Protein AF-0000000067099180 (afdb_homodimer)

pLDDT: mean 71.37, std 32.91, range [12.81, 98.81]

Organism: Sus scrofa (NCBI:txid9823)

Structure (mmCIF, N/CA/C/O backbone):
data_AF-0000000067099180-model_v1
#
loop_
_entity.id
_entity.type
_entity.pdbx_description
1 polymer 'Crystallin lambda 1'
#
loop_
_atom_site.group_PDB
_atom_site.id
_atom_site.type_symbol
_atom_site.label_atom_id
_atom_site.label_alt_id
_atom_site.label_comp_id
_atom_site.label_asym_id
_atom_site.label_entity_id
_atom_site.label_seq_id
_atom_site.pdbx_PDB_ins_code
_atom_site.Cartn_x
_atom_site.Cartn_y
_atom_site.Cartn_z
_atom_site.occupancy
_atom_site.B_iso_or_equiv
_atom_site.auth_seq_id
_atom_site.auth_comp_id
_atom_site.auth_asym_id
_atom_site.auth_atom_id
_atom_site.pdbx_PDB_model_num
ATOM 1 N N . MET A 1 1 ? -13.562 19.969 4.988 1 95.75 1 MET A N 1
ATOM 2 C CA . MET A 1 1 ? -14.586 18.953 5.18 1 95.75 1 MET A CA 1
ATOM 3 C C . MET A 1 1 ? -14.281 18.094 6.398 1 95.75 1 MET A C 1
ATOM 5 O O . MET A 1 1 ? -15.164 17.797 7.207 1 95.75 1 MET A O 1
ATOM 9 N N . LEU A 1 2 ? -13.031 17.719 6.637 1 96.56 2 LEU A N 1
ATOM 10 C CA . LEU A 1 2 ? -12.625 16.875 7.758 1 96.56 2 LEU A CA 1
ATOM 11 C C . LEU A 1 2 ? -12.883 17.578 9.086 1 96.56 2 LEU A C 1
ATOM 13 O O . LEU A 1 2 ? -13.438 16.969 10.016 1 96.56 2 LEU A O 1
ATOM 17 N N . PHE A 1 3 ? -12.523 18.844 9.219 1 97.25 3 PHE A N 1
ATOM 18 C CA . PHE A 1 3 ? -12.742 19.594 10.453 1 97.25 3 PHE A CA 1
ATOM 19 C C . PHE A 1 3 ? -14.234 19.734 10.75 1 97.25 3 PHE A C 1
ATOM 21 O O . PHE A 1 3 ? -14.656 19.562 11.891 1 97.25 3 PHE A O 1
ATOM 28 N N . ALA A 1 4 ? -14.984 19.984 9.711 1 97.06 4 ALA A N 1
ATOM 29 C CA . ALA A 1 4 ? -16.438 20.078 9.891 1 97.06 4 ALA A CA 1
ATOM 30 C C . ALA A 1 4 ? -17.016 18.734 10.328 1 97.06 4 ALA A C 1
ATOM 32 O O . ALA A 1 4 ? -17.953 18.703 11.133 1 97.06 4 ALA A O 1
ATOM 33 N N . SER A 1 5 ? -16.5 17.719 9.766 1 96.25 5 SER A N 1
ATOM 34 C CA . SER A 1 5 ? -16.969 16.391 10.125 1 96.25 5 SER A CA 1
ATOM 35 C C . SER A 1 5 ? -16.734 16.094 11.602 1 96.25 5 SER A C 1
ATOM 37 O O . SER A 1 5 ? -17.453 15.297 12.211 1 96.25 5 SER A O 1
ATOM 39 N N . GLY A 1 6 ? -15.75 16.703 12.172 1 95.75 6 GLY A N 1
ATOM 40 C CA . GLY A 1 6 ? -15.461 16.562 13.586 1 95.75 6 GLY A CA 1
ATOM 41 C C . GLY A 1 6 ? -16.281 17.516 14.453 1 95.75 6 GLY A C 1
ATOM 42 O O . GLY A 1 6 ? -16.125 17.531 15.672 1 95.75 6 GLY A O 1
ATOM 43 N N . GLY A 1 7 ? -17.047 18.375 13.812 1 96.19 7 GLY A N 1
ATOM 44 C CA . GLY A 1 7 ? -17.922 19.281 14.547 1 96.19 7 GLY A CA 1
ATOM 45 C C . GLY A 1 7 ? -17.312 20.641 14.766 1 96.19 7 GLY A C 1
ATOM 46 O O . GLY A 1 7 ? -17.828 21.453 15.531 1 96.19 7 GLY A O 1
ATOM 47 N N . PHE A 1 8 ? -16.297 20.938 14.164 1 96.75 8 PHE A N 1
ATOM 48 C CA . PHE A 1 8 ? -15.625 22.219 14.344 1 96.75 8 PHE A CA 1
ATOM 49 C C . PHE A 1 8 ? -16.172 23.266 13.367 1 96.75 8 PHE A C 1
ATOM 51 O O . PHE A 1 8 ? -16.484 22.938 12.219 1 96.75 8 PHE A O 1
ATOM 58 N N . ARG A 1 9 ? -16.25 24.484 13.805 1 97.06 9 ARG A N 1
ATOM 59 C CA . ARG A 1 9 ? -16.531 25.578 12.883 1 97.06 9 ARG A CA 1
ATOM 60 C C . ARG A 1 9 ? -15.312 25.922 12.039 1 97.06 9 ARG A C 1
ATOM 62 O O . ARG A 1 9 ? -14.188 25.984 12.555 1 97.06 9 ARG A O 1
ATOM 69 N N . VAL A 1 10 ? -15.578 26.047 10.75 1 97.62 10 VAL A N 1
ATOM 70 C CA . VAL A 1 10 ? -14.477 26.25 9.812 1 97.62 10 VAL A CA 1
ATOM 71 C C . VAL A 1 10 ? -14.672 27.562 9.062 1 97.62 10 VAL A C 1
ATOM 73 O O . VAL A 1 10 ? -15.758 27.828 8.531 1 97.62 10 VAL A O 1
ATOM 76 N N . LYS A 1 11 ? -13.664 28.438 9.062 1 96.69 11 LYS A N 1
ATOM 77 C CA . LYS A 1 11 ? -13.641 29.641 8.242 1 96.69 11 LYS A CA 1
ATOM 78 C C . LYS A 1 11 ? -12.641 29.516 7.094 1 96.69 11 LYS A C 1
ATOM 80 O O . LYS A 1 11 ? -11.461 29.25 7.324 1 96.69 11 LYS A O 1
ATOM 85 N N . LEU A 1 12 ? -13.148 29.688 5.895 1 96.5 12 LEU A N 1
ATOM 86 C CA . LEU A 1 12 ? -12.312 29.625 4.699 1 96.5 12 LEU A CA 1
ATOM 87 C C . LEU A 1 12 ? -11.898 31.016 4.254 1 96.5 12 LEU A C 1
ATOM 89 O O . LEU A 1 12 ? -12.734 31.922 4.137 1 96.5 12 LEU A O 1
ATOM 93 N N . TYR A 1 13 ? -10.57 31.172 4.059 1 95.62 13 TYR A N 1
ATOM 94 C CA . TYR A 1 13 ? -10.047 32.438 3.586 1 95.62 13 TYR A CA 1
ATOM 95 C C . TYR A 1 13 ? -9.18 32.25 2.352 1 95.62 13 TYR A C 1
ATOM 97 O O . TYR A 1 13 ? -8.398 31.312 2.273 1 95.62 13 TYR A O 1
ATOM 105 N N . ASP A 1 14 ? -9.414 33.156 1.368 1 93.25 14 ASP A N 1
ATOM 106 C CA . ASP A 1 14 ? -8.578 33.344 0.187 1 93.25 14 ASP A CA 1
ATOM 107 C C . ASP A 1 14 ? -8.516 34.812 -0.213 1 93.25 14 ASP A C 1
ATOM 109 O O . ASP A 1 14 ? -9.469 35.562 -0.003 1 93.25 14 ASP A O 1
ATOM 113 N N . ILE A 1 15 ? -7.383 35.188 -0.766 1 89.56 15 ILE A N 1
ATOM 114 C CA . ILE A 1 15 ? -7.23 36.562 -1.184 1 89.56 15 ILE A CA 1
ATOM 115 C C . ILE A 1 15 ? -8.242 36.875 -2.283 1 89.56 15 ILE A C 1
ATOM 117 O O . ILE A 1 15 ? -8.719 38.031 -2.381 1 89.56 15 ILE A O 1
ATOM 121 N N . GLU A 1 16 ? -8.562 35.875 -3.062 1 90.25 16 GLU A N 1
ATOM 122 C CA . GLU A 1 16 ? -9.562 36 -4.113 1 90.25 16 GLU A CA 1
ATOM 123 C C . GLU A 1 16 ? -10.914 35.469 -3.666 1 90.25 16 GLU A C 1
ATOM 125 O O . GLU A 1 16 ? -11.078 34.25 -3.504 1 90.25 16 GLU A O 1
ATOM 130 N N . GLN A 1 17 ? -11.914 36.312 -3.637 1 91.06 17 GLN A N 1
ATOM 131 C CA . GLN A 1 17 ? -13.242 35.969 -3.143 1 91.06 17 GLN A CA 1
ATOM 132 C C . GLN A 1 17 ? -13.859 34.844 -3.994 1 91.06 17 GLN A C 1
ATOM 134 O O . GLN A 1 17 ? -14.586 34 -3.48 1 91.06 17 GLN A O 1
ATOM 139 N N . GLN A 1 18 ? -13.594 34.844 -5.234 1 92.5 18 GLN A N 1
ATOM 140 C CA . GLN A 1 18 ? -14.148 33.844 -6.145 1 92.5 18 GLN A CA 1
ATOM 141 C C . GLN A 1 18 ? -13.68 32.438 -5.773 1 92.5 18 GLN A C 1
ATOM 143 O O . GLN A 1 18 ? -14.406 31.484 -5.965 1 92.5 18 GLN A O 1
ATOM 148 N N . GLN A 1 19 ? -12.422 32.375 -5.301 1 91.75 19 GLN A N 1
ATOM 149 C CA . GLN A 1 19 ? -11.906 31.078 -4.867 1 91.75 19 GLN A CA 1
ATOM 150 C C . GLN A 1 19 ? -12.695 30.531 -3.678 1 91.75 19 GLN A C 1
ATOM 152 O O . GLN A 1 19 ? -12.945 29.328 -3.584 1 91.75 19 GLN A O 1
ATOM 157 N N . VAL A 1 20 ? -13.117 31.406 -2.779 1 93.38 20 VAL A N 1
ATOM 158 C CA . VAL A 1 20 ? -13.875 31 -1.597 1 93.38 20 VAL A CA 1
ATOM 159 C C . VAL A 1 20 ? -15.266 30.531 -2.01 1 93.38 20 VAL A C 1
ATOM 161 O O . VAL A 1 20 ? -15.719 29.469 -1.574 1 93.38 20 VAL A O 1
ATOM 164 N N . THR A 1 21 ? -15.883 31.281 -2.848 1 94.38 21 THR A N 1
ATOM 165 C CA . THR A 1 21 ? -17.219 30.922 -3.312 1 94.38 21 THR A CA 1
ATOM 166 C C . THR A 1 21 ? -17.203 29.594 -4.059 1 94.38 21 THR A C 1
ATOM 168 O O . THR A 1 21 ? -18.062 28.75 -3.85 1 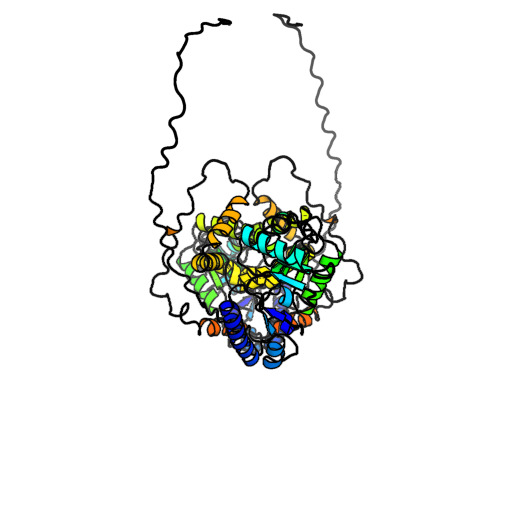94.38 21 THR A O 1
ATOM 171 N N . GLY A 1 22 ? -16.219 29.516 -4.934 1 94.06 22 GLY A N 1
ATOM 172 C CA . GLY A 1 22 ? -16.078 28.266 -5.664 1 94.06 22 GLY A CA 1
ATOM 173 C C . GLY A 1 22 ? -15.82 27.078 -4.762 1 94.06 22 GLY A C 1
ATOM 174 O O . GLY A 1 22 ? -16.359 26 -4.98 1 94.06 22 GLY A O 1
ATOM 175 N N . ALA A 1 23 ? -14.969 27.266 -3.787 1 93.81 23 ALA A N 1
ATOM 176 C CA . ALA A 1 23 ? -14.656 26.203 -2.84 1 93.81 23 ALA A CA 1
ATOM 177 C C . ALA A 1 23 ? -15.906 25.781 -2.07 1 93.81 23 ALA A C 1
ATOM 179 O O . ALA A 1 23 ? -16.141 24.578 -1.875 1 93.81 23 ALA A O 1
ATOM 180 N N . LEU A 1 24 ? -16.688 26.766 -1.609 1 95.12 24 LEU A N 1
ATOM 181 C CA . LEU A 1 24 ? -17.906 26.469 -0.861 1 95.12 24 LEU A CA 1
ATOM 182 C C . LEU A 1 24 ? -18.891 25.672 -1.717 1 95.12 24 LEU A C 1
ATOM 184 O O . LEU A 1 24 ? -19.547 24.75 -1.227 1 95.12 24 LEU A O 1
ATOM 188 N N . ASP A 1 25 ? -18.953 26 -2.959 1 96 25 ASP A N 1
ATOM 189 C CA . ASP A 1 25 ? -19.844 25.281 -3.875 1 96 25 ASP A CA 1
ATOM 190 C C . ASP A 1 25 ? -19.359 23.844 -4.078 1 96 25 ASP A C 1
ATOM 192 O O . ASP A 1 25 ? -20.156 22.906 -4.066 1 96 25 ASP A O 1
ATOM 196 N N . THR A 1 26 ? -18.094 23.719 -4.297 1 94.94 26 THR A N 1
ATOM 197 C CA . THR A 1 26 ? -17.516 22.391 -4.48 1 94.94 26 THR A CA 1
ATOM 198 C C . THR A 1 26 ? -17.703 21.531 -3.24 1 94.94 26 THR A C 1
ATOM 200 O O . THR A 1 26 ? -18.031 20.344 -3.346 1 94.94 26 THR A O 1
ATOM 203 N N . ILE A 1 27 ? -17.531 22.094 -2.088 1 95.88 27 ILE A N 1
ATOM 204 C CA . ILE A 1 27 ? -17.688 21.391 -0.822 1 95.88 27 ILE A CA 1
ATOM 205 C C . ILE A 1 27 ? -19.141 20.922 -0.675 1 95.88 27 ILE A C 1
ATOM 207 O O . ILE A 1 27 ? -19.391 19.797 -0.269 1 95.88 27 ILE A O 1
ATOM 211 N N . ARG A 1 28 ? -20.031 21.797 -1.001 1 96.75 28 ARG A N 1
ATOM 212 C CA . ARG A 1 28 ? -21.453 21.484 -0.91 1 96.75 28 ARG A CA 1
ATOM 213 C C . ARG A 1 28 ? -21.781 20.266 -1.774 1 96.75 28 ARG A C 1
ATOM 215 O O . ARG A 1 28 ? -22.422 19.328 -1.307 1 96.75 28 ARG A O 1
ATOM 222 N N . LYS A 1 29 ? -21.344 20.312 -2.951 1 95.38 29 LYS A N 1
ATOM 223 C CA . LYS A 1 29 ? -21.609 19.219 -3.881 1 95.38 29 LYS A CA 1
ATOM 224 C C . LYS A 1 29 ? -20.984 17.906 -3.393 1 95.38 29 LYS A C 1
ATOM 226 O O . LYS A 1 29 ? -21.641 16.859 -3.41 1 95.38 29 LYS A O 1
ATOM 231 N N . GLU A 1 30 ? -19.766 18.016 -2.953 1 94.44 30 GLU A N 1
ATOM 232 C CA . GLU A 1 30 ? -19.047 16.828 -2.494 1 94.44 30 GLU A CA 1
ATOM 233 C C . GLU A 1 30 ? -19.703 16.234 -1.252 1 94.44 30 GLU A C 1
ATOM 235 O O . GLU A 1 30 ? -19.844 15.016 -1.147 1 94.44 30 GLU A O 1
ATOM 240 N N . MET A 1 31 ? -20.109 17.031 -0.337 1 95.81 31 MET A N 1
ATOM 241 C CA . MET A 1 31 ? -20.703 16.562 0.912 1 95.81 31 MET A CA 1
ATOM 242 C C . MET A 1 31 ? -22.047 15.883 0.66 1 95.81 31 MET A C 1
ATOM 244 O O . MET A 1 31 ? -22.375 14.883 1.3 1 95.81 31 MET A O 1
ATOM 248 N N . LYS A 1 32 ? -22.75 16.422 -0.209 1 95.81 32 LYS A N 1
ATOM 249 C CA . LYS A 1 32 ? -24.031 15.828 -0.553 1 95.81 32 LYS A CA 1
ATOM 250 C C . LYS A 1 32 ? -23.828 14.453 -1.195 1 95.81 32 LYS A C 1
ATOM 252 O O . LYS A 1 32 ? -24.562 13.508 -0.878 1 95.81 32 LYS A O 1
ATOM 257 N N . LEU A 1 33 ? -22.922 14.438 -2.055 1 93.75 33 LEU A N 1
ATOM 258 C CA . LEU A 1 33 ? -22.609 13.164 -2.703 1 93.75 33 LEU A CA 1
ATOM 259 C C . LEU A 1 33 ? -22.156 12.133 -1.681 1 93.75 33 LEU A C 1
ATOM 261 O O . LEU A 1 33 ? -22.562 10.969 -1.749 1 93.75 33 LEU A O 1
ATOM 265 N N . LEU A 1 34 ? -21.312 12.508 -0.785 1 92.44 34 LEU A N 1
ATOM 266 C CA . LEU A 1 34 ? -20.812 11.625 0.265 1 92.44 34 LEU A CA 1
ATOM 267 C C . LEU A 1 34 ? -21.953 11.141 1.154 1 92.44 34 LEU A C 1
ATOM 269 O O . LEU A 1 34 ? -21.984 9.977 1.563 1 92.44 34 LEU A O 1
ATOM 273 N N . GLU A 1 35 ? -22.828 12.039 1.466 1 95.31 35 GLU A N 1
ATOM 274 C CA . GLU A 1 35 ? -23.984 11.656 2.281 1 95.31 35 GLU A CA 1
ATOM 275 C C . GLU A 1 35 ? -24.859 10.633 1.561 1 95.31 35 GLU A C 1
ATOM 277 O O . GLU A 1 35 ? -25.281 9.641 2.158 1 95.31 35 GLU A O 1
ATOM 282 N N . GLN A 1 36 ? -25.094 10.867 0.302 1 93.56 36 GLN A N 1
ATOM 283 C CA . GLN A 1 36 ? -25.922 9.977 -0.506 1 93.56 36 GLN A CA 1
ATOM 284 C C . GLN A 1 36 ? -25.297 8.586 -0.604 1 93.56 36 GLN A C 1
ATOM 286 O O . GLN A 1 36 ? -26 7.586 -0.655 1 93.56 36 GLN A O 1
ATOM 291 N N . SER A 1 37 ? -24.047 8.578 -0.615 1 90.12 37 SER A N 1
ATOM 292 C CA . SER A 1 37 ? -23.344 7.309 -0.763 1 90.12 37 SER A CA 1
ATOM 293 C C . SER A 1 37 ? -23.094 6.656 0.591 1 90.12 37 SER A C 1
ATOM 295 O O . SER A 1 37 ? -22.5 5.582 0.667 1 90.12 37 SER A O 1
ATOM 297 N N . GLY A 1 38 ? -23.422 7.371 1.654 1 90.5 38 GLY A N 1
ATOM 298 C CA . GLY A 1 38 ? -23.203 6.84 2.99 1 90.5 38 GLY A CA 1
ATOM 299 C C . GLY A 1 38 ? -21.75 6.914 3.441 1 90.5 38 GLY A C 1
ATOM 300 O O . GLY A 1 38 ? -21.344 6.188 4.348 1 90.5 38 GLY A O 1
ATOM 301 N N . ALA A 1 39 ? -20.984 7.781 2.834 1 90.25 39 ALA A N 1
ATOM 302 C CA . ALA A 1 39 ? -19.547 7.859 3.105 1 90.25 39 ALA A CA 1
ATOM 303 C C . ALA A 1 39 ? -19.203 9.156 3.832 1 90.25 39 ALA A C 1
ATOM 305 O O . ALA A 1 39 ? -18.016 9.461 4.035 1 90.25 39 ALA A O 1
ATOM 306 N N . LEU A 1 40 ? -20.25 9.883 4.188 1 94.5 40 LEU A N 1
ATOM 307 C CA . LEU A 1 40 ? -20.016 11.133 4.902 1 94.5 40 LEU A CA 1
ATOM 308 C C . LEU A 1 40 ? -19.438 10.867 6.289 1 94.5 40 LEU A C 1
ATOM 310 O O . LEU A 1 40 ? -20 10.086 7.059 1 94.5 40 LEU A O 1
ATOM 314 N N . LYS A 1 41 ? -18.375 11.453 6.559 1 94.31 41 LYS A N 1
ATOM 315 C CA . LYS A 1 41 ? -17.734 11.258 7.852 1 94.31 41 LYS A CA 1
ATOM 316 C C . LYS A 1 41 ? -18.375 12.125 8.93 1 94.31 41 LYS A C 1
ATOM 318 O O . LYS A 1 41 ? -18.953 13.172 8.625 1 94.31 41 LYS A O 1
ATOM 323 N N . GLY A 1 42 ? -18.234 11.609 10.188 1 93.12 42 GLY A N 1
ATOM 324 C CA . GLY A 1 42 ? -18.75 12.352 11.32 1 93.12 42 GLY A CA 1
ATOM 325 C C . GLY A 1 42 ? -20.156 11.953 11.703 1 93.12 42 GLY A C 1
ATOM 326 O O . GLY A 1 42 ? -20.766 11.094 11.062 1 93.12 42 GLY A O 1
ATOM 327 N N . SER A 1 43 ? -20.641 12.617 12.711 1 94.69 43 SER A N 1
ATOM 328 C CA . SER A 1 43 ? -21.953 12.281 13.242 1 94.69 43 SER A CA 1
ATOM 329 C C . SER A 1 43 ? -23.031 13.203 12.672 1 94.69 43 SER A C 1
ATOM 331 O O . SER A 1 43 ? -24.219 12.883 12.719 1 94.69 43 SER A O 1
ATOM 333 N N . LEU A 1 44 ? -22.625 14.344 12.094 1 95.75 44 LEU A N 1
ATOM 334 C CA . LEU A 1 44 ? -23.562 15.328 11.555 1 95.75 44 LEU A CA 1
ATOM 335 C C . LEU A 1 44 ? -23.875 15.047 10.086 1 95.75 44 LEU A C 1
ATOM 337 O O . LEU A 1 44 ? -23.031 14.5 9.367 1 95.75 44 LEU A O 1
ATOM 341 N N . GLY A 1 45 ? -25.016 15.398 9.664 1 96.31 45 GLY A N 1
ATOM 342 C CA . GLY A 1 45 ? -25.359 15.305 8.258 1 96.31 45 GLY A CA 1
ATOM 343 C C . GLY A 1 45 ? -24.672 16.359 7.402 1 96.31 45 GLY A C 1
ATOM 344 O O . GLY A 1 45 ? -24.016 17.25 7.926 1 96.31 45 GLY A O 1
ATOM 345 N N . ALA A 1 46 ? -24.922 16.219 6.133 1 97.31 46 ALA A N 1
ATOM 346 C CA . ALA A 1 46 ? -24.25 17.109 5.184 1 97.31 46 ALA A CA 1
ATOM 347 C C . ALA A 1 46 ? -24.641 18.562 5.414 1 97.31 46 ALA A C 1
ATOM 349 O O . ALA A 1 46 ? -23.797 19.453 5.449 1 97.31 46 ALA A O 1
ATOM 350 N N . GLU A 1 47 ? -25.906 18.812 5.621 1 97.31 47 GLU A N 1
ATOM 351 C CA . GLU A 1 47 ? -26.391 20.172 5.801 1 97.31 47 GLU A CA 1
ATOM 352 C C . GLU A 1 47 ? -25.859 20.781 7.098 1 97.31 47 GLU A C 1
ATOM 354 O O . GLU A 1 47 ? -25.484 21.953 7.133 1 97.31 47 GLU A O 1
ATOM 359 N N . GLU A 1 48 ? -25.859 19.969 8.102 1 97.94 48 GLU A N 1
ATOM 360 C CA . GLU A 1 48 ? -25.344 20.438 9.391 1 97.94 48 GLU A CA 1
ATOM 361 C C . GLU A 1 48 ? -23.844 20.734 9.305 1 97.94 48 GLU A C 1
ATOM 363 O O . GLU A 1 48 ? -23.375 21.719 9.883 1 97.94 48 GLU A O 1
ATOM 368 N N . GLN A 1 49 ? -23.125 19.859 8.633 1 97.81 49 GLN A N 1
ATOM 369 C CA . GLN A 1 49 ? -21.688 20.078 8.469 1 97.81 49 GLN A CA 1
ATOM 370 C C . GLN A 1 49 ? -21.422 21.312 7.609 1 97.81 49 GLN A C 1
ATOM 372 O O . GLN A 1 49 ? -20.516 22.094 7.902 1 97.81 49 GLN A O 1
ATOM 377 N N . LEU A 1 50 ? -22.25 21.5 6.574 1 97.62 50 LEU A N 1
ATOM 378 C CA . LEU A 1 50 ? -22.094 22.656 5.695 1 97.62 50 LEU A CA 1
ATOM 379 C C . LEU A 1 50 ? -22.328 23.953 6.461 1 97.62 50 LEU A C 1
ATOM 381 O O . LEU A 1 50 ? -21.672 24.969 6.188 1 97.62 50 LEU A O 1
ATOM 385 N N . ALA A 1 51 ? -23.203 23.906 7.426 1 97.81 51 ALA A N 1
ATOM 386 C CA . ALA A 1 51 ? -23.516 25.078 8.227 1 97.81 51 ALA A CA 1
ATOM 387 C C . ALA A 1 51 ? -22.344 25.484 9.102 1 97.81 51 ALA A C 1
ATOM 389 O O . ALA A 1 51 ? -22.266 26.625 9.57 1 97.81 51 ALA A O 1
ATOM 390 N N . LEU A 1 52 ? -21.453 24.578 9.305 1 97.56 52 LEU A N 1
ATOM 391 C CA . LEU A 1 52 ? -20.281 24.844 10.141 1 97.56 52 LEU A CA 1
ATOM 392 C C . LEU A 1 52 ? -19.188 25.531 9.328 1 97.56 52 LEU A C 1
ATOM 394 O O . LEU A 1 52 ? -18.203 26.031 9.891 1 97.56 52 LEU A O 1
ATOM 398 N N . ILE A 1 53 ? -19.328 25.578 7.996 1 97.19 53 ILE A N 1
ATOM 399 C CA . ILE A 1 53 ? -18.281 26.109 7.121 1 97.19 53 ILE A CA 1
ATOM 400 C C . ILE A 1 53 ? -18.703 27.469 6.566 1 97.19 53 ILE A C 1
ATOM 402 O O . ILE A 1 53 ? -19.797 27.594 6.008 1 97.19 53 ILE A O 1
ATOM 406 N N . SER A 1 54 ? -17.875 28.438 6.73 1 95.75 54 SER A N 1
ATOM 407 C CA . SER A 1 54 ? -18.156 29.766 6.211 1 95.75 54 SER A CA 1
ATOM 408 C C . SER A 1 54 ? -16.938 30.375 5.52 1 95.75 54 SER A C 1
ATOM 410 O O . SER A 1 54 ? -15.812 29.922 5.742 1 95.75 54 SER A O 1
ATOM 412 N N . GLY A 1 55 ? -17.25 31.312 4.645 1 94.38 55 GLY A N 1
ATOM 413 C CA . GLY A 1 55 ? -16.188 32.062 3.977 1 94.38 55 GLY A CA 1
ATOM 414 C C . GLY A 1 55 ? -15.906 33.406 4.602 1 94.38 55 GLY A C 1
ATOM 415 O O . GLY A 1 55 ? -16.812 34.031 5.184 1 94.38 55 GLY A O 1
ATOM 416 N N . CYS A 1 56 ? -14.633 33.781 4.523 1 91.25 56 CYS A N 1
ATOM 417 C CA . CYS A 1 56 ? -14.227 35.094 5.008 1 91.25 56 CYS A CA 1
ATOM 418 C C . CYS A 1 56 ? -13.328 35.812 4 1 91.25 56 CYS A C 1
ATOM 420 O O . CYS A 1 56 ? -12.5 35.156 3.346 1 91.25 56 CYS A O 1
ATOM 422 N N . SER A 1 57 ? -13.453 37.094 3.846 1 88.94 57 SER A N 1
ATOM 423 C CA . SER A 1 57 ? -12.648 37.844 2.887 1 88.94 57 SER A CA 1
ATOM 424 C C . SER A 1 57 ? -11.57 38.656 3.586 1 88.94 57 SER A C 1
ATOM 426 O O . SER A 1 57 ? -10.703 39.25 2.932 1 88.94 57 SER A O 1
ATOM 428 N N . ASP A 1 58 ? -11.617 38.688 4.871 1 92.25 58 ASP A N 1
ATOM 429 C CA . ASP A 1 58 ? -10.633 39.406 5.676 1 92.25 58 ASP A CA 1
ATOM 430 C C . ASP A 1 58 ? -9.836 38.469 6.555 1 92.25 58 ASP A C 1
ATOM 432 O O . ASP A 1 58 ? -10.414 37.656 7.289 1 92.25 58 ASP A O 1
ATOM 436 N N . LEU A 1 59 ? -8.555 38.594 6.465 1 93.19 59 LEU A N 1
ATOM 437 C CA . LEU A 1 59 ? -7.672 37.656 7.164 1 93.19 59 LEU A CA 1
ATOM 438 C C . LEU A 1 59 ? -7.824 37.812 8.672 1 93.19 59 LEU A C 1
ATOM 440 O O . LEU A 1 59 ? -7.844 36.812 9.391 1 93.19 59 LEU A O 1
ATOM 444 N N . ARG A 1 60 ? -7.938 39 9.211 1 92.88 60 ARG A N 1
ATOM 445 C CA . ARG A 1 60 ? -8.086 39.25 10.641 1 92.88 60 ARG A CA 1
ATOM 446 C C . ARG A 1 60 ? -9.375 38.625 11.172 1 92.88 60 ARG A C 1
ATOM 448 O O . ARG A 1 60 ? -9.398 38.031 12.25 1 92.88 60 ARG A O 1
ATOM 455 N N . GLU A 1 61 ? -10.359 38.812 10.391 1 91.44 61 GLU A N 1
ATOM 456 C CA . GLU A 1 61 ? -11.641 38.219 10.766 1 91.44 61 GLU A CA 1
ATOM 457 C C . GLU A 1 61 ? -11.57 36.688 10.742 1 91.44 61 GLU A C 1
ATOM 459 O O . GLU A 1 61 ? -12.172 36.031 11.586 1 91.44 61 GLU A O 1
ATOM 464 N N . ALA A 1 62 ? -10.875 36.219 9.797 1 92.12 62 ALA A N 1
ATOM 465 C CA . ALA A 1 62 ? -10.75 34.781 9.641 1 92.12 62 ALA A CA 1
ATOM 466 C C . ALA A 1 62 ? -10.039 34.156 10.844 1 92.12 62 ALA A C 1
ATOM 468 O O . ALA A 1 62 ? -10.32 33 11.211 1 92.12 62 ALA A O 1
ATOM 469 N N . VAL A 1 63 ? -9.164 34.875 11.508 1 93.69 63 VAL A N 1
ATOM 470 C CA . VAL A 1 63 ? -8.32 34.312 12.562 1 93.69 63 VAL A CA 1
ATOM 471 C C . VAL A 1 63 ? -8.977 34.531 13.922 1 93.69 63 VAL A C 1
ATOM 473 O O . VAL A 1 63 ? -8.586 33.938 14.914 1 93.69 63 VAL A O 1
ATOM 476 N N . GLU A 1 64 ? -9.992 35.375 13.938 1 90.5 64 GLU A N 1
ATOM 477 C CA . GLU A 1 64 ? -10.648 35.688 15.203 1 90.5 64 GLU A CA 1
ATOM 478 C C . GLU A 1 64 ? -11.305 34.438 15.812 1 90.5 64 GLU A C 1
ATOM 480 O O . GLU A 1 64 ? -12.109 33.781 15.156 1 90.5 64 GLU A O 1
ATOM 485 N N . GLY A 1 65 ? -10.875 34.094 17.031 1 90.44 65 GLY A N 1
ATOM 486 C CA . GLY A 1 65 ? -11.484 32.969 17.734 1 90.44 65 GLY A CA 1
ATOM 487 C C . GLY A 1 65 ? -10.984 31.625 17.266 1 90.44 65 GLY A C 1
ATOM 488 O O . GLY A 1 65 ? -11.531 30.594 17.656 1 90.44 65 GLY A O 1
ATOM 489 N N . THR A 1 66 ? -10.016 31.625 16.453 1 94.38 66 THR A N 1
ATOM 490 C CA . THR A 1 66 ? -9.508 30.391 15.883 1 94.38 66 THR A CA 1
ATOM 491 C C . THR A 1 66 ? -8.5 29.734 16.828 1 94.38 66 THR A C 1
ATOM 493 O O . THR A 1 66 ? -7.75 30.422 17.516 1 94.38 66 THR A O 1
ATOM 496 N N . VAL A 1 67 ? -8.531 28.406 16.844 1 95.25 67 VAL A N 1
ATOM 497 C CA . VAL A 1 67 ? -7.598 27.672 17.688 1 95.25 67 VAL A CA 1
ATOM 498 C C . VAL A 1 67 ? -6.562 26.969 16.828 1 95.25 67 VAL A C 1
ATOM 500 O O . VAL A 1 67 ? -5.508 26.547 17.312 1 95.25 67 VAL A O 1
ATOM 503 N N . HIS A 1 68 ? -6.871 26.797 15.594 1 97.75 68 HIS A N 1
ATOM 504 C CA . HIS A 1 68 ? -6.004 26.078 14.664 1 97.75 68 HIS A CA 1
ATOM 505 C C . HIS A 1 68 ? -6.113 26.641 13.25 1 97.75 68 HIS A C 1
ATOM 507 O O . HIS A 1 68 ? -7.219 26.812 12.734 1 97.75 68 HIS A O 1
ATOM 513 N N . ILE A 1 69 ? -5.008 26.984 12.719 1 97.88 69 ILE A N 1
ATOM 514 C CA . ILE A 1 69 ? -4.957 27.453 11.336 1 97.88 69 ILE A CA 1
ATOM 515 C C . ILE A 1 69 ? -4.242 26.422 10.469 1 97.88 69 ILE A C 1
ATOM 517 O O . ILE A 1 69 ? -3.148 25.969 10.805 1 97.88 69 ILE A O 1
ATOM 521 N N . GLN A 1 70 ? -4.848 26 9.422 1 97.69 70 GLN A N 1
ATOM 522 C CA . GLN A 1 70 ? -4.27 25.094 8.43 1 97.69 70 GLN A CA 1
ATOM 523 C C . GLN A 1 70 ? -4.062 25.797 7.094 1 97.69 70 GLN A C 1
ATOM 525 O O . GLN A 1 70 ? -5.023 26.062 6.367 1 97.69 70 GLN A O 1
ATOM 530 N N . GLU A 1 71 ? -2.848 26.094 6.789 1 97.38 71 GLU A N 1
ATOM 531 C CA . GLU A 1 71 ? -2.525 26.75 5.531 1 97.38 71 GLU A CA 1
ATOM 532 C C . GLU A 1 71 ? -2.508 25.766 4.367 1 97.38 71 GLU A C 1
ATOM 534 O O . GLU A 1 71 ? -1.921 24.688 4.473 1 97.38 71 GLU A O 1
ATOM 539 N N . CYS A 1 72 ? -3.164 26.109 3.254 1 94.5 72 CYS A N 1
ATOM 540 C CA . CYS A 1 72 ? -3.266 25.234 2.094 1 94.5 72 CYS A CA 1
ATOM 541 C C . CYS A 1 72 ? -2.977 25.984 0.807 1 94.5 72 CYS A C 1
ATOM 543 O O . CYS A 1 72 ? -3.457 25.609 -0.264 1 94.5 72 CYS A O 1
ATOM 545 N N . VAL A 1 73 ? -2.268 27.094 0.912 1 91.69 73 VAL A N 1
ATOM 546 C CA . VAL A 1 73 ? -1.936 27.859 -0.286 1 91.69 73 VAL A CA 1
ATOM 547 C C . VAL A 1 73 ? -0.925 27.078 -1.13 1 91.69 73 VAL A C 1
ATOM 549 O O . VAL A 1 73 ? -0.357 26.094 -0.672 1 91.69 73 VAL A O 1
ATOM 552 N N . PRO A 1 74 ? -0.672 27.469 -2.357 1 89.06 74 PRO A N 1
ATOM 553 C CA . PRO A 1 74 ? 0.244 26.719 -3.229 1 89.06 74 PRO A CA 1
ATOM 554 C C . PRO A 1 74 ? 1.621 26.516 -2.602 1 89.06 74 PRO A C 1
ATOM 556 O O . PRO A 1 74 ? 2.041 27.312 -1.755 1 89.06 74 PRO A O 1
ATOM 559 N N . GLU A 1 75 ? 2.281 25.547 -3.104 1 90.25 75 GLU A N 1
ATOM 560 C CA . GLU A 1 75 ? 3.574 25.141 -2.564 1 90.25 75 GLU A CA 1
ATOM 561 C C . GLU A 1 75 ? 4.688 26.062 -3.031 1 90.25 75 GLU A C 1
ATOM 563 O O . GLU A 1 75 ? 5.551 25.672 -3.812 1 90.25 75 GLU A O 1
ATOM 568 N N . ASN A 1 76 ? 4.637 27.203 -2.547 1 92.12 76 ASN A N 1
ATOM 569 C CA . ASN A 1 76 ? 5.613 28.266 -2.803 1 92.12 76 ASN A CA 1
ATOM 570 C C . ASN A 1 76 ? 6.148 28.859 -1.503 1 92.12 76 ASN A C 1
ATOM 572 O O . ASN A 1 76 ? 5.391 29.422 -0.716 1 92.12 76 ASN A O 1
ATOM 576 N N . LEU A 1 77 ? 7.441 28.688 -1.324 1 95.56 77 LEU A N 1
ATOM 577 C CA . LEU A 1 77 ? 8.055 29.062 -0.053 1 95.56 77 LEU A CA 1
ATOM 578 C C . LEU A 1 77 ? 7.809 30.531 0.254 1 95.56 77 LEU A C 1
ATOM 580 O O . LEU A 1 77 ? 7.391 30.891 1.359 1 95.56 77 LEU A O 1
ATOM 584 N N . GLU A 1 78 ? 8.055 31.375 -0.771 1 96.5 78 GLU A N 1
ATOM 585 C CA . GLU A 1 78 ? 7.91 32.812 -0.569 1 96.5 78 GLU A CA 1
ATOM 586 C C . GLU A 1 78 ? 6.473 33.188 -0.21 1 96.5 78 GLU A C 1
ATOM 588 O O . GLU A 1 78 ? 6.234 33.969 0.697 1 96.5 78 GLU A O 1
ATOM 593 N N . LEU A 1 79 ? 5.574 32.625 -0.911 1 95.44 79 LEU A N 1
ATOM 594 C CA . LEU A 1 79 ? 4.16 32.875 -0.666 1 95.44 79 LEU A CA 1
ATOM 595 C C . LEU A 1 79 ? 3.766 32.438 0.741 1 95.44 79 LEU A C 1
ATOM 597 O O . LEU A 1 79 ? 3.084 33.156 1.457 1 95.44 79 LEU A O 1
ATOM 601 N N . LYS A 1 80 ? 4.199 31.328 1.157 1 96.31 80 LYS A N 1
ATOM 602 C CA . LYS A 1 80 ? 3.869 30.797 2.477 1 96.31 80 LYS A CA 1
ATOM 603 C C . LYS A 1 80 ? 4.535 31.609 3.58 1 96.31 80 LYS A C 1
ATOM 605 O O . LYS A 1 80 ? 3.914 31.906 4.602 1 96.31 80 LYS A O 1
ATOM 610 N N . GLN A 1 81 ? 5.766 32 3.332 1 97.75 81 GLN A N 1
ATOM 611 C CA . GLN A 1 81 ? 6.465 32.844 4.309 1 97.75 81 GLN A CA 1
ATOM 612 C C . GLN A 1 81 ? 5.75 34.156 4.512 1 97.75 81 GLN A C 1
ATOM 614 O O . GLN A 1 81 ? 5.613 34.625 5.645 1 97.75 81 GLN A O 1
ATOM 619 N N . GLN A 1 82 ? 5.332 34.719 3.412 1 97.06 82 GLN A N 1
ATOM 620 C CA . GLN A 1 82 ? 4.609 35.969 3.492 1 97.06 82 GLN A CA 1
ATOM 621 C C . GLN A 1 82 ? 3.311 35.812 4.277 1 97.06 82 GLN A C 1
ATOM 623 O O . GLN A 1 82 ? 2.984 36.656 5.121 1 97.06 82 GLN A O 1
ATOM 628 N N . LEU A 1 83 ? 2.631 34.812 4.008 1 96.75 83 LEU A N 1
ATOM 629 C CA . LEU A 1 83 ? 1.37 34.562 4.695 1 96.75 83 LEU A CA 1
ATOM 630 C C . LEU A 1 83 ? 1.599 34.344 6.188 1 96.75 83 LEU A C 1
ATOM 632 O O . LEU A 1 83 ? 0.894 34.938 7.02 1 96.75 83 LEU A O 1
ATOM 636 N N . PHE A 1 84 ? 2.541 33.562 6.582 1 97.94 84 PHE A N 1
ATOM 637 C CA . PHE A 1 84 ? 2.797 33.281 7.988 1 97.94 84 PHE A CA 1
ATOM 638 C C . PHE A 1 84 ? 3.307 34.531 8.711 1 97.94 84 PHE A C 1
ATOM 640 O O . PHE A 1 84 ? 3.021 34.719 9.891 1 97.94 84 PHE A O 1
ATOM 647 N N . ALA A 1 85 ? 4.039 35.344 7.969 1 97.31 85 ALA A N 1
ATOM 648 C CA . ALA A 1 85 ? 4.461 36.625 8.555 1 97.31 85 ALA A CA 1
ATOM 649 C C . ALA A 1 85 ? 3.256 37.469 8.898 1 97.31 85 ALA A C 1
ATOM 651 O O . ALA A 1 85 ? 3.227 38.125 9.953 1 97.31 85 ALA A O 1
ATOM 652 N N . GLN A 1 86 ? 2.324 37.469 8.031 1 96.56 86 GLN A N 1
ATOM 653 C CA . GLN A 1 86 ? 1.097 38.219 8.281 1 96.56 86 GLN A CA 1
ATOM 654 C C . GLN A 1 86 ? 0.321 37.625 9.453 1 96.56 86 GLN A C 1
ATOM 656 O O . GLN A 1 86 ? -0.14 38.375 10.328 1 96.56 86 GLN A O 1
ATOM 661 N N . LEU A 1 87 ? 0.203 36.375 9.492 1 97.06 87 LEU A N 1
ATOM 662 C CA . LEU A 1 87 ? -0.511 35.688 10.57 1 97.06 87 LEU A CA 1
ATOM 663 C C . LEU A 1 87 ? 0.17 35.938 11.914 1 97.06 87 LEU A C 1
ATOM 665 O O . LEU A 1 87 ? -0.502 36.125 12.93 1 97.06 87 LEU A O 1
ATOM 669 N N . ASP A 1 88 ? 1.476 35.906 11.852 1 97 88 ASP A N 1
ATOM 670 C CA . ASP A 1 88 ? 2.291 36.094 13.055 1 97 88 ASP A CA 1
ATOM 671 C C . ASP A 1 88 ? 1.974 37.406 13.742 1 97 88 ASP A C 1
ATOM 673 O O . ASP A 1 88 ? 2.102 37.531 14.961 1 97 88 ASP A O 1
ATOM 677 N N . GLN A 1 89 ? 1.481 38.375 12.977 1 95.5 89 GLN A N 1
ATOM 678 C CA . GLN A 1 89 ? 1.198 39.719 13.5 1 95.5 89 GLN A CA 1
ATOM 679 C C . GLN A 1 89 ? -0.199 39.781 14.109 1 95.5 89 GLN A C 1
ATOM 681 O O . GLN A 1 89 ? -0.506 40.719 14.867 1 95.5 89 GLN A O 1
ATOM 686 N N . ILE A 1 90 ? -0.974 38.812 13.789 1 94.81 90 ILE A N 1
ATOM 687 C CA . ILE A 1 90 ? -2.373 39 14.156 1 94.81 90 ILE A CA 1
ATOM 688 C C . ILE A 1 90 ? -2.783 37.938 15.164 1 94.81 90 ILE A C 1
ATOM 690 O O . ILE A 1 90 ? -3.746 38.094 15.914 1 94.81 90 ILE A O 1
ATOM 694 N N . VAL A 1 91 ? -2.084 36.844 15.211 1 93.44 91 VAL A N 1
ATOM 695 C CA . VAL A 1 91 ? -2.498 35.719 16.062 1 93.44 91 VAL A CA 1
ATOM 696 C C . VAL A 1 91 ? -1.939 35.938 17.469 1 93.44 91 VAL A C 1
ATOM 698 O O . VAL A 1 91 ? -0.979 36.688 17.672 1 93.44 91 VAL A O 1
ATOM 701 N N . ASP A 1 92 ? -2.646 35.25 18.391 1 90.69 92 ASP A N 1
ATOM 702 C CA . ASP A 1 92 ? -2.121 35.219 19.766 1 90.69 92 ASP A CA 1
ATOM 703 C C . ASP A 1 92 ? -1.399 33.906 20.047 1 90.69 92 ASP A C 1
ATOM 705 O O . ASP A 1 92 ? -1.197 33.094 19.141 1 90.69 92 ASP A O 1
ATOM 709 N N . GLY A 1 93 ? -0.915 33.656 21.297 1 89.44 93 GLY A N 1
ATOM 710 C CA . GLY A 1 93 ? -0.079 32.531 21.656 1 89.44 93 GLY A CA 1
ATOM 711 C C . GLY A 1 93 ? -0.85 31.234 21.766 1 89.44 93 GLY A C 1
ATOM 71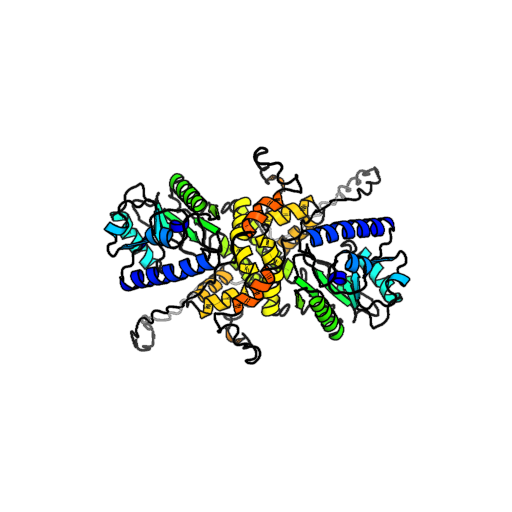2 O O . GLY A 1 93 ? -0.256 30.156 21.922 1 89.44 93 GLY A O 1
ATOM 713 N N . ASN A 1 94 ? -2.154 31.266 21.5 1 90.75 94 ASN A N 1
ATOM 714 C CA . ASN A 1 94 ? -2.967 30.078 21.719 1 90.75 94 ASN A CA 1
ATOM 715 C C . ASN A 1 94 ? -3.371 29.422 20.406 1 90.75 94 ASN A C 1
ATOM 717 O O . ASN A 1 94 ? -4.012 28.375 20.391 1 90.75 94 ASN A O 1
ATOM 721 N N . VAL A 1 95 ? -2.965 29.984 19.312 1 96.19 95 VAL A N 1
ATOM 722 C CA . VAL A 1 95 ? -3.381 29.484 18 1 96.19 95 VAL A CA 1
ATOM 723 C C . VAL A 1 95 ? -2.262 28.656 17.391 1 96.19 95 VAL A C 1
ATOM 725 O O . VAL A 1 95 ? -1.096 29.047 17.406 1 96.19 95 VAL A O 1
ATOM 728 N N . VAL A 1 96 ? -2.582 27.484 17 1 97.94 96 VAL A N 1
ATOM 729 C CA . VAL A 1 96 ? -1.622 26.656 16.266 1 97.94 96 VAL A CA 1
ATOM 730 C C . VAL A 1 96 ? -1.542 27.141 14.812 1 97.94 96 VAL A C 1
ATOM 732 O O . VAL A 1 96 ? -2.57 27.328 14.156 1 97.94 96 VAL A O 1
ATOM 735 N N . LEU A 1 97 ? -0.344 27.422 14.375 1 98.12 97 LEU A N 1
ATOM 736 C CA . LEU A 1 97 ? -0.068 27.781 12.984 1 98.12 97 LEU A CA 1
ATOM 737 C C . LEU A 1 97 ? 0.517 26.594 12.234 1 98.12 97 LEU A C 1
ATOM 739 O O . LEU A 1 97 ? 1.672 26.219 12.453 1 98.12 97 LEU A O 1
ATOM 743 N N . SER A 1 98 ? -0.291 26 11.305 1 98.44 98 SER A N 1
ATOM 744 C CA . SER A 1 98 ? 0.176 24.797 10.625 1 98.44 98 SER A CA 1
ATOM 745 C C . SER A 1 98 ? 0.142 24.969 9.117 1 98.44 98 SER A C 1
ATOM 747 O O . SER A 1 98 ? -0.649 25.75 8.594 1 98.44 98 SER A O 1
ATOM 749 N N . SER A 1 99 ? 1.076 24.297 8.492 1 98.38 99 SER A N 1
ATOM 750 C CA . SER A 1 99 ? 1.129 24.25 7.035 1 98.38 99 SER A CA 1
ATOM 751 C C . SER A 1 99 ? 0.835 22.844 6.527 1 98.38 99 SER A C 1
ATOM 753 O O . SER A 1 99 ? 1.218 21.844 7.156 1 98.38 99 SER A O 1
ATOM 755 N N . SER A 1 100 ? 0.198 22.766 5.336 1 96.62 100 SER A N 1
ATOM 756 C CA . SER A 1 100 ? -0.057 21.484 4.684 1 96.62 100 SER A CA 1
ATOM 757 C C . SER A 1 100 ? 1.077 21.109 3.738 1 96.62 100 SER A C 1
ATOM 759 O O . SER A 1 100 ? 0.935 20.203 2.918 1 96.62 100 SER A O 1
ATOM 761 N N . SER A 1 101 ? 2.15 21.812 3.826 1 94.88 101 SER A N 1
ATOM 762 C CA . SER A 1 101 ? 3.26 21.578 2.91 1 94.88 101 SER A CA 1
ATOM 763 C C . SER A 1 101 ? 3.629 20.094 2.855 1 94.88 101 SER A C 1
ATOM 765 O O . SER A 1 101 ? 3.619 19.406 3.881 1 94.88 101 SER A O 1
ATOM 767 N N . SER A 1 102 ? 4.055 19.688 1.622 1 90.44 102 SER A N 1
ATOM 768 C CA . SER A 1 102 ? 4.426 18.297 1.433 1 90.44 102 SER A CA 1
ATOM 769 C C . SER A 1 102 ? 5.938 18.125 1.391 1 90.44 102 SER A C 1
ATOM 771 O O . SER A 1 102 ? 6.445 17 1.456 1 90.44 102 SER A O 1
ATOM 773 N N . CYS A 1 103 ? 6.66 19.203 1.36 1 86.25 103 CYS A N 1
ATOM 774 C CA . CYS A 1 103 ? 8.094 18.984 1.182 1 86.25 103 CYS A CA 1
ATOM 775 C C . CYS A 1 103 ? 8.898 20.094 1.823 1 86.25 103 CYS A C 1
ATOM 777 O O . CYS A 1 103 ? 10.102 19.953 2.045 1 86.25 103 CYS A O 1
ATOM 779 N N . LEU A 1 104 ? 8.234 21.234 2.109 1 92.62 104 LEU A N 1
ATOM 780 C CA . LEU A 1 104 ? 8.992 22.359 2.656 1 92.62 104 LEU A CA 1
ATOM 781 C C . LEU A 1 104 ? 9.305 22.141 4.133 1 92.62 104 LEU A C 1
ATOM 783 O O . LEU A 1 104 ? 8.422 21.781 4.914 1 92.62 104 LEU A O 1
ATOM 787 N N . LEU A 1 105 ? 10.5 22.375 4.441 1 96.31 105 LEU A N 1
ATOM 788 C CA . LEU A 1 105 ? 10.938 22.188 5.824 1 96.31 105 LEU A CA 1
ATOM 789 C C . LEU A 1 105 ? 10.344 23.25 6.73 1 96.31 105 LEU A C 1
ATOM 791 O O . LEU A 1 105 ? 10.312 24.438 6.371 1 96.31 105 LEU A O 1
ATOM 795 N N . PRO A 1 106 ? 9.969 22.891 7.891 1 98.06 106 PRO A N 1
ATOM 796 C CA . PRO A 1 106 ? 9.43 23.875 8.836 1 98.06 106 PRO A CA 1
ATOM 797 C C . PRO A 1 106 ? 10.422 25 9.156 1 98.06 106 PRO A C 1
ATOM 799 O O . PRO A 1 106 ? 10.031 26.156 9.273 1 98.06 106 PRO A O 1
ATOM 802 N N . SER A 1 107 ? 11.711 24.672 9.258 1 97.75 107 SER A N 1
ATOM 803 C CA . SER A 1 107 ? 12.711 25.672 9.578 1 97.75 107 SER A CA 1
ATOM 804 C C . SER A 1 107 ? 12.766 26.766 8.508 1 97.75 107 SER A C 1
ATOM 806 O O . SER A 1 107 ? 13.094 27.906 8.805 1 97.75 107 SER A O 1
ATOM 808 N N . LYS A 1 108 ? 12.477 26.391 7.27 1 97.31 108 LYS A N 1
ATOM 809 C CA . LYS A 1 108 ? 12.43 27.359 6.18 1 97.31 108 LYS A CA 1
ATOM 810 C C . LYS A 1 108 ? 11.094 28.094 6.148 1 97.31 108 LYS A C 1
ATOM 812 O O . LYS A 1 108 ? 11.055 29.328 6 1 97.31 108 LYS A O 1
ATOM 817 N N . LEU A 1 109 ? 10.062 27.438 6.391 1 97.5 109 LEU A N 1
ATOM 818 C CA . LEU A 1 109 ? 8.703 27.953 6.297 1 97.5 109 LEU A CA 1
ATOM 819 C C . LEU A 1 109 ? 8.438 29 7.375 1 97.5 109 LEU A C 1
ATOM 821 O O . LEU A 1 109 ? 7.82 30.031 7.109 1 97.5 109 LEU A O 1
ATOM 825 N N . PHE A 1 110 ? 8.938 28.703 8.555 1 98.25 110 PHE A N 1
ATOM 826 C CA . PHE A 1 110 ? 8.562 29.516 9.711 1 98.25 110 PHE A CA 1
ATOM 827 C C . PHE A 1 110 ? 9.734 30.359 10.188 1 98.25 110 PHE A C 1
ATOM 829 O O . PHE A 1 110 ? 9.773 30.781 11.344 1 98.25 110 PHE A O 1
ATOM 836 N N . ALA A 1 111 ? 10.672 30.562 9.289 1 96.12 111 ALA A N 1
ATOM 837 C CA . ALA A 1 111 ? 11.875 31.312 9.633 1 96.12 111 ALA A CA 1
ATOM 838 C C . ALA A 1 111 ? 11.523 32.75 10.078 1 96.12 111 ALA A C 1
ATOM 840 O O . ALA A 1 111 ? 10.797 33.438 9.383 1 96.12 111 ALA A O 1
ATOM 841 N N . GLY A 1 112 ? 11.977 33.125 11.281 1 95.38 112 GLY A N 1
ATOM 842 C CA . GLY A 1 112 ? 11.898 34.531 11.703 1 95.38 112 GLY A CA 1
ATOM 843 C C . GLY A 1 112 ? 10.594 34.875 12.391 1 95.38 112 GLY A C 1
ATOM 844 O O . GLY A 1 112 ? 10.367 36.031 12.766 1 95.38 112 GLY A O 1
ATOM 845 N N . LEU A 1 113 ? 9.75 33.969 12.57 1 97.38 113 LEU A N 1
ATOM 846 C CA . LEU A 1 113 ? 8.453 34.25 13.188 1 97.38 113 LEU A CA 1
ATOM 847 C C . LEU A 1 113 ? 8.594 34.375 14.703 1 97.38 113 LEU A C 1
ATOM 849 O O . LEU A 1 113 ? 9.352 33.656 15.328 1 97.38 113 LEU A O 1
ATOM 853 N N . VAL A 1 114 ? 7.84 35.281 15.242 1 96.75 114 VAL A N 1
ATOM 854 C CA . VAL A 1 114 ? 7.797 35.5 16.688 1 96.75 114 VAL A CA 1
ATOM 855 C C . VAL A 1 114 ? 7.129 34.312 17.375 1 96.75 114 VAL A C 1
ATOM 857 O O . VAL A 1 114 ? 7.605 33.812 18.406 1 96.75 114 VAL A O 1
ATOM 860 N N . HIS A 1 115 ? 6.09 33.75 16.828 1 97.38 115 HIS A N 1
ATOM 861 C CA . HIS A 1 115 ? 5.32 32.656 17.406 1 97.38 115 HIS A CA 1
ATOM 862 C C . HIS A 1 115 ? 5.746 31.312 16.812 1 97.38 115 HIS A C 1
ATOM 864 O O . HIS A 1 115 ? 4.902 30.453 16.562 1 97.38 115 HIS A O 1
ATOM 870 N N . VAL A 1 116 ? 6.992 31.125 16.562 1 97.81 116 VAL A N 1
ATOM 871 C CA . VAL A 1 116 ? 7.523 29.938 15.906 1 97.81 116 VAL A CA 1
ATOM 872 C C . VAL A 1 116 ? 7.23 28.703 16.766 1 97.81 116 VAL A C 1
ATOM 874 O O . VAL A 1 116 ? 7.062 27.609 16.25 1 97.81 116 VAL A O 1
ATOM 877 N N . ARG A 1 117 ? 7.094 28.828 18.062 1 98 117 ARG A N 1
ATOM 878 C CA . ARG A 1 117 ? 6.84 27.719 18.984 1 98 117 ARG A CA 1
ATOM 879 C C . ARG A 1 117 ? 5.457 27.125 18.75 1 98 117 ARG A C 1
ATOM 881 O O . ARG A 1 117 ? 5.176 26 19.172 1 98 117 ARG A O 1
ATOM 888 N N . GLN A 1 118 ? 4.566 27.875 18.094 1 97.94 118 GLN A N 1
ATOM 889 C CA . GLN A 1 118 ? 3.207 27.438 17.797 1 97.94 118 GLN A CA 1
ATOM 890 C C . GLN A 1 118 ? 3.092 26.922 16.359 1 97.94 118 GLN A C 1
ATOM 892 O O . GLN A 1 118 ? 1.987 26.703 15.859 1 97.94 118 GLN A O 1
ATOM 897 N N . CYS A 1 119 ? 4.23 26.719 15.688 1 98.5 119 CYS A N 1
ATOM 898 C CA . CYS A 1 119 ? 4.223 26.406 14.266 1 98.5 119 CYS A CA 1
ATOM 899 C C . CYS A 1 119 ? 4.641 24.953 14.031 1 98.5 119 CYS A C 1
ATOM 901 O O . CYS A 1 119 ? 5.523 24.438 14.727 1 98.5 119 CYS A O 1
ATOM 903 N N . LEU A 1 120 ? 4.027 24.328 13.062 1 98.56 120 LEU A N 1
ATOM 904 C CA . LEU A 1 120 ? 4.445 23.016 12.578 1 98.56 120 LEU A CA 1
ATOM 905 C C . LEU A 1 120 ? 3.863 22.734 11.195 1 98.56 120 LEU A C 1
ATOM 907 O O . LEU A 1 120 ? 3.016 23.484 10.711 1 98.56 120 LEU A O 1
ATOM 911 N N . VAL A 1 121 ? 4.363 21.734 10.57 1 98.62 121 VAL A N 1
ATOM 912 C CA . VAL A 1 121 ? 3.74 21.203 9.359 1 98.62 121 VAL A CA 1
ATOM 913 C C . VAL A 1 121 ? 2.824 20.031 9.719 1 98.62 121 VAL A C 1
ATOM 915 O O . VAL A 1 121 ? 3.236 19.109 10.422 1 98.62 121 VAL A O 1
ATOM 918 N N . ALA A 1 122 ? 1.61 20.109 9.398 1 98.44 122 ALA A N 1
ATOM 919 C CA . ALA A 1 122 ? 0.655 19.016 9.43 1 98.44 122 ALA A CA 1
ATOM 920 C C . ALA A 1 122 ? 0.309 18.547 8.016 1 98.44 122 ALA A C 1
ATOM 922 O O . ALA A 1 122 ? -0.636 19.062 7.402 1 98.44 122 ALA A O 1
ATOM 923 N N . HIS A 1 123 ? 1.097 17.625 7.531 1 98 123 HIS A N 1
ATOM 924 C CA . HIS A 1 123 ? 1.07 17.203 6.137 1 98 123 HIS A CA 1
ATOM 925 C C . HIS A 1 123 ? 0.025 16.109 5.918 1 98 123 HIS A C 1
ATOM 927 O O . HIS A 1 123 ? 0.221 14.961 6.324 1 98 123 HIS A O 1
ATOM 933 N N . PRO A 1 124 ? -1.051 16.453 5.266 1 96.06 124 PRO A N 1
ATOM 934 C CA . PRO A 1 124 ? -2.014 15.414 4.898 1 96.06 124 PRO A CA 1
ATOM 935 C C . PRO A 1 124 ? -1.607 14.648 3.641 1 96.06 124 PRO A C 1
ATOM 937 O O . PRO A 1 124 ? -0.704 15.078 2.918 1 96.06 124 PRO A O 1
ATOM 940 N N . VAL A 1 125 ? -2.172 13.555 3.484 1 91 125 VAL A N 1
ATOM 941 C CA . VAL A 1 125 ? -1.921 12.766 2.287 1 91 125 VAL A CA 1
ATOM 942 C C . VAL A 1 125 ? -3.131 12.836 1.356 1 91 125 VAL A C 1
ATOM 944 O O . VAL A 1 125 ? -4.27 12.648 1.793 1 91 125 VAL A O 1
ATOM 947 N N . ASN A 1 126 ? -2.908 13.18 0.151 1 82.81 126 ASN A N 1
ATOM 948 C CA . ASN A 1 126 ? -3.982 13.281 -0.831 1 82.81 126 ASN A CA 1
ATOM 949 C C . ASN A 1 126 ? -4.438 11.906 -1.309 1 82.81 126 ASN A C 1
ATOM 951 O O . ASN A 1 126 ? -3.611 11.055 -1.649 1 82.81 126 ASN A O 1
ATOM 955 N N . PRO A 1 127 ? -5.738 11.766 -1.299 1 84 127 PRO A N 1
ATOM 956 C CA . PRO A 1 127 ? -6.84 12.625 -0.862 1 84 127 PRO A CA 1
ATOM 957 C C . PRO A 1 127 ? -7.094 12.539 0.641 1 84 127 PRO A C 1
ATOM 959 O O . PRO A 1 127 ? -7.395 11.461 1.16 1 84 127 PRO A O 1
ATOM 962 N N . PRO A 1 128 ? -7.141 13.656 1.274 1 89.94 128 PRO A N 1
ATOM 963 C CA . PRO A 1 128 ? -7.113 13.648 2.738 1 89.94 128 PRO A CA 1
ATOM 964 C C . PRO A 1 128 ? -8.391 13.07 3.348 1 89.94 128 PRO A C 1
ATOM 966 O O . PRO A 1 128 ? -8.352 12.516 4.453 1 89.94 128 PRO A O 1
ATOM 969 N N . TYR A 1 129 ? -9.531 13.211 2.648 1 90.75 129 TYR A N 1
ATOM 970 C CA . TYR A 1 129 ? -10.789 12.703 3.193 1 90.75 129 TYR A CA 1
ATOM 971 C C . TYR A 1 129 ? -10.789 11.18 3.242 1 90.75 129 TYR A C 1
ATOM 973 O O . TYR A 1 129 ? -11.469 10.578 4.074 1 90.75 129 TYR A O 1
ATOM 981 N N . HIS A 1 130 ? -9.883 10.5 2.441 1 87.38 130 HIS A N 1
ATOM 982 C CA . HIS A 1 130 ? -9.922 9.047 2.303 1 87.38 130 HIS A CA 1
ATOM 983 C C . HIS A 1 130 ? -8.648 8.406 2.84 1 87.38 130 HIS A C 1
ATOM 985 O O . HIS A 1 130 ? -8.641 7.23 3.203 1 87.38 130 HIS A O 1
ATOM 991 N N . VAL A 1 131 ? -7.605 9.117 2.828 1 90.94 131 VAL A N 1
ATOM 992 C CA . VAL A 1 131 ? -6.344 8.656 3.396 1 90.94 131 VAL A CA 1
ATOM 993 C C . VAL A 1 131 ? -6.07 9.391 4.707 1 90.94 131 VAL A C 1
ATOM 995 O O . VAL A 1 131 ? -5.688 10.562 4.699 1 90.94 131 VAL A O 1
ATOM 998 N N . PRO A 1 132 ? -6.172 8.789 5.773 1 96.19 132 PRO A N 1
ATOM 999 C CA . PRO A 1 132 ? -6.262 9.492 7.055 1 96.19 132 PRO A CA 1
ATOM 1000 C C . PRO A 1 132 ? -4.902 9.969 7.562 1 96.19 132 PRO A C 1
ATOM 1002 O O . PRO A 1 132 ? -4.836 10.789 8.484 1 96.19 132 PRO A O 1
ATOM 1005 N N . LEU A 1 133 ? -3.826 9.531 7.027 1 97.69 133 LEU A N 1
ATOM 1006 C CA . LEU A 1 133 ? -2.502 9.828 7.562 1 97.69 133 LEU A CA 1
ATOM 1007 C C . LEU A 1 133 ? -2.232 11.336 7.539 1 97.69 133 LEU A C 1
ATOM 1009 O O . LEU A 1 133 ? -2.541 12.008 6.555 1 97.69 133 LEU A O 1
ATOM 1013 N N . VAL A 1 134 ? -1.669 11.812 8.648 1 98.44 134 VAL A N 1
ATOM 1014 C CA . VAL A 1 134 ? -1.144 13.172 8.711 1 98.44 134 VAL A CA 1
ATOM 1015 C C . VAL A 1 134 ? 0.23 13.164 9.383 1 98.44 134 VAL A C 1
ATOM 1017 O O . VAL A 1 134 ? 0.377 12.695 10.508 1 98.44 134 VAL A O 1
ATOM 1020 N N . GLU A 1 135 ? 1.183 13.672 8.727 1 98.62 135 GLU A N 1
ATOM 1021 C CA . GLU A 1 135 ? 2.508 13.797 9.328 1 98.62 135 GLU A CA 1
ATOM 1022 C C . GLU A 1 135 ? 2.66 15.125 10.062 1 98.62 135 GLU A C 1
ATOM 1024 O O . GLU A 1 135 ? 2.49 16.188 9.469 1 98.62 135 GLU A O 1
ATOM 1029 N N . LEU A 1 136 ? 2.947 15.062 11.336 1 98.81 136 LEU A N 1
ATOM 1030 C CA . LEU A 1 136 ? 3.244 16.266 12.117 1 98.81 136 LEU A CA 1
ATOM 1031 C C . LEU A 1 136 ? 4.75 16.5 12.203 1 98.81 136 LEU A C 1
ATOM 1033 O O . LEU A 1 136 ? 5.465 15.727 12.852 1 98.81 136 LEU A O 1
ATOM 1037 N N . VAL A 1 137 ? 5.211 17.516 11.516 1 98.56 137 VAL A N 1
ATOM 1038 C CA . VAL A 1 137 ? 6.637 17.812 11.406 1 98.56 137 VAL A CA 1
ATOM 1039 C C . VAL A 1 137 ? 6.949 19.109 12.141 1 98.56 137 VAL A C 1
ATOM 1041 O O . VAL A 1 137 ? 6.543 20.188 11.711 1 98.56 137 VAL A O 1
ATOM 1044 N N . PRO A 1 138 ? 7.715 19.047 13.203 1 98.25 138 PRO A N 1
ATOM 1045 C CA . PRO A 1 138 ? 7.984 20.25 14.008 1 98.25 138 PRO A CA 1
ATOM 1046 C C . PRO A 1 138 ? 9.117 21.094 13.438 1 98.25 138 PRO A C 1
ATOM 1048 O O . PRO A 1 138 ? 10 20.578 12.75 1 98.25 138 PRO A O 1
ATOM 1051 N N . HIS A 1 139 ? 8.984 22.344 13.625 1 97.88 139 HIS A N 1
ATOM 1052 C CA . HIS A 1 139 ? 10.164 23.203 13.672 1 97.88 139 HIS A CA 1
ATOM 1053 C C . HIS A 1 139 ? 11.047 22.859 14.867 1 97.88 139 HIS A C 1
ATOM 1055 O O . HIS A 1 139 ? 10.555 22.359 15.883 1 97.88 139 HIS A O 1
ATOM 1061 N N . PRO A 1 140 ? 12.359 23.109 14.734 1 97.06 140 PRO A N 1
ATOM 1062 C CA . PRO A 1 140 ? 13.234 22.797 15.859 1 97.06 140 PRO A CA 1
ATOM 1063 C C . PRO A 1 140 ? 12.773 23.453 17.156 1 97.06 140 PRO A C 1
ATOM 1065 O O . PRO A 1 140 ? 13.055 22.938 18.25 1 97.06 140 PRO A O 1
ATOM 1068 N N . GLU A 1 141 ? 11.992 24.531 17.062 1 97.62 141 GLU A N 1
ATOM 1069 C CA . GLU A 1 141 ? 11.578 25.266 18.25 1 97.62 141 GLU A CA 1
ATOM 1070 C C . GLU A 1 141 ? 10.094 25.047 18.562 1 97.62 141 GLU A C 1
ATOM 1072 O O . GLU A 1 141 ? 9.555 25.641 19.484 1 97.62 141 GLU A O 1
ATOM 1077 N N . THR A 1 142 ? 9.445 24.219 17.812 1 98.19 142 THR A N 1
ATOM 1078 C CA . THR A 1 142 ? 8.039 23.938 18.078 1 98.19 142 THR A CA 1
ATOM 1079 C C . THR A 1 142 ? 7.848 23.422 19.5 1 98.19 142 THR A C 1
ATOM 1081 O O . THR A 1 142 ? 8.578 22.531 19.953 1 98.19 142 THR A O 1
ATOM 1084 N N . ALA A 1 143 ? 6.883 24 20.188 1 97.88 143 ALA A N 1
ATOM 1085 C CA . ALA A 1 143 ? 6.605 23.547 21.547 1 97.88 143 ALA A CA 1
ATOM 1086 C C . ALA A 1 143 ? 5.969 22.172 21.562 1 97.88 143 ALA A C 1
ATOM 1088 O O . ALA A 1 143 ? 5.125 21.859 20.719 1 97.88 143 ALA A O 1
ATOM 1089 N N . PRO A 1 144 ? 6.344 21.328 22.547 1 97.38 144 PRO A N 1
ATOM 1090 C CA . PRO A 1 144 ? 5.695 20.031 22.672 1 97.38 144 PRO A CA 1
ATOM 1091 C C . PRO A 1 144 ? 4.176 20.141 22.812 1 97.38 144 PRO A C 1
ATOM 1093 O O . PRO A 1 144 ? 3.447 19.297 22.281 1 97.38 144 PRO A O 1
ATOM 1096 N N . ALA A 1 145 ? 3.721 21.156 23.453 1 97.5 145 ALA A N 1
ATOM 1097 C CA . ALA A 1 145 ? 2.285 21.359 23.625 1 97.5 145 ALA A CA 1
ATOM 1098 C C . ALA A 1 145 ? 1.592 21.578 22.281 1 97.5 145 ALA A C 1
ATOM 1100 O O . ALA A 1 145 ? 0.45 21.141 22.094 1 97.5 145 ALA A O 1
ATOM 1101 N N . THR A 1 146 ? 2.277 22.266 21.406 1 98.19 146 THR A N 1
ATOM 1102 C CA . THR A 1 146 ? 1.741 22.484 20.078 1 98.19 146 THR A CA 1
ATOM 1103 C C . THR A 1 146 ? 1.584 21.172 19.328 1 98.19 146 THR A C 1
ATOM 1105 O O . THR A 1 146 ? 0.545 20.922 18.703 1 98.19 146 THR A O 1
ATOM 1108 N N . MET A 1 147 ? 2.561 20.344 19.469 1 98.06 147 MET A N 1
ATOM 1109 C CA . MET A 1 147 ? 2.516 19 18.875 1 98.06 147 MET A CA 1
ATOM 1110 C C . MET A 1 147 ? 1.369 18.188 19.453 1 98.06 147 MET A C 1
ATOM 1112 O O . MET A 1 147 ? 0.604 17.562 18.719 1 98.06 147 MET A O 1
ATOM 1116 N N . ASP A 1 148 ? 1.241 18.203 20.734 1 98.12 148 ASP A N 1
ATOM 1117 C CA . ASP A 1 148 ? 0.216 17.438 21.422 1 98.12 148 ASP A CA 1
ATOM 1118 C C . ASP A 1 148 ? -1.184 17.906 21.031 1 98.12 148 ASP A C 1
ATOM 1120 O O . ASP A 1 148 ? -2.068 17.078 20.781 1 98.12 148 ASP A O 1
ATOM 1124 N N . ARG A 1 149 ? -1.343 19.172 20.984 1 97.81 149 ARG A N 1
ATOM 1125 C CA . ARG A 1 149 ? -2.643 19.75 20.641 1 97.81 149 ARG A CA 1
ATOM 1126 C C . ARG A 1 149 ? -3.039 19.375 19.219 1 97.81 149 ARG A C 1
ATOM 1128 O O . ARG A 1 149 ? -4.191 19.031 18.953 1 97.81 149 ARG A O 1
ATOM 1135 N N . THR A 1 150 ? -2.078 19.5 18.359 1 98.56 150 THR A N 1
ATOM 1136 C CA . THR A 1 150 ? -2.354 19.156 16.969 1 98.56 150 THR A CA 1
ATOM 1137 C C . THR A 1 150 ? -2.654 17.672 16.812 1 98.56 150 THR A C 1
ATOM 1139 O O . THR A 1 150 ? -3.576 17.297 16.094 1 98.56 150 THR A O 1
ATOM 1142 N N . TYR A 1 151 ? -1.887 16.891 17.516 1 98.62 151 TYR A N 1
ATOM 1143 C CA . TYR A 1 151 ? -2.113 15.453 17.516 1 98.62 151 TYR A CA 1
ATOM 1144 C C . TYR A 1 151 ? -3.527 15.117 17.969 1 98.62 151 TYR A C 1
ATOM 1146 O O . TYR A 1 151 ? -4.238 14.352 17.312 1 98.62 151 TYR A O 1
ATOM 1154 N N . ALA A 1 152 ? -3.93 15.648 19.031 1 98 152 ALA A N 1
ATOM 1155 C CA . ALA A 1 152 ? -5.258 15.414 19.578 1 98 152 ALA A CA 1
ATOM 1156 C C . ALA A 1 152 ? -6.348 15.883 18.625 1 98 152 ALA A C 1
ATOM 1158 O O . ALA A 1 152 ? -7.359 15.195 18.438 1 98 152 ALA A O 1
ATOM 1159 N N . LEU A 1 153 ? -6.133 17.016 18.078 1 97.94 153 LEU A N 1
ATOM 1160 C CA . LEU A 1 153 ? -7.102 17.562 17.141 1 97.94 153 LEU A CA 1
ATOM 1161 C C . LEU A 1 153 ? -7.285 16.625 15.945 1 97.94 153 LEU A C 1
ATOM 1163 O O . LEU A 1 153 ? -8.414 16.328 15.547 1 97.94 153 LEU A O 1
ATOM 1167 N N . MET A 1 154 ? -6.16 16.188 15.406 1 98.31 154 MET A N 1
ATOM 1168 C CA . MET A 1 154 ? -6.223 15.305 14.25 1 98.31 154 MET A CA 1
ATOM 1169 C C . MET A 1 154 ? -6.922 14 14.609 1 98.31 154 MET A C 1
ATOM 1171 O O . MET A 1 154 ? -7.707 13.477 13.812 1 98.31 154 MET A O 1
ATOM 1175 N N . ARG A 1 155 ? -6.691 13.5 15.727 1 97.56 155 ARG A N 1
ATOM 1176 C CA . ARG A 1 155 ? -7.383 12.297 16.188 1 97.56 155 ARG A CA 1
ATOM 1177 C C . ARG A 1 155 ? -8.883 12.539 16.312 1 97.56 155 ARG A C 1
ATOM 1179 O O . ARG A 1 155 ? -9.688 11.695 15.93 1 97.56 155 ARG A O 1
ATOM 1186 N N . GLN A 1 156 ? -9.188 13.656 16.781 1 95.69 156 GLN A N 1
ATOM 1187 C CA . GLN A 1 156 ? -10.586 13.992 17.016 1 95.69 156 GLN A CA 1
ATOM 1188 C C . GLN A 1 156 ? -11.375 14.023 15.703 1 95.69 156 GLN A C 1
ATOM 1190 O O . GLN A 1 156 ? -12.555 13.688 15.68 1 95.69 156 GLN A O 1
ATOM 1195 N N . ILE A 1 157 ? -10.719 14.383 14.68 1 95.88 157 ILE A N 1
ATOM 1196 C CA . ILE A 1 157 ? -11.453 14.492 13.422 1 95.88 157 ILE A CA 1
ATOM 1197 C C . ILE A 1 157 ? -11.297 13.211 12.609 1 95.88 157 ILE A C 1
ATOM 1199 O O . ILE A 1 157 ? -11.586 13.18 11.414 1 95.88 157 ILE A O 1
ATOM 1203 N N . GLY A 1 158 ? -10.719 12.203 13.18 1 94.94 158 GLY A N 1
ATOM 1204 C CA . GLY A 1 158 ? -10.711 10.883 12.57 1 94.94 158 GLY A CA 1
ATOM 1205 C C . GLY A 1 158 ? -9.477 10.609 11.734 1 94.94 158 GLY A C 1
ATOM 1206 O O . GLY A 1 158 ? -9.438 9.656 10.961 1 94.94 158 GLY A O 1
ATOM 1207 N N . GLN A 1 159 ? -8.5 11.453 11.875 1 97.31 159 GLN A N 1
ATOM 1208 C CA . GLN A 1 159 ? -7.254 11.234 11.148 1 97.31 159 GLN A CA 1
ATOM 1209 C C . GLN A 1 159 ? -6.277 10.391 11.969 1 97.31 159 GLN A C 1
ATOM 1211 O O . GLN A 1 159 ? -6.574 10.016 13.102 1 97.31 159 GLN A O 1
ATOM 1216 N N . SER A 1 160 ? -5.18 10.016 11.281 1 97.69 160 SER A N 1
ATOM 1217 C CA . SER A 1 160 ? -4.109 9.227 11.891 1 97.69 160 SER A CA 1
ATOM 1218 C C . SER A 1 160 ? -2.799 10.008 11.922 1 97.69 160 SER A C 1
ATOM 1220 O O . SER A 1 160 ? -1.938 9.812 11.055 1 97.69 160 SER A O 1
ATOM 1222 N N . PRO A 1 161 ? -2.684 10.836 13 1 98.62 161 PRO A N 1
ATOM 1223 C CA . PRO A 1 161 ? -1.458 11.633 13.086 1 98.62 161 PRO A CA 1
ATOM 1224 C C . PRO A 1 161 ? -0.24 10.805 13.484 1 98.62 161 PRO A C 1
ATOM 1226 O O . PRO A 1 161 ? -0.353 9.891 14.312 1 98.62 161 PRO A O 1
ATOM 1229 N N . VAL A 1 162 ? 0.867 11.102 12.844 1 98.56 162 VAL A N 1
ATOM 1230 C CA . VAL A 1 162 ? 2.148 10.531 13.242 1 98.56 162 VAL A CA 1
ATOM 1231 C C . VAL A 1 162 ? 3.139 11.648 13.562 1 98.56 162 VAL A C 1
ATOM 1233 O O . VAL A 1 162 ? 3.107 12.711 12.938 1 98.56 162 VAL A O 1
ATOM 1236 N N . ARG A 1 163 ? 4.008 11.383 14.531 1 98.5 163 ARG A N 1
ATOM 1237 C CA . ARG A 1 163 ? 4.984 12.375 14.953 1 98.5 163 ARG A CA 1
ATOM 1238 C C . ARG A 1 163 ? 6.324 12.164 14.258 1 98.5 163 ARG A C 1
ATOM 1240 O O . ARG A 1 163 ? 6.957 11.117 14.422 1 98.5 163 ARG A O 1
ATOM 1247 N N . ILE A 1 164 ? 6.66 13.086 13.453 1 98.19 164 ILE A N 1
ATOM 1248 C CA . ILE A 1 164 ? 8.039 13.18 12.992 1 98.19 164 ILE A CA 1
ATOM 1249 C C . ILE A 1 164 ? 8.883 13.938 14.023 1 98.19 164 ILE A C 1
ATOM 1251 O O . ILE A 1 164 ? 8.531 15.055 14.414 1 98.19 164 ILE A O 1
ATOM 1255 N N . LEU A 1 165 ? 9.898 13.406 14.414 1 96.69 165 LEU A N 1
ATOM 1256 C CA . LEU A 1 165 ? 10.594 13.898 15.594 1 96.69 165 LEU A CA 1
ATOM 1257 C C . LEU A 1 165 ? 11.555 15.023 15.234 1 96.69 165 LEU A C 1
ATOM 1259 O O . LEU A 1 165 ? 11.883 15.859 16.078 1 96.69 165 LEU A O 1
ATOM 1263 N N . LYS A 1 166 ? 12.023 14.953 14.023 1 95 166 LYS A N 1
ATOM 1264 C CA . LYS A 1 166 ? 12.914 15.977 13.484 1 95 166 LYS A CA 1
ATOM 1265 C C . LYS A 1 166 ? 12.602 16.25 12.016 1 95 166 LYS A C 1
ATOM 1267 O O . LYS A 1 166 ? 12.32 15.32 11.25 1 95 166 LYS A O 1
ATOM 1272 N N . GLU A 1 167 ? 12.672 17.578 11.719 1 93.56 167 GLU A N 1
ATOM 1273 C CA . GLU A 1 167 ? 12.391 17.875 10.32 1 93.56 167 GLU A CA 1
ATOM 1274 C C . GLU A 1 167 ? 13.422 17.234 9.391 1 93.56 167 GLU A C 1
ATOM 1276 O O . GLU A 1 167 ? 14.609 17.203 9.711 1 93.56 167 GLU A O 1
ATOM 1281 N N . VAL A 1 168 ? 12.953 16.656 8.328 1 92.38 168 VAL A N 1
ATOM 1282 C CA . VAL A 1 168 ? 13.781 16.047 7.289 1 92.38 168 VAL A CA 1
ATOM 1283 C C . VAL A 1 168 ? 13.133 16.25 5.922 1 92.38 168 VAL A C 1
ATOM 1285 O O . VAL A 1 168 ? 11.906 16.266 5.805 1 92.38 168 VAL A O 1
ATOM 1288 N N . ASP A 1 169 ? 14.008 16.375 5.023 1 89.44 169 ASP A N 1
ATOM 1289 C CA . ASP A 1 169 ? 13.5 16.516 3.66 1 89.44 169 ASP A CA 1
ATOM 1290 C C . ASP A 1 169 ? 12.68 15.297 3.248 1 89.44 169 ASP A C 1
ATOM 1292 O O . ASP A 1 169 ? 13.141 14.164 3.389 1 89.44 169 ASP A O 1
ATOM 1296 N N . GLY A 1 170 ? 11.5 15.609 2.838 1 90.56 170 GLY A N 1
ATOM 1297 C CA . GLY A 1 170 ? 10.625 14.547 2.389 1 90.56 170 GLY A CA 1
ATOM 1298 C C . GLY A 1 170 ? 9.852 13.891 3.52 1 90.56 170 GLY A C 1
ATOM 1299 O O . GLY A 1 170 ? 8.984 13.047 3.279 1 90.56 170 GLY A O 1
ATOM 1300 N N . PHE A 1 171 ? 10.203 14.258 4.738 1 95.81 171 PHE A N 1
ATOM 1301 C CA . PHE A 1 171 ? 9.539 13.695 5.91 1 95.81 171 PHE A CA 1
ATOM 1302 C C . PHE A 1 171 ? 9.672 12.18 5.938 1 95.81 171 PHE A C 1
ATOM 1304 O O . PHE A 1 171 ? 10.781 11.648 5.801 1 95.81 171 PHE A O 1
ATOM 1311 N N . ALA A 1 172 ? 8.648 11.508 6.254 1 96.62 172 ALA A N 1
ATOM 1312 C CA . ALA A 1 172 ? 8.734 10.047 6.238 1 96.62 172 ALA A CA 1
ATOM 1313 C C . ALA A 1 172 ? 8.047 9.469 5.004 1 96.62 172 ALA A C 1
ATOM 1315 O O . ALA A 1 172 ? 8.609 8.617 4.312 1 96.62 172 ALA A O 1
ATOM 1316 N N . LEU A 1 173 ? 6.867 9.961 4.742 1 96.31 173 LEU A N 1
ATOM 1317 C CA . LEU A 1 173 ? 6.043 9.43 3.662 1 96.31 173 LEU A CA 1
ATOM 1318 C C . LEU A 1 173 ? 6.762 9.547 2.322 1 96.31 173 LEU A C 1
ATOM 1320 O O . LEU A 1 173 ? 6.926 8.555 1.611 1 96.31 173 LEU A O 1
ATOM 1324 N N . ASN A 1 174 ? 7.266 10.719 2.018 1 93.5 174 ASN A N 1
ATOM 1325 C CA . ASN A 1 174 ? 7.895 10.938 0.718 1 93.5 174 ASN A CA 1
ATOM 1326 C C . ASN A 1 174 ? 9.211 10.18 0.6 1 93.5 174 ASN A C 1
ATOM 1328 O O . ASN A 1 174 ? 9.57 9.711 -0.483 1 93.5 174 ASN A O 1
ATOM 1332 N N . ARG A 1 175 ? 9.883 10.109 1.662 1 94.31 175 ARG A N 1
ATOM 1333 C CA . ARG A 1 175 ? 11.141 9.367 1.622 1 94.31 175 ARG A CA 1
ATOM 1334 C C . ARG A 1 175 ? 10.891 7.895 1.305 1 94.31 175 ARG A C 1
ATOM 1336 O O . ARG A 1 175 ? 11.609 7.297 0.505 1 94.31 175 ARG A O 1
ATOM 1343 N N . LEU A 1 176 ? 9.914 7.312 1.954 1 95.31 176 LEU A N 1
ATOM 1344 C CA . LEU A 1 176 ? 9.539 5.938 1.643 1 95.31 176 LEU A CA 1
ATOM 1345 C C . LEU A 1 176 ? 9.094 5.812 0.191 1 95.31 176 LEU A C 1
ATOM 1347 O O . LEU A 1 176 ? 9.469 4.859 -0.5 1 95.31 176 LEU A O 1
ATOM 1351 N N . GLN A 1 177 ? 8.312 6.719 -0.242 1 93.94 177 GLN A N 1
ATOM 1352 C CA . GLN A 1 177 ? 7.82 6.727 -1.616 1 93.94 177 GLN A CA 1
ATOM 1353 C C . GLN A 1 177 ? 8.977 6.801 -2.613 1 93.94 177 GLN A C 1
ATOM 1355 O O . GLN A 1 177 ? 8.984 6.082 -3.613 1 93.94 177 GLN A O 1
ATOM 1360 N N . TYR A 1 178 ? 9.922 7.613 -2.309 1 91.5 178 TYR A N 1
ATOM 1361 C CA . TYR A 1 178 ? 11.055 7.781 -3.205 1 91.5 178 TYR A CA 1
ATOM 1362 C C . TYR A 1 178 ? 11.875 6.496 -3.301 1 91.5 178 TYR A C 1
ATOM 1364 O O . TYR A 1 178 ? 12.336 6.121 -4.383 1 91.5 178 TYR A O 1
ATOM 1372 N N . ALA A 1 179 ? 12.078 5.898 -2.184 1 92.75 179 ALA A N 1
ATOM 1373 C CA . ALA A 1 179 ? 12.797 4.625 -2.182 1 92.75 179 ALA A CA 1
ATOM 1374 C C . ALA A 1 179 ? 12.086 3.596 -3.061 1 92.75 179 ALA A C 1
ATOM 1376 O O . ALA A 1 179 ? 12.727 2.902 -3.854 1 92.75 179 ALA A O 1
ATOM 1377 N N . LEU A 1 180 ? 10.844 3.531 -2.902 1 94.69 180 LEU A N 1
ATOM 1378 C CA . LEU A 1 180 ? 10.031 2.584 -3.658 1 94.69 180 LEU A CA 1
ATOM 1379 C C . LEU A 1 180 ? 10.086 2.896 -5.148 1 94.69 180 LEU A C 1
ATOM 1381 O O . LEU A 1 180 ? 10.32 2.004 -5.969 1 94.69 180 LEU A O 1
ATOM 1385 N N . ILE A 1 181 ? 9.867 4.117 -5.488 1 91.44 181 ILE A N 1
ATOM 1386 C CA . ILE A 1 181 ? 9.828 4.535 -6.887 1 91.44 181 ILE A CA 1
ATOM 1387 C C . ILE A 1 181 ? 11.203 4.328 -7.523 1 91.44 181 ILE A C 1
ATOM 1389 O O . ILE A 1 181 ? 11.297 3.936 -8.688 1 91.44 181 ILE A O 1
ATOM 1393 N N . GLY A 1 182 ? 12.195 4.621 -6.746 1 91.5 182 GLY A N 1
ATOM 1394 C CA . GLY A 1 182 ? 13.539 4.371 -7.246 1 91.5 182 GLY A CA 1
ATOM 1395 C C . GLY A 1 182 ? 13.758 2.932 -7.664 1 91.5 182 GLY A C 1
ATOM 1396 O O . GLY A 1 182 ? 14.266 2.668 -8.758 1 91.5 182 GLY A O 1
ATOM 1397 N N . GLU A 1 183 ? 13.391 2.023 -6.812 1 94.06 183 GLU A N 1
ATOM 1398 C CA . GLU A 1 183 ? 13.547 0.607 -7.133 1 94.06 183 GLU A CA 1
ATOM 1399 C C . GLU A 1 183 ? 12.633 0.194 -8.281 1 94.06 183 GLU A C 1
ATOM 1401 O O . GLU A 1 183 ? 13.023 -0.612 -9.133 1 94.06 183 GLU A O 1
ATOM 1406 N N . ALA A 1 184 ? 11.438 0.729 -8.273 1 94.25 184 ALA A N 1
ATOM 1407 C CA . ALA A 1 184 ? 10.5 0.452 -9.359 1 94.25 184 ALA A CA 1
ATOM 1408 C C . ALA A 1 184 ? 11.109 0.823 -10.711 1 94.25 184 ALA A C 1
ATOM 1410 O O . ALA A 1 184 ? 11.062 0.032 -11.656 1 94.25 184 ALA A O 1
ATOM 1411 N N . TRP A 1 185 ? 11.719 1.917 -10.734 1 92.19 185 TRP A N 1
ATOM 1412 C CA . TRP A 1 185 ? 12.312 2.395 -11.977 1 92.19 185 TRP A CA 1
ATOM 1413 C C . TRP A 1 185 ? 13.492 1.514 -12.391 1 92.19 185 TRP A C 1
ATOM 1415 O O . TRP A 1 185 ? 13.656 1.204 -13.57 1 92.19 185 TRP A O 1
ATOM 1425 N N . ARG A 1 186 ? 14.227 1.122 -11.453 1 93.5 186 ARG A N 1
ATOM 1426 C CA . ARG A 1 186 ? 15.367 0.257 -11.75 1 93.5 186 ARG A CA 1
ATOM 1427 C C . ARG A 1 186 ? 14.906 -1.065 -12.352 1 93.5 186 ARG A C 1
ATOM 1429 O O . ARG A 1 186 ? 15.516 -1.563 -13.305 1 93.5 186 ARG A O 1
ATOM 1436 N N . LEU A 1 187 ? 13.898 -1.573 -11.859 1 95.5 187 LEU A N 1
ATOM 1437 C CA . LEU A 1 187 ? 13.375 -2.848 -12.336 1 95.5 187 LEU A CA 1
ATOM 1438 C C . LEU A 1 187 ? 12.844 -2.715 -13.766 1 95.5 187 LEU A C 1
ATOM 1440 O O . LEU A 1 187 ? 13.086 -3.586 -14.602 1 95.5 187 LEU A O 1
ATOM 1444 N N . VAL A 1 188 ? 12.188 -1.638 -14.008 1 95 188 VAL A N 1
ATOM 1445 C CA . VAL A 1 188 ? 11.633 -1.402 -15.336 1 95 188 VAL A CA 1
ATOM 1446 C C . VAL A 1 188 ? 12.758 -1.127 -16.328 1 95 188 VAL A C 1
ATOM 1448 O O . VAL A 1 188 ? 12.773 -1.689 -17.422 1 95 188 VAL A O 1
ATOM 1451 N N . GLU A 1 189 ? 13.633 -0.328 -15.914 1 92.88 189 GLU A N 1
ATOM 1452 C CA . GLU A 1 189 ? 14.75 0.044 -16.781 1 92.88 189 GLU A CA 1
ATOM 1453 C C . GLU A 1 189 ? 15.609 -1.169 -17.125 1 92.88 189 GLU A C 1
ATOM 1455 O O . GLU A 1 189 ? 16.125 -1.276 -18.234 1 92.88 189 GLU A O 1
ATOM 1460 N N . ALA A 1 190 ? 15.719 -2.023 -16.219 1 95 190 ALA A N 1
ATOM 1461 C CA . ALA A 1 190 ? 16.516 -3.23 -16.406 1 95 190 ALA A CA 1
ATOM 1462 C C . ALA A 1 190 ? 15.766 -4.258 -17.25 1 95 190 ALA A C 1
ATOM 1464 O O . ALA A 1 190 ? 16.297 -5.324 -17.562 1 95 190 ALA A O 1
ATOM 1465 N N . GLY A 1 191 ? 14.523 -3.984 -17.578 1 95.62 191 GLY A N 1
ATOM 1466 C CA . GLY A 1 191 ? 13.734 -4.887 -18.391 1 95.62 191 GLY A CA 1
ATOM 1467 C C . GLY A 1 191 ? 13.227 -6.098 -17.641 1 95.62 191 GLY A C 1
ATOM 1468 O O . GLY A 1 191 ? 12.984 -7.148 -18.234 1 95.62 191 GLY A O 1
ATOM 1469 N N . ILE A 1 192 ? 13.117 -6.016 -16.391 1 96.62 192 ILE A N 1
ATOM 1470 C CA . ILE A 1 192 ? 12.703 -7.129 -15.539 1 96.62 192 ILE A CA 1
ATOM 1471 C C . ILE A 1 192 ? 11.18 -7.246 -15.555 1 96.62 192 ILE A C 1
ATOM 1473 O O . ILE A 1 192 ? 10.641 -8.352 -15.508 1 96.62 192 ILE A O 1
ATOM 1477 N N . VAL A 1 193 ? 10.555 -6.164 -15.578 1 97.75 193 VAL A N 1
ATOM 1478 C CA . VAL A 1 193 ? 9.094 -6.117 -15.5 1 97.75 193 VAL A CA 1
ATOM 1479 C C . VAL A 1 193 ? 8.586 -4.883 -16.234 1 97.75 193 VAL A C 1
ATOM 1481 O O . VAL A 1 193 ? 9.242 -3.838 -16.25 1 97.75 193 VAL A O 1
ATOM 1484 N N . SER A 1 194 ? 7.414 -5.008 -16.844 1 96.88 194 SER A N 1
ATOM 1485 C CA . SER A 1 194 ? 6.805 -3.854 -17.484 1 96.88 194 SER A CA 1
ATOM 1486 C C . SER A 1 194 ? 6.273 -2.857 -16.469 1 96.88 194 SER A C 1
ATOM 1488 O O . SER A 1 194 ? 6.004 -3.225 -15.32 1 96.88 194 SER A O 1
ATOM 1490 N N . PRO A 1 195 ? 6.086 -1.585 -16.844 1 94.88 195 PRO A N 1
ATOM 1491 C CA . PRO A 1 195 ? 5.52 -0.605 -15.914 1 94.88 195 PRO A CA 1
ATOM 1492 C C . PRO A 1 195 ? 4.129 -0.999 -15.414 1 94.88 195 PRO A C 1
ATOM 1494 O O . PRO A 1 195 ? 3.826 -0.839 -14.227 1 94.88 195 PRO A O 1
ATOM 1497 N N . GLY A 1 196 ? 3.311 -1.46 -16.312 1 95.44 196 GLY A N 1
ATOM 1498 C CA . GLY A 1 196 ? 1.979 -1.895 -15.93 1 95.44 196 GLY A CA 1
ATOM 1499 C C . GLY A 1 196 ? 1.993 -3.025 -14.914 1 95.44 196 GLY A C 1
ATOM 1500 O O . GLY A 1 196 ? 1.274 -2.98 -13.914 1 95.44 196 GLY A O 1
ATOM 1501 N N . ASP A 1 197 ? 2.846 -4.008 -15.18 1 97.25 197 ASP A N 1
ATOM 1502 C CA . ASP A 1 197 ? 2.951 -5.141 -14.266 1 97.25 197 ASP A CA 1
ATOM 1503 C C . ASP A 1 197 ? 3.557 -4.711 -12.93 1 97.25 197 ASP A C 1
ATOM 1505 O O . ASP A 1 197 ? 3.172 -5.223 -11.875 1 97.25 197 ASP A O 1
ATOM 1509 N N . LEU A 1 198 ? 4.461 -3.812 -13.062 1 97.31 198 LEU A N 1
ATOM 1510 C CA . LEU A 1 198 ? 5.043 -3.299 -11.836 1 97.31 198 LEU A CA 1
ATOM 1511 C C . LEU A 1 198 ? 3.979 -2.646 -10.961 1 97.31 198 LEU A C 1
ATOM 1513 O O . LEU A 1 198 ? 3.949 -2.861 -9.742 1 97.31 198 LEU A O 1
ATOM 1517 N N . ASP A 1 199 ? 3.193 -1.902 -11.523 1 95.44 199 ASP A N 1
ATOM 1518 C CA . ASP A 1 199 ? 2.119 -1.254 -10.781 1 95.44 199 ASP A CA 1
ATOM 1519 C C . ASP A 1 199 ? 1.183 -2.287 -10.156 1 95.44 199 ASP A C 1
ATOM 1521 O O . ASP A 1 199 ? 0.688 -2.094 -9.047 1 95.44 199 ASP A O 1
ATOM 1525 N N . LEU A 1 200 ? 0.993 -3.352 -10.781 1 96.19 200 LEU A N 1
ATOM 1526 C CA . LEU A 1 200 ? 0.152 -4.418 -10.242 1 96.19 200 LEU A CA 1
ATOM 1527 C C . LEU A 1 200 ? 0.824 -5.094 -9.055 1 96.19 200 LEU A C 1
ATOM 1529 O O . LEU A 1 200 ? 0.149 -5.516 -8.117 1 96.19 200 LEU A O 1
ATOM 1533 N N . VAL A 1 201 ? 2.123 -5.219 -9.148 1 97.69 201 VAL A N 1
ATOM 1534 C CA . VAL A 1 201 ? 2.861 -5.789 -8.023 1 97.69 201 VAL A CA 1
ATOM 1535 C C . VAL A 1 201 ? 2.531 -5.02 -6.75 1 97.69 201 VAL A C 1
ATOM 1537 O O . VAL A 1 201 ? 2.422 -5.613 -5.672 1 97.69 201 VAL A O 1
ATOM 1540 N N . MET A 1 202 ? 2.312 -3.758 -6.957 1 96 202 MET A N 1
ATOM 1541 C CA . MET A 1 202 ? 1.981 -2.93 -5.801 1 96 202 MET A CA 1
ATOM 1542 C C . MET A 1 202 ? 0.484 -2.963 -5.52 1 96 202 MET A C 1
ATOM 1544 O O . MET A 1 202 ? 0.061 -3.387 -4.441 1 96 202 MET A O 1
ATOM 1548 N N . SER A 1 203 ? -0.346 -2.674 -6.441 1 94 203 SER A N 1
ATOM 1549 C CA . SER A 1 203 ? -1.771 -2.463 -6.215 1 94 203 SER A CA 1
ATOM 1550 C C . SER A 1 203 ? -2.469 -3.764 -5.836 1 94 203 SER A C 1
ATOM 1552 O O . SER A 1 203 ? -3.387 -3.764 -5.012 1 94 203 SER A O 1
ATOM 1554 N N . ASP A 1 204 ? -1.97 -4.855 -6.383 1 95.62 204 ASP A N 1
ATOM 1555 C CA . ASP A 1 204 ? -2.611 -6.137 -6.113 1 95.62 204 ASP A CA 1
ATOM 1556 C C . ASP A 1 204 ? -1.748 -7.004 -5.195 1 95.62 204 ASP A C 1
ATOM 1558 O O . ASP A 1 204 ? -2.084 -8.156 -4.926 1 95.62 204 ASP A O 1
ATOM 1562 N N . GLY A 1 205 ? -0.682 -6.414 -4.695 1 95.44 205 GLY A N 1
ATOM 1563 C CA . GLY A 1 205 ? 0.235 -7.148 -3.842 1 95.44 205 GLY A CA 1
ATOM 1564 C C . GLY A 1 205 ? 0.621 -6.391 -2.586 1 95.44 205 GLY A C 1
ATOM 1565 O O . GLY A 1 205 ? -0.124 -6.383 -1.604 1 95.44 205 GLY A O 1
ATOM 1566 N N . LEU A 1 206 ? 1.707 -5.688 -2.693 1 94.25 206 LEU A N 1
ATOM 1567 C CA . LEU A 1 206 ? 2.295 -5.062 -1.514 1 94.25 206 LEU A CA 1
ATOM 1568 C C . LEU A 1 206 ? 1.384 -3.969 -0.965 1 94.25 206 LEU A C 1
ATOM 1570 O O . LEU A 1 206 ? 1.315 -3.764 0.249 1 94.25 206 LEU A O 1
ATOM 1574 N N . GLY A 1 207 ? 0.833 -3.207 -1.856 1 92.94 207 GLY A N 1
ATOM 1575 C CA . GLY A 1 207 ? -0.076 -2.164 -1.41 1 92.94 207 GLY A CA 1
ATOM 1576 C C . GLY A 1 207 ? -1.195 -2.684 -0.528 1 92.94 207 GLY A C 1
ATOM 1577 O O . GLY A 1 207 ? -1.489 -2.102 0.519 1 92.94 207 GLY A O 1
ATOM 1578 N N . LEU A 1 208 ? -1.792 -3.75 -0.918 1 89.81 208 LEU A N 1
ATOM 1579 C CA . LEU A 1 208 ? -2.854 -4.375 -0.136 1 89.81 208 LEU A CA 1
ATOM 1580 C C . LEU A 1 208 ? -2.318 -4.875 1.202 1 89.81 208 LEU A C 1
ATOM 1582 O O . LEU A 1 208 ? -2.963 -4.695 2.238 1 89.81 208 LEU A O 1
ATOM 1586 N N . ARG A 1 209 ? -1.186 -5.422 1.147 1 89.19 209 ARG A N 1
ATOM 1587 C CA . ARG A 1 209 ? -0.581 -5.941 2.371 1 89.19 209 ARG A CA 1
ATOM 1588 C C . ARG A 1 209 ? -0.275 -4.812 3.352 1 89.19 209 ARG A C 1
ATOM 1590 O O . ARG A 1 209 ? -0.619 -4.898 4.531 1 89.19 209 ARG A O 1
ATOM 1597 N N . TYR A 1 210 ? 0.238 -3.742 2.861 1 91.88 210 TYR A N 1
ATOM 1598 C CA . TYR A 1 210 ? 0.709 -2.662 3.723 1 91.88 210 TYR A CA 1
ATOM 1599 C C . TYR A 1 210 ? -0.448 -1.773 4.164 1 91.88 210 TYR A C 1
ATOM 1601 O O . TYR A 1 210 ? -0.312 -0.991 5.105 1 91.88 210 TYR A O 1
ATOM 1609 N N . ALA A 1 211 ? -1.52 -1.863 3.445 1 89.12 211 ALA A N 1
ATOM 1610 C CA . ALA A 1 211 ? -2.717 -1.181 3.924 1 89.12 211 ALA A CA 1
ATOM 1611 C C . ALA A 1 211 ? -3.236 -1.82 5.211 1 89.12 211 ALA A C 1
ATOM 1613 O O . ALA A 1 211 ? -3.943 -1.178 5.988 1 89.12 211 ALA A O 1
ATOM 1614 N N . PHE A 1 212 ? -2.752 -3.018 5.48 1 83.12 212 PHE A N 1
ATOM 1615 C CA . PHE A 1 212 ? -3.234 -3.76 6.641 1 83.12 212 PHE A CA 1
ATOM 1616 C C . PHE A 1 212 ? -2.184 -3.787 7.742 1 83.12 212 PHE A C 1
ATOM 1618 O O . PHE A 1 212 ? -2.51 -3.656 8.922 1 83.12 212 PHE A O 1
ATOM 1625 N N . ILE A 1 213 ? -0.992 -3.945 7.312 1 84.5 213 ILE A N 1
ATOM 1626 C CA . ILE A 1 213 ? 0.081 -4.094 8.289 1 84.5 213 ILE A CA 1
ATOM 1627 C C . ILE A 1 213 ? 1.343 -3.402 7.777 1 84.5 213 ILE A C 1
ATOM 1629 O O . ILE A 1 213 ? 1.749 -3.605 6.633 1 84.5 213 ILE A O 1
ATOM 1633 N N . GLY A 1 214 ? 1.956 -2.637 8.664 1 89.12 214 GLY A N 1
ATOM 1634 C CA . GLY A 1 214 ? 3.152 -1.907 8.273 1 89.12 214 GLY A CA 1
ATOM 1635 C C . GLY A 1 214 ? 4.344 -2.811 8.016 1 89.12 214 GLY A C 1
ATOM 1636 O O . GLY A 1 214 ? 4.336 -3.982 8.398 1 89.12 214 GLY A O 1
ATOM 1637 N N . PRO A 1 215 ? 5.32 -2.307 7.398 1 90.25 215 PRO A N 1
ATOM 1638 C CA . PRO A 1 215 ? 6.473 -3.117 6.996 1 90.25 215 PRO A CA 1
ATOM 1639 C C . PRO A 1 215 ? 7.258 -3.66 8.188 1 90.25 215 PRO A C 1
ATOM 1641 O O . PRO A 1 215 ? 7.738 -4.797 8.148 1 90.25 215 PRO A O 1
ATOM 1644 N N . LEU A 1 216 ? 7.402 -2.857 9.211 1 89.56 216 LEU A N 1
ATOM 1645 C CA . LEU A 1 216 ? 8.195 -3.303 10.359 1 89.56 216 LEU A CA 1
ATOM 1646 C C . LEU A 1 216 ? 7.434 -4.344 11.172 1 89.56 216 LEU A C 1
ATOM 1648 O O . LEU A 1 216 ? 8.031 -5.301 11.672 1 89.56 216 LEU A O 1
ATOM 1652 N N . GLU A 1 217 ? 6.215 -4.094 11.273 1 85.25 217 GLU A N 1
ATOM 1653 C CA . GLU A 1 217 ? 5.383 -5.105 11.914 1 85.25 217 GLU A CA 1
ATOM 1654 C C . GLU A 1 217 ? 5.383 -6.406 11.117 1 85.25 217 GLU A C 1
ATOM 1656 O O . GLU A 1 217 ? 5.422 -7.492 11.703 1 85.25 217 GLU A O 1
ATOM 1661 N N . THR A 1 218 ? 5.309 -6.293 9.859 1 81.38 218 THR A N 1
ATOM 1662 C CA . THR A 1 218 ? 5.371 -7.457 8.977 1 81.38 218 THR A CA 1
ATOM 1663 C C . THR A 1 218 ? 6.664 -8.234 9.195 1 81.38 218 THR A C 1
ATOM 1665 O O . THR A 1 218 ? 6.652 -9.461 9.289 1 81.38 218 THR A O 1
ATOM 1668 N N . MET A 1 219 ? 7.703 -7.539 9.266 1 79.69 219 MET A N 1
ATOM 1669 C CA . MET A 1 219 ? 9.008 -8.164 9.484 1 79.69 219 MET A CA 1
ATOM 1670 C C . MET A 1 219 ? 9.039 -8.883 10.828 1 79.69 219 MET A C 1
ATOM 1672 O O . MET A 1 219 ? 9.586 -9.977 10.938 1 79.69 219 MET A O 1
ATOM 1676 N N . HIS A 1 220 ? 8.492 -8.211 11.805 1 74.75 220 HIS A N 1
ATOM 1677 C CA . HIS A 1 220 ? 8.461 -8.789 13.141 1 74.75 220 HIS A CA 1
ATOM 1678 C C . HIS A 1 220 ? 7.672 -10.086 13.164 1 74.75 220 HIS A C 1
ATOM 1680 O O . HIS A 1 220 ? 8.109 -11.078 13.758 1 74.75 220 HIS A O 1
ATOM 1686 N N . LEU A 1 221 ? 6.543 -10.109 12.492 1 68.56 221 LEU A N 1
ATOM 1687 C CA . LEU A 1 221 ? 5.688 -11.289 12.438 1 68.56 221 LEU A CA 1
ATOM 1688 C C . LEU A 1 221 ? 6.371 -12.422 11.688 1 68.56 221 LEU A C 1
ATOM 1690 O O . LEU A 1 221 ? 6.246 -13.594 12.062 1 68.56 221 LEU A O 1
ATOM 1694 N N . ASN A 1 222 ? 6.961 -12.031 10.609 1 64 222 ASN A N 1
ATOM 1695 C CA . ASN A 1 222 ? 7.66 -13.047 9.82 1 64 222 ASN A CA 1
ATOM 1696 C C . ASN A 1 222 ? 8.836 -13.633 10.594 1 64 222 ASN A C 1
ATOM 1698 O O . ASN A 1 222 ? 9.211 -14.789 10.375 1 64 222 ASN A O 1
ATOM 1702 N N . ALA A 1 223 ? 9.492 -12.828 11.414 1 55.5 223 ALA A N 1
ATOM 1703 C CA . ALA A 1 223 ? 10.633 -13.281 12.203 1 55.5 223 ALA A CA 1
ATOM 1704 C C . ALA A 1 223 ? 10.188 -14.227 13.32 1 55.5 223 ALA A C 1
ATOM 1706 O O . ALA A 1 223 ? 10.867 -15.211 13.609 1 55.5 223 ALA A O 1
ATOM 1707 N N . GLU A 1 224 ? 9.203 -13.766 14.094 1 46.34 224 GLU A N 1
ATOM 1708 C CA . GLU A 1 224 ? 8.719 -14.594 15.195 1 46.34 224 GLU A CA 1
ATOM 1709 C C . GLU A 1 224 ? 8.125 -15.898 14.68 1 46.34 224 GLU A C 1
ATOM 1711 O O . GLU A 1 224 ? 8.234 -16.938 15.336 1 46.34 224 GLU A O 1
ATOM 1716 N N . GLY A 1 225 ? 7.242 -15.719 13.781 1 42.97 225 GLY A N 1
ATOM 1717 C CA . GLY A 1 225 ? 6.656 -16.953 13.312 1 42.97 225 GLY A CA 1
ATOM 1718 C C . GLY A 1 225 ? 7.668 -17.891 12.664 1 42.97 225 GLY A C 1
ATOM 1719 O O . GLY A 1 225 ? 7.543 -19.109 12.75 1 42.97 225 GLY A O 1
ATOM 1720 N N . GLY A 1 226 ? 8.484 -17.641 11.461 1 38.53 226 GLY A N 1
ATOM 1721 C CA . GLY A 1 226 ? 9.43 -18.469 10.719 1 38.53 226 GLY A CA 1
ATOM 1722 C C . GLY A 1 226 ? 10.875 -18.078 10.953 1 38.53 226 GLY A C 1
ATOM 1723 O O . GLY A 1 226 ? 11.18 -16.906 11.18 1 38.53 226 GLY A O 1
ATOM 1724 N N . HIS A 1 227 ? 11.836 -18.938 11.406 1 35.81 227 HIS A N 1
ATOM 1725 C CA . HIS A 1 227 ? 13.289 -18.812 11.359 1 35.81 227 HIS A CA 1
ATOM 1726 C C . HIS A 1 227 ? 13.727 -17.984 10.148 1 35.81 227 HIS A C 1
ATOM 1728 O O . HIS A 1 227 ? 14.906 -17.672 10.008 1 35.81 227 HIS A O 1
ATOM 1734 N N . ARG A 1 228 ? 13 -17.922 9.031 1 35.88 228 ARG A N 1
ATOM 1735 C CA . ARG A 1 228 ? 13.445 -17.516 7.707 1 35.88 228 ARG A CA 1
ATOM 1736 C C . ARG A 1 228 ? 13.375 -16 7.547 1 35.88 228 ARG A C 1
ATOM 1738 O O . ARG A 1 228 ? 13.773 -15.461 6.512 1 35.88 228 ARG A O 1
ATOM 1745 N N . GLY A 1 229 ? 12.75 -15.336 8.344 1 36.69 229 GLY A N 1
ATOM 1746 C CA . GLY A 1 229 ? 12.641 -13.891 8.211 1 36.69 229 GLY A CA 1
ATOM 1747 C C . GLY A 1 229 ? 13.984 -13.188 8.289 1 36.69 229 GLY A C 1
ATOM 1748 O O . GLY A 1 229 ? 14.094 -12.008 7.941 1 36.69 229 GLY A O 1
ATOM 1749 N N . HIS A 1 230 ? 14.797 -13.695 9.109 1 37.62 230 HIS A N 1
ATOM 1750 C CA . HIS A 1 230 ? 16.125 -13.109 9.195 1 37.62 230 HIS A CA 1
ATOM 1751 C C . HIS A 1 230 ? 16.828 -13.109 7.84 1 37.62 230 HIS A C 1
ATOM 1753 O O . HIS A 1 230 ? 17.672 -12.258 7.566 1 37.62 230 HIS A O 1
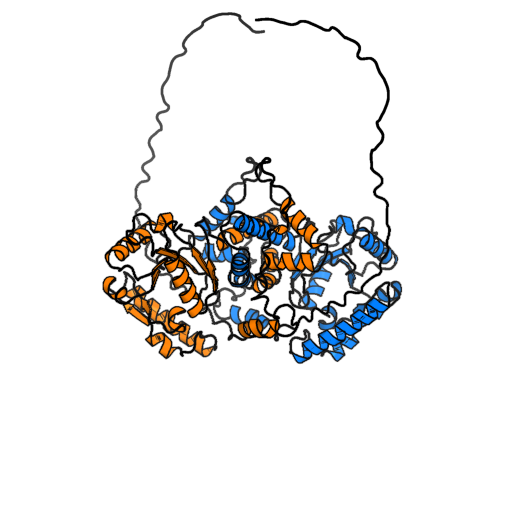ATOM 1759 N N . GLU A 1 231 ? 16.547 -14.094 7.105 1 37.66 231 GLU A N 1
ATOM 1760 C CA . GLU A 1 231 ? 17.234 -14.141 5.816 1 37.66 231 GLU A CA 1
ATOM 1761 C C . GLU A 1 231 ? 16.719 -13.055 4.879 1 37.66 231 GLU A C 1
ATOM 1763 O O . GLU A 1 231 ? 17.469 -12.523 4.062 1 37.66 231 GLU A O 1
ATOM 1768 N N . GLY A 1 232 ? 15.562 -12.789 4.957 1 37.91 232 GLY A N 1
ATOM 1769 C CA . GLY A 1 232 ? 15.016 -11.727 4.137 1 37.91 232 GLY A CA 1
ATOM 1770 C C . GLY A 1 232 ? 15.57 -10.359 4.488 1 37.91 232 GLY A C 1
ATOM 1771 O O . GLY A 1 232 ? 15.766 -9.516 3.607 1 37.91 232 GLY A O 1
ATOM 1772 N N . LEU A 1 233 ? 15.625 -10.094 5.824 1 40.53 233 LEU A N 1
ATOM 1773 C CA . LEU A 1 233 ? 16.281 -8.836 6.176 1 40.53 233 LEU A CA 1
ATOM 1774 C C . LEU A 1 233 ? 17.719 -8.812 5.676 1 40.53 233 LEU A C 1
ATOM 1776 O O . LEU A 1 233 ? 18.219 -7.758 5.285 1 40.53 233 LEU A O 1
ATOM 1780 N N . GLN A 1 234 ? 18.375 -9.922 5.828 1 39.47 234 GLN A N 1
ATOM 1781 C CA . GLN A 1 234 ? 19.734 -9.93 5.316 1 39.47 234 GLN A CA 1
ATOM 1782 C C . GLN A 1 234 ? 19.766 -9.641 3.818 1 39.47 234 GLN A C 1
ATOM 1784 O O . GLN A 1 234 ? 20.703 -9 3.322 1 39.47 234 GLN A O 1
ATOM 1789 N N . GLY A 1 235 ? 18.891 -10.18 3.166 1 37.25 235 GLY A N 1
ATOM 1790 C CA . GLY A 1 235 ? 18.781 -9.805 1.764 1 37.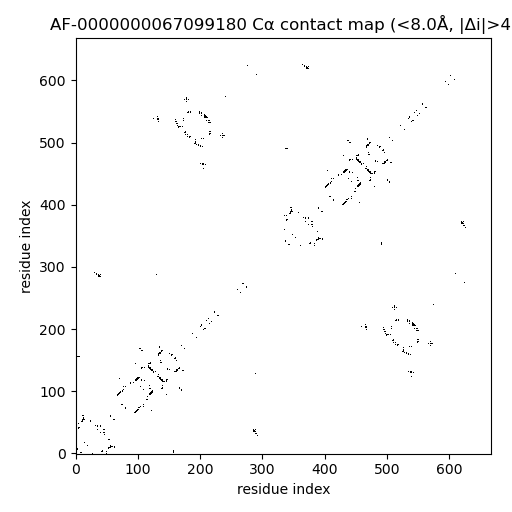25 235 GLY A CA 1
ATOM 1791 C C . GLY A 1 235 ? 18.469 -8.336 1.557 1 37.25 235 GLY A C 1
ATOM 1792 O O . GLY A 1 235 ? 18.875 -7.742 0.56 1 37.25 235 GLY A O 1
ATOM 1793 N N . CYS A 1 236 ? 17.609 -7.844 2.414 1 37.62 236 CYS A N 1
ATOM 1794 C CA . CYS A 1 236 ? 17.266 -6.43 2.338 1 37.62 236 CYS A CA 1
ATOM 1795 C C . CYS A 1 236 ? 18.531 -5.562 2.402 1 37.62 236 CYS A C 1
ATOM 1797 O O . CYS A 1 236 ? 18.625 -4.559 1.694 1 37.62 236 CYS A O 1
ATOM 1799 N N . LEU A 1 237 ? 19.453 -5.879 3.408 1 38.34 237 LEU A N 1
ATOM 1800 C CA . LEU A 1 237 ? 20.656 -5.066 3.574 1 38.34 237 LEU A CA 1
ATOM 1801 C C . LEU A 1 237 ? 21.625 -5.27 2.406 1 38.34 237 LEU A C 1
ATOM 1803 O O . LEU A 1 237 ? 22.453 -4.406 2.127 1 38.34 237 LEU A O 1
ATOM 1807 N N . ALA A 1 238 ? 21.609 -6.41 1.903 1 36.41 238 ALA A N 1
ATOM 1808 C CA . ALA A 1 238 ? 22.578 -6.641 0.829 1 36.41 238 ALA A CA 1
ATOM 1809 C C . ALA A 1 238 ? 22.203 -5.859 -0.425 1 36.41 238 ALA A C 1
ATOM 1811 O O . ALA A 1 238 ? 23.062 -5.516 -1.236 1 36.41 238 ALA A O 1
ATOM 1812 N N . PHE A 1 239 ? 21.031 -5.703 -0.62 1 32.5 239 PHE A N 1
ATOM 1813 C CA . PHE A 1 239 ? 20.672 -5.066 -1.878 1 32.5 239 PHE A CA 1
ATOM 1814 C C . PHE A 1 239 ? 20.703 -3.549 -1.746 1 32.5 239 PHE A C 1
ATOM 1816 O O . PHE A 1 239 ? 20.328 -2.832 -2.682 1 32.5 239 PHE A O 1
ATOM 1823 N N . SER A 1 240 ? 20.859 -3.047 -0.49 1 32.78 240 SER A N 1
ATOM 1824 C CA . SER A 1 240 ? 21.031 -1.599 -0.476 1 32.78 240 SER A CA 1
ATOM 1825 C C . SER A 1 240 ? 22.375 -1.199 -1.048 1 32.78 240 SER A C 1
ATOM 1827 O O . SER A 1 240 ? 23.391 -1.833 -0.752 1 32.78 240 SER A O 1
ATOM 1829 N N . PRO A 1 241 ? 22.5 -0.507 -1.991 1 29.73 241 PRO A N 1
ATOM 1830 C CA . PRO A 1 241 ? 23.859 -0.091 -2.318 1 29.73 241 PRO A CA 1
ATOM 1831 C C . PRO A 1 241 ? 24.688 0.268 -1.079 1 29.73 241 PRO A C 1
ATOM 1833 O O . PRO A 1 241 ? 24.125 0.703 -0.069 1 29.73 241 PRO A O 1
ATOM 1836 N N . PRO A 1 242 ? 25.953 -0.383 -0.924 1 28.08 242 PRO A N 1
ATOM 1837 C CA . PRO A 1 242 ? 26.844 -0.008 0.183 1 28.08 242 PRO A CA 1
ATOM 1838 C C . PRO A 1 242 ? 26.75 1.478 0.525 1 28.08 242 PRO A C 1
ATOM 1840 O O . PRO A 1 242 ? 26.812 2.324 -0.37 1 28.08 242 PRO A O 1
ATOM 1843 N N . ALA A 1 243 ? 26.125 2.01 1.563 1 28.97 243 ALA A N 1
ATOM 1844 C CA . ALA A 1 243 ? 26.656 3.258 2.109 1 28.97 243 ALA A CA 1
ATOM 1845 C C . ALA A 1 243 ? 28.172 3.266 2.084 1 28.97 243 ALA A C 1
ATOM 1847 O O . ALA A 1 243 ? 28.812 2.219 1.921 1 28.97 243 ALA A O 1
ATOM 1848 N N . ALA A 1 244 ? 28.953 4.461 2.389 1 25.78 244 ALA A N 1
ATOM 1849 C CA . ALA A 1 244 ? 30.406 4.438 2.574 1 25.78 244 ALA A CA 1
ATOM 1850 C C . ALA A 1 244 ? 30.828 3.188 3.332 1 25.78 244 ALA A C 1
ATOM 1852 O O . ALA A 1 244 ? 30.094 2.674 4.172 1 25.78 244 ALA A O 1
ATOM 1853 N N . PRO A 1 245 ? 31.922 2.404 2.873 1 26.66 245 PRO A N 1
ATOM 1854 C CA . PRO A 1 245 ? 32.531 1.211 3.467 1 26.66 245 PRO A CA 1
ATOM 1855 C C . PRO A 1 245 ? 32.5 1.234 4.992 1 26.66 245 PRO A C 1
ATOM 1857 O O . PRO A 1 245 ? 32.688 0.196 5.633 1 26.66 245 PRO A O 1
ATOM 1860 N N . GLU A 1 246 ? 32.844 2.402 5.621 1 25.84 246 GLU A N 1
ATOM 1861 C CA . GLU A 1 246 ? 33.375 2.27 6.977 1 25.84 246 GLU A CA 1
ATOM 1862 C C . GLU A 1 246 ? 32.281 1.777 7.938 1 25.84 246 GLU A C 1
ATOM 1864 O O . GLU A 1 246 ? 32.594 1.092 8.914 1 25.84 246 GLU A O 1
ATOM 1869 N N . SER A 1 247 ? 31.281 2.59 8.133 1 24.39 2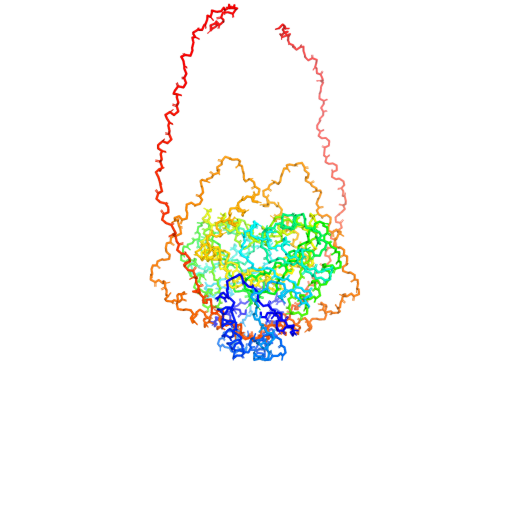47 SER A N 1
ATOM 1870 C CA . SER A 1 247 ? 30.578 2.369 9.398 1 24.39 247 SER A CA 1
ATOM 1871 C C . SER A 1 247 ? 29.609 1.195 9.289 1 24.39 247 SER A C 1
ATOM 1873 O O . SER A 1 247 ? 28.484 1.346 8.789 1 24.39 247 SER A O 1
ATOM 1875 N N . CYS A 1 248 ? 29.953 0.141 8.727 1 25.73 248 CYS A N 1
ATOM 1876 C CA . CYS A 1 248 ? 29.188 -1.092 8.844 1 25.73 248 CYS A CA 1
ATOM 1877 C C . CYS A 1 248 ? 28.781 -1.351 10.289 1 25.73 248 CYS A C 1
ATOM 1879 O O . CYS A 1 248 ? 29.594 -1.79 11.102 1 25.73 248 CYS A O 1
ATOM 1881 N N . ALA A 1 249 ? 27.922 -0.457 10.859 1 26.31 249 ALA A N 1
ATOM 1882 C CA . ALA A 1 249 ? 27.516 -0.781 12.219 1 26.31 249 ALA A CA 1
ATOM 1883 C C . ALA A 1 249 ? 27.125 -2.252 12.344 1 26.31 249 ALA A C 1
ATOM 1885 O O . ALA A 1 249 ? 26.672 -2.865 11.367 1 26.31 249 ALA A O 1
ATOM 1886 N N . PRO A 1 250 ? 27.562 -2.918 13.391 1 26.03 250 PRO A N 1
ATOM 1887 C CA . PRO A 1 250 ? 27.312 -4.328 13.711 1 26.03 250 PRO A CA 1
ATOM 1888 C C . PRO A 1 250 ? 25.875 -4.742 13.453 1 26.03 250 PRO A C 1
ATOM 1890 O O . PRO A 1 250 ? 24.984 -3.889 13.414 1 26.03 250 PRO A O 1
ATOM 1893 N N . PRO A 1 251 ? 25.609 -5.93 13.18 1 27 251 PRO A N 1
ATOM 1894 C CA . PRO A 1 251 ? 24.312 -6.594 13 1 27 251 PRO A CA 1
ATOM 1895 C C . PRO A 1 251 ? 23.25 -6.102 13.984 1 27 251 PRO A C 1
ATOM 1897 O O . PRO A 1 251 ? 23.594 -5.652 15.078 1 27 251 PRO A O 1
ATOM 1900 N N . PHE A 1 252 ? 22.203 -5.555 13.484 1 28.27 252 PHE A N 1
ATOM 1901 C CA . PHE A 1 252 ? 21.047 -5.09 14.25 1 28.27 252 PHE A CA 1
ATOM 1902 C C . PHE A 1 252 ? 20.828 -5.961 15.484 1 28.27 252 PHE A C 1
ATOM 1904 O O . PHE A 1 252 ? 20.562 -7.156 15.367 1 28.27 252 PHE A O 1
ATOM 1911 N N . GLN A 1 253 ? 21.562 -5.758 16.516 1 26.19 253 GLN A N 1
ATOM 1912 C CA . GLN A 1 253 ? 21.141 -6.395 17.766 1 26.19 253 GLN A CA 1
ATOM 1913 C C . GLN A 1 253 ? 19.656 -6.164 18.031 1 26.19 253 GLN A C 1
ATOM 1915 O O . GLN A 1 253 ? 19.188 -5.023 18.016 1 26.19 253 GLN A O 1
ATOM 1920 N N . THR A 1 254 ? 18.797 -7.102 17.688 1 28.25 254 THR A N 1
ATOM 1921 C CA . THR A 1 254 ? 17.359 -7.234 17.922 1 28.25 254 THR A CA 1
ATOM 1922 C C . THR A 1 254 ? 17 -6.664 19.297 1 28.25 254 THR A C 1
ATOM 1924 O O . THR A 1 254 ? 15.859 -6.809 19.75 1 28.25 254 THR A O 1
ATOM 1927 N N . HIS A 1 255 ? 17.984 -6.195 20.094 1 26.22 255 HIS A N 1
ATOM 1928 C CA . HIS A 1 255 ? 17.547 -5.887 21.453 1 26.22 255 HIS A CA 1
ATOM 1929 C C . HIS A 1 255 ? 16.656 -4.652 21.484 1 26.22 255 HIS A C 1
ATOM 1931 O O . HIS A 1 255 ? 16.109 -4.301 22.531 1 26.22 255 HIS A O 1
ATOM 1937 N N . ALA A 1 256 ? 16.953 -3.805 20.672 1 28.36 256 ALA A N 1
ATOM 1938 C CA . ALA A 1 256 ? 16.328 -2.527 21.016 1 28.36 256 ALA A CA 1
ATOM 1939 C C . ALA A 1 256 ? 14.828 -2.549 20.719 1 28.36 256 ALA A C 1
ATOM 1941 O O . ALA A 1 256 ? 14.32 -1.698 19.984 1 28.36 256 ALA A O 1
ATOM 1942 N N . ILE A 1 257 ? 14.258 -3.619 20.312 1 28.8 257 ILE A N 1
ATOM 1943 C CA . ILE A 1 257 ? 12.812 -3.471 20.219 1 28.8 257 ILE A CA 1
ATOM 1944 C C . ILE A 1 257 ? 12.25 -3.143 21.609 1 28.8 257 ILE A C 1
ATOM 1946 O O . ILE A 1 257 ? 12.375 -3.938 22.531 1 28.8 257 ILE A O 1
ATOM 1950 N N . ALA A 1 258 ? 12.297 -1.968 22.094 1 26.88 258 ALA A N 1
ATOM 1951 C CA . ALA A 1 258 ? 11.602 -1.654 23.328 1 26.88 258 ALA A CA 1
ATOM 1952 C C . ALA A 1 258 ? 10.344 -2.508 23.484 1 26.88 258 ALA A C 1
ATOM 1954 O O . ALA A 1 258 ? 9.539 -2.611 22.547 1 26.88 258 ALA A O 1
ATOM 1955 N N . PRO A 1 259 ? 10.297 -3.389 24.422 1 26.36 259 PRO A N 1
ATOM 1956 C CA . PRO A 1 259 ? 9.047 -4.105 24.688 1 26.36 259 PRO A CA 1
ATOM 1957 C C . PRO A 1 259 ? 7.828 -3.186 24.688 1 26.36 259 PRO A C 1
ATOM 1959 O O . PRO A 1 259 ? 7.934 -2.02 25.078 1 26.36 259 PRO A O 1
ATOM 1962 N N . ARG A 1 260 ? 6.984 -3.262 23.812 1 28.06 260 ARG A N 1
ATOM 1963 C CA . ARG A 1 260 ? 5.73 -2.588 24.125 1 28.06 260 ARG A CA 1
ATOM 1964 C C . ARG A 1 260 ? 5.492 -2.545 25.625 1 28.06 260 ARG A C 1
ATOM 1966 O O . ARG A 1 260 ? 5.855 -3.477 26.344 1 28.06 260 ARG A O 1
ATOM 1973 N N . ALA A 1 261 ? 5.566 -1.434 26.266 1 24.2 261 ALA A N 1
ATOM 1974 C CA . ALA A 1 261 ? 5.043 -1.455 27.625 1 24.2 261 ALA A CA 1
ATOM 1975 C C . ALA A 1 261 ? 4.047 -2.596 27.812 1 24.2 261 ALA A C 1
ATOM 1977 O O . ALA A 1 261 ? 3.256 -2.893 26.906 1 24.2 261 ALA A O 1
ATOM 1978 N N . PRO A 1 262 ? 4.238 -3.619 28.734 1 26.64 262 PRO A N 1
ATOM 1979 C CA . PRO A 1 262 ? 3.326 -4.727 29.031 1 26.64 262 PRO A CA 1
ATOM 1980 C C . PRO A 1 262 ? 1.858 -4.312 28.984 1 26.64 262 PRO A C 1
ATOM 1982 O O . PRO A 1 262 ? 0.972 -5.172 28.953 1 26.64 262 PRO A O 1
ATOM 1985 N N . GLU A 1 263 ? 1.539 -3.1 29.484 1 26.02 263 GLU A N 1
ATOM 1986 C CA . GLU A 1 263 ? 0.132 -2.812 29.75 1 26.02 263 GLU A CA 1
ATOM 1987 C C . GLU A 1 263 ? -0.681 -2.799 28.453 1 26.02 263 GLU A C 1
ATOM 1989 O O . GLU A 1 263 ? -1.88 -3.088 28.469 1 26.02 263 GLU A O 1
ATOM 1994 N N . ALA A 1 264 ? -0.219 -1.964 27.562 1 25.47 264 ALA A N 1
ATOM 1995 C CA . ALA A 1 264 ? -1.197 -1.9 26.484 1 25.47 264 ALA A CA 1
ATOM 1996 C C . ALA A 1 264 ? -1.094 -3.125 25.578 1 25.47 264 ALA A C 1
ATOM 1998 O O . ALA A 1 264 ? -0.886 -2.994 24.359 1 25.47 264 ALA A O 1
ATOM 1999 N N . THR A 1 265 ? -0.343 -4.18 25.969 1 26.59 265 THR A N 1
ATOM 2000 C CA . THR A 1 265 ? -0.384 -5.52 25.391 1 26.59 265 THR A CA 1
ATOM 2001 C C . THR A 1 265 ? -1.813 -6.051 25.359 1 26.59 265 THR A C 1
ATOM 2003 O O . THR A 1 265 ? -2.27 -6.672 26.328 1 26.59 265 THR A O 1
ATOM 2006 N N . GLY A 1 266 ? -2.756 -5.188 25.109 1 25.78 266 GLY A N 1
ATOM 2007 C CA . GLY A 1 266 ? -4.082 -5.781 25.172 1 25.78 266 GLY A CA 1
ATOM 2008 C C . GLY A 1 266 ? -4.152 -7.148 24.516 1 25.78 266 GLY A C 1
ATOM 2009 O O . GLY A 1 266 ? -3.299 -7.496 23.688 1 25.78 266 GLY A O 1
ATOM 2010 N N . PRO A 1 267 ? -4.832 -8.07 25.281 1 26.83 267 PRO A N 1
ATOM 2011 C CA . PRO A 1 267 ? -5.168 -9.406 24.781 1 26.83 267 PRO A CA 1
ATOM 2012 C C . PRO A 1 267 ? -5.434 -9.422 23.266 1 26.83 267 PRO A C 1
ATOM 2014 O O . PRO A 1 267 ? -5.879 -10.438 22.734 1 26.83 267 PRO A O 1
ATOM 2017 N N . TRP A 1 268 ? -5.246 -8.281 22.734 1 24.53 268 TRP A N 1
ATOM 2018 C CA . TRP A 1 268 ? -5.801 -8.211 21.391 1 24.53 268 TRP A CA 1
ATOM 2019 C C . TRP A 1 268 ? -4.957 -9.023 20.406 1 24.53 268 TRP A C 1
ATOM 2021 O O . TRP A 1 268 ? -5.387 -9.297 19.281 1 24.53 268 TRP A O 1
ATOM 2031 N N . LEU A 1 269 ? -3.654 -9.078 20.625 1 26.06 269 LEU A N 1
ATOM 2032 C CA . LEU A 1 269 ? -2.92 -9.836 19.625 1 26.06 269 LEU A CA 1
ATOM 2033 C C . LEU A 1 269 ? -3.197 -11.328 19.75 1 26.06 269 LEU A C 1
ATOM 2035 O O . LEU A 1 269 ? -3.123 -12.07 18.766 1 26.06 269 LEU A O 1
ATOM 2039 N N . ALA A 1 270 ? -3.064 -11.867 20.969 1 26.31 270 ALA A N 1
ATOM 2040 C CA . ALA A 1 270 ? -3.264 -13.297 21.203 1 26.31 270 ALA A CA 1
ATOM 2041 C C . ALA A 1 270 ? -4.719 -13.695 20.969 1 26.31 270 ALA A C 1
ATOM 2043 O O . ALA A 1 270 ? -5.066 -14.875 21.031 1 26.31 270 ALA A O 1
ATOM 2044 N N . GLU A 1 271 ? -5.652 -12.828 21.531 1 25.55 271 GLU A N 1
ATOM 2045 C CA . GLU A 1 271 ? -7.008 -13.297 21.266 1 25.55 271 GLU A CA 1
ATOM 2046 C C . GLU A 1 271 ? -7.348 -13.195 19.781 1 25.55 271 GLU A C 1
ATOM 2048 O O . GLU A 1 271 ? -7.328 -12.109 19.203 1 25.55 271 GLU A O 1
ATOM 2053 N N . SER A 1 272 ? -7.062 -14.188 18.938 1 27.41 272 SER A N 1
ATOM 2054 C CA . SER A 1 272 ? -7.293 -14.594 17.562 1 27.41 272 SER A CA 1
ATOM 2055 C C . SER A 1 272 ? -8.531 -13.922 16.984 1 27.41 272 SER A C 1
ATOM 2057 O O . SER A 1 272 ? -8.672 -13.805 15.766 1 27.41 272 SER A O 1
ATOM 2059 N N . ASP A 1 273 ? -9.625 -13.711 17.781 1 25.88 273 ASP A N 1
ATOM 2060 C CA . ASP A 1 273 ? -10.969 -13.266 17.422 1 25.88 273 ASP A CA 1
ATOM 2061 C C . ASP A 1 273 ? -10.977 -11.781 17.078 1 25.88 273 ASP A C 1
ATOM 2063 O O . ASP A 1 273 ? -11.875 -11.305 16.375 1 25.88 273 ASP A O 1
ATOM 2067 N N . THR A 1 274 ? -10.344 -10.898 17.938 1 25.27 274 THR A N 1
ATOM 2068 C CA . THR A 1 274 ? -10.742 -9.5 18.047 1 25.27 274 THR A CA 1
ATOM 2069 C C . THR A 1 274 ? -10.031 -8.648 17.016 1 25.27 274 THR A C 1
ATOM 2071 O O . THR A 1 274 ? -10.242 -7.438 16.938 1 25.27 274 THR A O 1
ATOM 2074 N N . LEU A 1 275 ? -8.867 -9.016 16.656 1 28.48 275 LEU A N 1
ATOM 2075 C CA . LEU A 1 275 ? -8.305 -8.023 15.75 1 28.48 275 LEU A CA 1
ATOM 2076 C C . LEU A 1 275 ? -9.25 -7.762 14.578 1 28.48 275 LEU A C 1
ATOM 2078 O O . LEU A 1 275 ? -9.117 -6.758 13.883 1 28.48 275 LEU A O 1
ATOM 2082 N N . LEU A 1 276 ? -10 -8.742 14.211 1 27.88 276 LEU A N 1
ATOM 2083 C CA . LEU A 1 276 ? -10.938 -8.648 13.102 1 27.88 276 LEU A CA 1
ATOM 2084 C C . LEU A 1 276 ? -11.992 -7.578 13.367 1 27.88 276 LEU A C 1
ATOM 2086 O O . LEU A 1 276 ? -12.57 -7.02 12.43 1 27.88 276 LEU A O 1
ATOM 2090 N N . PRO A 1 277 ? -12.375 -7.465 14.695 1 27.47 277 PRO A N 1
ATOM 2091 C CA . PRO A 1 277 ? -13.5 -6.539 14.836 1 27.47 277 PRO A CA 1
ATOM 2092 C C . PRO A 1 277 ? -13.102 -5.086 14.602 1 27.47 277 PRO A C 1
ATOM 2094 O O . PRO A 1 277 ? -13.914 -4.281 14.141 1 27.47 277 PRO A O 1
ATOM 2097 N N . TRP A 1 278 ? -11.93 -4.738 15.164 1 27.91 278 TRP A N 1
ATOM 2098 C CA . TRP A 1 278 ? -11.75 -3.291 15.094 1 27.91 278 TRP A CA 1
ATOM 2099 C C . TRP A 1 278 ? -11.477 -2.85 13.656 1 27.91 278 TRP A C 1
ATOM 2101 O O . TRP A 1 278 ? -12.008 -1.835 13.203 1 27.91 278 TRP A O 1
ATOM 2111 N N . ARG A 1 279 ? -10.461 -3.412 12.961 1 30.94 279 ARG A N 1
ATOM 2112 C CA . ARG A 1 279 ? -10.156 -2.943 11.609 1 30.94 279 ARG A CA 1
ATOM 2113 C C . ARG A 1 279 ? -11.273 -3.326 10.641 1 30.94 279 ARG A C 1
ATOM 2115 O O . ARG A 1 279 ? -11.375 -2.752 9.555 1 30.94 279 ARG A O 1
ATOM 2122 N N . ALA A 1 280 ? -12.047 -4.449 10.906 1 30.3 280 ALA A N 1
ATOM 2123 C CA . ALA A 1 280 ? -13.305 -4.699 10.211 1 30.3 280 ALA A CA 1
ATOM 2124 C C . ALA A 1 280 ? -14.297 -3.561 10.445 1 30.3 280 ALA A C 1
ATOM 2126 O O . ALA A 1 280 ? -15.125 -3.262 9.586 1 30.3 280 ALA A O 1
ATOM 2127 N N . ARG A 1 281 ? -14.281 -2.988 11.602 1 29.39 281 ARG A N 1
ATOM 2128 C CA . ARG A 1 281 ? -15.102 -1.798 11.797 1 29.39 281 ARG A CA 1
ATOM 2129 C C . ARG A 1 281 ? -14.633 -0.659 10.898 1 29.39 281 ARG A C 1
ATOM 2131 O O . ARG A 1 281 ? -15.43 0.197 10.508 1 29.39 281 ARG A O 1
ATOM 2138 N N . ARG A 1 282 ? -13.305 -0.553 10.844 1 31.69 282 ARG A N 1
ATOM 2139 C CA . ARG A 1 282 ? -12.859 0.553 10 1 31.69 282 ARG A CA 1
ATOM 2140 C C . ARG A 1 282 ? -13.297 0.345 8.555 1 31.69 282 ARG A C 1
ATOM 2142 O O . ARG A 1 282 ? -13.516 1.312 7.82 1 31.69 282 ARG A O 1
ATOM 2149 N N . TRP A 1 283 ? -13.156 -0.895 8.094 1 28.83 283 TRP A N 1
ATOM 2150 C CA . TRP A 1 283 ? -13.516 -1.135 6.703 1 28.83 283 TRP A CA 1
ATOM 2151 C C . TRP A 1 283 ? -15.023 -1.093 6.516 1 28.83 283 TRP A C 1
ATOM 2153 O O . TRP A 1 283 ? -15.523 -1.222 5.391 1 28.83 283 TRP A O 1
ATOM 2163 N N . LYS A 1 284 ? -15.742 -1.366 7.559 1 29.28 284 LYS A N 1
ATOM 2164 C CA . LYS A 1 284 ? -17.172 -1.226 7.328 1 29.28 284 LYS A CA 1
ATOM 2165 C C . LYS A 1 284 ? -17.531 0.208 6.949 1 29.28 284 LYS A C 1
ATOM 2167 O O . LYS A 1 284 ? -18.719 0.577 6.938 1 29.28 284 LYS A O 1
ATOM 2172 N N . ALA A 1 285 ? -16.547 1.189 7.137 1 26.84 285 ALA A N 1
ATOM 2173 C CA . ALA A 1 285 ? -17.062 2.488 6.703 1 26.84 285 ALA A CA 1
ATOM 2174 C C . ALA A 1 285 ? -17.484 2.449 5.238 1 26.84 285 ALA A C 1
ATOM 2176 O O . ALA A 1 285 ? -17.016 1.597 4.473 1 26.84 285 ALA A O 1
ATOM 2177 N N . GLY A 1 286 ? -18.391 3.391 4.867 1 25.42 286 GLY A N 1
ATOM 2178 C CA . GLY A 1 286 ? -19.234 3.525 3.693 1 25.42 286 GLY A CA 1
ATOM 2179 C C . GLY A 1 286 ? -18.453 3.439 2.389 1 25.42 286 GLY A C 1
ATOM 2180 O O . GLY A 1 286 ? -17.234 3.463 2.389 1 25.42 286 GLY A O 1
ATOM 2181 N N . PRO A 1 287 ? -19.125 3.176 1.316 1 26.55 287 PRO A N 1
ATOM 2182 C CA . PRO A 1 287 ? -18.547 3.137 -0.031 1 26.55 287 PRO A CA 1
ATOM 2183 C C . PRO A 1 287 ? -17.578 4.289 -0.293 1 26.55 287 PRO A C 1
ATOM 2185 O O . PRO A 1 287 ? -17.75 5.379 0.255 1 26.55 287 PRO A O 1
ATOM 2188 N N . PRO A 1 288 ? -16.375 4.074 -0.386 1 26.36 288 PRO A N 1
ATOM 2189 C CA . PRO A 1 288 ? -15.492 5.23 -0.575 1 26.36 288 PRO A CA 1
ATOM 2190 C C . PRO A 1 288 ? -16.109 6.305 -1.462 1 26.36 288 PRO A C 1
ATOM 2192 O O . PRO A 1 288 ? -16.891 5.992 -2.365 1 26.36 288 PRO A O 1
ATOM 2195 N N . PRO A 1 289 ? -16.188 7.504 -0.97 1 23.25 289 PRO A N 1
ATOM 2196 C CA . PRO A 1 289 ? -16.766 8.641 -1.688 1 23.25 289 PRO A CA 1
ATOM 2197 C C . PRO A 1 289 ? -16.25 8.766 -3.117 1 23.25 289 PRO A C 1
ATOM 2199 O O . PRO A 1 289 ? -15.156 8.273 -3.424 1 23.25 289 PRO A O 1
ATOM 2202 N N . LEU A 1 290 ? -17.125 9.023 -4.051 1 22.95 290 LEU A N 1
ATOM 2203 C CA . LEU A 1 290 ? -16.984 9.422 -5.445 1 22.95 290 LEU A CA 1
ATOM 2204 C C . LEU A 1 290 ? -15.984 10.57 -5.582 1 22.95 290 LEU A C 1
ATOM 2206 O O . LEU A 1 290 ? -16.234 11.672 -5.086 1 22.95 290 LEU A O 1
ATOM 2210 N N . LEU A 1 291 ? -14.766 10.375 -5.398 1 21.45 291 LEU A N 1
ATOM 2211 C CA . LEU A 1 291 ? -13.875 11.508 -5.617 1 21.45 291 LEU A CA 1
ATOM 2212 C C . LEU A 1 291 ? -14.086 12.109 -7.004 1 21.45 291 LEU A C 1
ATOM 2214 O O . LEU A 1 291 ? -13.883 11.43 -8.016 1 21.45 291 LEU A O 1
ATOM 2218 N N . THR A 1 292 ? -15.125 12.906 -7.141 1 21.48 292 THR A N 1
ATOM 2219 C CA . THR A 1 292 ? -15.242 13.781 -8.297 1 21.48 292 THR A CA 1
ATOM 2220 C C . THR A 1 292 ? -14.047 14.727 -8.383 1 21.48 292 THR A C 1
ATOM 2222 O O . THR A 1 292 ? -13.789 15.5 -7.457 1 21.48 292 THR A O 1
ATOM 2225 N N . VAL A 1 293 ? -13.008 14.328 -8.891 1 22.16 293 VAL A N 1
ATOM 2226 C CA . VAL A 1 293 ? -11.977 15.32 -9.164 1 22.16 293 VAL A CA 1
ATOM 2227 C C . VAL A 1 293 ? -12.516 16.375 -10.133 1 22.16 293 VAL A C 1
ATOM 2229 O O . VAL A 1 293 ? -12.812 16.062 -11.289 1 22.16 293 VAL A O 1
ATOM 2232 N N . SER A 1 294 ? -13.492 17.188 -9.734 1 21.67 294 SER A N 1
ATOM 2233 C CA . SER A 1 294 ? -13.797 18.375 -10.523 1 21.67 294 SER A CA 1
ATOM 2234 C C . SER A 1 294 ? -12.562 19.266 -10.68 1 21.67 294 SER A C 1
ATOM 2236 O O . SER A 1 294 ? -11.961 19.672 -9.688 1 21.67 294 SER A O 1
ATOM 2238 N N . HIS A 1 295 ? -11.828 19.078 -11.727 1 22.33 295 HIS A N 1
ATOM 2239 C CA . HIS A 1 295 ? -10.805 20.016 -12.18 1 22.33 295 HIS A CA 1
ATOM 2240 C C . HIS A 1 295 ? -11.414 21.391 -12.445 1 22.33 295 HIS A C 1
ATOM 2242 O O . HIS A 1 295 ? -12.148 21.562 -13.422 1 22.33 295 HIS A O 1
ATOM 2248 N N . THR A 1 296 ? -12.07 22.047 -11.633 1 20.89 296 THR A N 1
ATOM 2249 C CA . THR A 1 296 ? -12.219 23.453 -11.992 1 20.89 296 THR A CA 1
ATOM 2250 C C . THR A 1 296 ? -10.852 24.125 -12.133 1 20.89 296 THR A C 1
ATOM 2252 O O . THR A 1 296 ? -10.133 24.297 -11.148 1 20.89 296 THR A O 1
ATOM 2255 N N . TRP A 1 297 ? -10.203 23.828 -13.297 1 20.88 297 TRP A N 1
ATOM 2256 C CA . TRP A 1 297 ? -9.023 24.516 -13.82 1 20.88 297 TRP A CA 1
ATOM 2257 C C . TRP A 1 297 ? -9.273 26.016 -13.93 1 20.88 297 TRP A C 1
ATOM 2259 O O . TRP A 1 297 ? -10.211 26.438 -14.609 1 20.88 297 TRP A O 1
ATOM 2269 N N . GLY A 1 298 ? -9.391 26.688 -12.852 1 18.73 298 GLY A N 1
ATOM 2270 C CA . GLY A 1 298 ? -9.266 28.109 -13.094 1 18.73 298 GLY A CA 1
ATOM 2271 C C . GLY A 1 298 ? -8.109 28.469 -14.008 1 18.73 298 GLY A C 1
ATOM 2272 O O . GLY A 1 298 ? -6.973 28.062 -13.766 1 18.73 298 GLY A O 1
ATOM 2273 N N . CYS A 1 299 ? -8.391 28.656 -15.32 1 20.61 299 CYS A N 1
ATOM 2274 C CA . CYS A 1 299 ? -7.699 29.219 -16.484 1 20.61 299 CYS A CA 1
ATOM 2275 C C . CYS A 1 299 ? -7.023 30.531 -16.141 1 20.61 299 CYS A C 1
ATOM 2277 O O . CYS A 1 299 ? -7.684 31.578 -16.062 1 20.61 299 CYS A O 1
ATOM 2279 N N . HIS A 1 300 ? -6.312 30.688 -15.047 1 17.73 300 HIS A N 1
ATOM 2280 C CA . HIS A 1 300 ? -5.684 32 -15.062 1 17.73 300 HIS A CA 1
ATOM 2281 C C . HIS A 1 300 ? -4.988 32.281 -16.391 1 17.73 300 HIS A C 1
ATOM 2283 O O . HIS A 1 300 ? -4.551 31.328 -17.062 1 17.73 300 HIS A O 1
ATOM 2289 N N . SER A 1 301 ? -5.184 33.531 -16.938 1 17.61 301 SER A N 1
ATOM 2290 C CA . SER A 1 301 ? -4.758 34.312 -18.109 1 17.61 301 SER A CA 1
ATOM 2291 C C . SER A 1 301 ? -3.273 34.125 -18.391 1 17.61 301 SER A C 1
ATOM 2293 O O . SER A 1 301 ? -2.525 33.656 -17.516 1 17.61 301 SER A O 1
ATOM 2295 N N . ARG A 1 302 ? -2.863 34.656 -19.688 1 19.75 302 ARG A N 1
ATOM 2296 C CA . ARG A 1 302 ? -1.898 34.781 -20.781 1 19.75 302 ARG A CA 1
ATOM 2297 C C . ARG A 1 302 ? -0.658 35.531 -20.328 1 19.75 302 ARG A C 1
ATOM 2299 O O . ARG A 1 302 ? 0.172 35.938 -21.156 1 19.75 302 ARG A O 1
ATOM 2306 N N . THR A 1 303 ? -0.353 35.969 -19.172 1 17.08 303 THR A N 1
ATOM 2307 C CA . THR A 1 303 ? 0.668 36.969 -19.359 1 17.08 303 THR A CA 1
ATOM 2308 C C . THR A 1 303 ? 1.839 36.438 -20.172 1 17.08 303 THR A C 1
ATOM 2310 O O . THR A 1 303 ? 2.35 35.344 -19.875 1 17.08 303 THR A O 1
ATOM 2313 N N . TRP A 1 304 ? 1.977 36.938 -21.469 1 16.67 304 TRP A N 1
ATOM 2314 C CA . TRP A 1 304 ? 2.793 36.906 -22.672 1 16.67 304 TRP A CA 1
ATOM 2315 C C . TRP A 1 304 ? 4.25 37.219 -22.344 1 16.67 304 TRP A C 1
ATOM 2317 O O . TRP A 1 304 ? 5.125 37.125 -23.203 1 16.67 304 TRP A O 1
ATOM 2327 N N . VAL A 1 305 ? 4.742 37.344 -21.172 1 16.73 305 VAL A N 1
ATOM 2328 C CA . VAL A 1 305 ? 5.992 38.062 -21.25 1 16.73 305 VAL A CA 1
ATOM 2329 C C . VAL A 1 305 ? 6.965 37.344 -22.172 1 16.73 305 VAL A C 1
ATOM 2331 O O . VAL A 1 305 ? 7.242 36.156 -22 1 16.73 305 VAL A O 1
ATOM 2334 N N . GLY A 1 306 ? 7.012 37.781 -23.484 1 16.83 306 GLY A N 1
ATOM 2335 C CA . GLY A 1 306 ? 7.867 37.562 -24.641 1 16.83 306 GLY A CA 1
ATOM 2336 C C . GLY A 1 306 ? 9.344 37.594 -24.297 1 16.83 306 GLY A C 1
ATOM 2337 O O . GLY A 1 306 ? 10.195 37.625 -25.188 1 16.83 306 GLY A O 1
ATOM 2338 N N . GLY A 1 307 ? 9.68 37.5 -22.984 1 17.12 307 GLY A N 1
ATOM 2339 C CA . GLY A 1 307 ? 11.047 38 -22.875 1 17.12 307 GLY A CA 1
ATOM 2340 C C . GLY A 1 307 ? 12 37.344 -23.859 1 17.12 307 GLY A C 1
ATOM 2341 O O . GLY A 1 307 ? 11.859 36.156 -24.156 1 17.12 307 GLY A O 1
ATOM 2342 N N . LEU A 1 308 ? 12.547 38.125 -24.828 1 17.41 308 LEU A N 1
ATOM 2343 C CA . LEU A 1 308 ? 13.531 38 -25.891 1 17.41 308 LEU A CA 1
ATOM 2344 C C . LEU A 1 308 ? 14.734 37.188 -25.422 1 17.41 308 LEU A C 1
ATOM 2346 O O . LEU A 1 308 ? 15.062 37.188 -24.219 1 17.41 308 LEU A O 1
ATOM 2350 N N . LEU A 1 309 ? 15.164 36.25 -26.188 1 18.19 309 LEU A N 1
ATOM 2351 C CA . LEU A 1 309 ? 16.219 35.25 -26.281 1 18.19 309 LEU A CA 1
ATOM 2352 C C . LEU A 1 309 ? 17.594 35.906 -26.031 1 18.19 309 LEU A C 1
ATOM 2354 O O . LEU A 1 309 ? 18.625 35.25 -26.25 1 18.19 309 LEU A O 1
ATOM 2358 N N . SER A 1 310 ? 17.625 37.156 -25.422 1 17.73 310 SER A N 1
ATOM 2359 C CA . SER A 1 310 ? 18.938 37.719 -25.703 1 17.73 310 SER A CA 1
ATOM 2360 C C . SER A 1 310 ? 20.047 36.812 -25.156 1 17.73 310 SER A C 1
ATOM 2362 O O . SER A 1 310 ? 19.906 36.219 -24.078 1 17.73 310 SER A O 1
ATOM 2364 N N . PRO A 1 311 ? 21 36.375 -26.062 1 19.06 311 PRO A N 1
ATOM 2365 C CA . PRO A 1 311 ? 22.188 35.531 -25.875 1 19.06 311 PRO A CA 1
ATOM 2366 C C . PRO A 1 311 ? 23.031 35.969 -24.688 1 19.06 311 PRO A C 1
ATOM 2368 O O . PRO A 1 311 ? 23.125 37.188 -24.406 1 19.06 311 PRO A O 1
ATOM 2371 N N . CYS A 1 312 ? 22.984 35.312 -23.672 1 18.23 312 CYS A N 1
ATOM 2372 C CA . CYS A 1 312 ? 23.719 35.531 -22.438 1 18.23 312 CYS A CA 1
ATOM 2373 C C . CYS A 1 312 ? 25.203 35.719 -22.719 1 18.23 312 CYS A C 1
ATOM 2375 O O . CYS A 1 312 ? 25.984 34.781 -22.516 1 18.23 312 CYS A O 1
ATOM 2377 N N . LEU A 1 313 ? 25.656 36.125 -24.047 1 21.12 313 LEU A N 1
ATOM 2378 C CA . LEU A 1 313 ? 27.109 35.938 -24.031 1 21.12 313 LEU A CA 1
ATOM 2379 C C . LEU A 1 313 ? 27.75 36.719 -22.891 1 21.12 313 LEU A C 1
ATOM 2381 O O . LEU A 1 313 ? 27.578 37.938 -22.797 1 21.12 313 LEU A O 1
ATOM 2385 N N . PRO A 1 314 ? 27.688 36.188 -21.688 1 20.48 314 PRO A N 1
ATOM 2386 C CA . PRO A 1 314 ? 28.281 37.062 -20.672 1 20.48 314 PRO A CA 1
ATOM 2387 C C . PRO A 1 314 ? 29.641 37.594 -21.094 1 20.48 314 PRO A C 1
ATOM 2389 O O . PRO A 1 314 ? 30.281 37.062 -22 1 20.48 314 PRO A O 1
ATOM 2392 N N . PRO A 1 315 ? 30.219 38.438 -20.297 1 21.34 315 PRO A N 1
ATOM 2393 C CA . PRO A 1 315 ? 31.172 39.531 -20.469 1 21.34 315 PRO A CA 1
ATOM 2394 C C . PRO A 1 315 ? 32.594 39.062 -20.672 1 21.34 315 PRO A C 1
ATOM 2396 O O . PRO A 1 315 ? 33.062 38.188 -19.953 1 21.34 315 PRO A O 1
ATOM 2399 N N . PRO A 1 316 ? 33.125 38.844 -21.953 1 24.17 316 PRO A N 1
ATOM 2400 C CA . PRO A 1 316 ? 34.531 38.469 -22.125 1 24.17 316 PRO A CA 1
ATOM 2401 C C . PRO A 1 316 ? 35.469 39.188 -21.156 1 24.17 316 PRO A C 1
ATOM 2403 O O . PRO A 1 316 ? 35.5 40.406 -21.125 1 24.17 316 PRO A O 1
ATOM 2406 N N . PRO A 1 317 ? 35.531 38.469 -19.844 1 22.39 317 PRO A N 1
ATOM 2407 C CA . PRO A 1 317 ? 36.25 39.375 -18.953 1 22.39 317 PRO A CA 1
ATOM 2408 C C . PRO A 1 317 ? 37.531 39.938 -19.578 1 22.39 317 PRO A C 1
ATOM 2410 O O . PRO A 1 317 ? 37.969 39.469 -20.625 1 22.39 317 PRO A O 1
ATOM 2413 N N . PRO A 1 318 ? 38.438 40.188 -18.594 1 23.17 318 PRO A N 1
ATOM 2414 C CA . PRO A 1 318 ? 39.344 41.344 -18.625 1 23.17 318 PRO A CA 1
ATOM 2415 C C . PRO A 1 318 ? 40.562 41.125 -19.531 1 23.17 318 PRO A C 1
ATOM 2417 O O . PRO A 1 318 ? 40.844 39.969 -19.891 1 23.17 318 PRO A O 1
ATOM 2420 N N . PRO A 1 319 ? 41.375 42.062 -19.578 1 21.2 319 PRO A N 1
ATOM 2421 C CA . PRO A 1 319 ? 42.312 42.438 -20.609 1 21.2 319 PRO A CA 1
ATOM 2422 C C . PRO A 1 319 ? 43.469 41.438 -20.75 1 21.2 319 PRO A C 1
ATOM 2424 O O . PRO A 1 319 ? 43.688 40.906 -21.844 1 21.2 319 PRO A O 1
ATOM 2427 N N . PRO A 1 320 ? 44.656 41.812 -20.125 1 20.86 320 PRO A N 1
ATOM 2428 C CA . PRO A 1 320 ? 45.812 42.062 -21 1 20.86 320 PRO A CA 1
ATOM 2429 C C . PRO A 1 320 ? 46.781 40.906 -21.047 1 20.86 320 PRO A C 1
ATOM 2431 O O . PRO A 1 320 ? 47.156 40.469 -22.141 1 20.86 320 PRO A O 1
ATOM 2434 N N . GLY A 1 321 ? 47.531 40.562 -19.781 1 19.14 321 GLY A N 1
ATOM 2435 C CA . GLY A 1 321 ? 48.969 40.875 -19.891 1 19.14 321 GLY A CA 1
ATOM 2436 C C . GLY A 1 321 ? 49.781 39.656 -20.328 1 19.14 321 GLY A C 1
ATOM 2437 O O . GLY A 1 321 ? 49.312 38.531 -20.281 1 19.14 321 GLY A O 1
ATOM 2438 N N . LYS A 1 322 ? 51.156 39.938 -20.469 1 19.3 322 LYS A N 1
ATOM 2439 C CA . LYS A 1 322 ? 52.344 39.5 -21.156 1 19.3 322 LYS A CA 1
ATOM 2440 C C . LYS A 1 322 ? 52.938 38.25 -20.516 1 19.3 322 LYS A C 1
ATOM 2442 O O . LYS A 1 322 ? 53 38.156 -19.281 1 19.3 322 LYS A O 1
ATOM 2447 N N . ARG A 1 323 ? 52.938 37.156 -21.141 1 18.69 323 ARG A N 1
ATOM 2448 C CA . ARG A 1 323 ? 53.406 35.781 -21.125 1 18.69 323 ARG A CA 1
ATOM 2449 C C . ARG A 1 323 ? 54.844 35.719 -20.609 1 18.69 323 ARG A C 1
ATOM 2451 O O . ARG A 1 323 ? 55.719 35.062 -21.219 1 18.69 323 ARG A O 1
ATOM 2458 N N . GLU A 1 324 ? 55.281 36.562 -19.484 1 17.94 324 GLU A N 1
ATOM 2459 C CA . GLU A 1 324 ? 56.719 36.406 -19.453 1 17.94 324 GLU A CA 1
ATOM 2460 C C . GLU A 1 324 ? 57.125 35 -19.062 1 17.94 324 GLU A C 1
ATOM 2462 O O . GLU A 1 324 ? 56.344 34.281 -18.422 1 17.94 324 GLU A O 1
ATOM 2467 N N . GLY A 1 325 ? 58.375 34.531 -19.484 1 17.41 325 GLY A N 1
ATOM 2468 C CA . GLY A 1 325 ? 59.281 33.438 -19.688 1 17.41 325 GLY A CA 1
ATOM 2469 C C . GLY A 1 325 ? 59.812 32.844 -18.406 1 17.41 325 GLY A C 1
ATOM 2470 O O . GLY A 1 325 ? 60.719 32.031 -18.422 1 17.41 325 GLY A O 1
ATOM 2471 N N . LYS A 1 326 ? 59.25 33 -17.141 1 18.3 326 LYS A N 1
ATOM 2472 C CA . LYS A 1 326 ? 60.344 32.812 -16.219 1 18.3 326 LYS A CA 1
ATOM 2473 C C . LYS A 1 326 ? 60.812 31.344 -16.266 1 18.3 326 LYS A C 1
ATOM 2475 O O . LYS A 1 326 ? 60.031 30.438 -16.5 1 18.3 326 LYS A O 1
ATOM 2480 N N . SER A 1 327 ? 62.094 31.047 -15.914 1 16.73 327 SER A N 1
ATOM 2481 C CA . SER A 1 327 ? 63.344 30.25 -15.992 1 16.73 327 SER A CA 1
ATOM 2482 C C . SER A 1 327 ? 63.25 29.031 -15.086 1 16.73 327 SER A C 1
ATOM 2484 O O . SER A 1 327 ? 63.875 28 -15.383 1 16.73 327 SER A O 1
ATOM 2486 N N . SER A 1 328 ? 62.562 28.984 -13.914 1 16.98 328 SER A N 1
ATOM 2487 C CA . SER A 1 328 ? 63.5 28.531 -12.906 1 16.98 328 SER A CA 1
ATOM 2488 C C . SER A 1 328 ? 63.844 27.047 -13.086 1 16.98 328 SER A C 1
ATOM 2490 O O . SER A 1 328 ? 63.125 26.328 -13.789 1 16.98 328 SER A O 1
ATOM 2492 N N . GLY A 1 329 ? 64.375 26.406 -12.008 1 16.98 329 GLY A N 1
ATOM 2493 C CA . GLY A 1 329 ? 65.5 25.594 -11.609 1 16.98 329 GLY A CA 1
ATOM 2494 C C . GLY A 1 329 ? 65.25 24.109 -11.758 1 16.98 329 GLY A C 1
ATOM 2495 O O . GLY A 1 329 ? 64.125 23.656 -11.844 1 16.98 329 GLY A O 1
ATOM 2496 N N . PHE A 1 330 ? 66.312 23.203 -11.859 1 17.27 330 PHE A N 1
ATOM 2497 C CA . PHE A 1 330 ? 67.062 22.078 -12.461 1 17.27 330 PHE A CA 1
ATOM 2498 C C . PHE A 1 330 ? 66.75 20.781 -11.727 1 17.27 330 PHE A C 1
ATOM 2500 O O . PHE A 1 330 ? 66.812 19.703 -12.312 1 17.27 330 PHE A O 1
ATOM 2507 N N . THR A 1 331 ? 66.312 20.594 -10.312 1 18.56 331 THR A N 1
ATOM 2508 C CA . THR A 1 331 ? 67.125 19.562 -9.703 1 18.56 331 THR A CA 1
ATOM 2509 C C . THR A 1 331 ? 66.75 18.172 -10.156 1 18.56 331 THR A C 1
ATOM 2511 O O . THR A 1 331 ? 65.562 17.828 -10.07 1 18.56 331 THR A O 1
ATOM 2514 N N . VAL A 1 332 ? 67.5 17.375 -11.031 1 16.67 332 VAL A N 1
ATOM 2515 C CA . VAL A 1 332 ? 67.625 16.297 -12 1 16.67 332 VAL A CA 1
ATOM 2516 C C . VAL A 1 332 ? 67.125 14.992 -11.383 1 16.67 332 VAL A C 1
ATOM 2518 O O . VAL A 1 332 ? 66.312 14.305 -11.969 1 16.67 332 VAL A O 1
ATOM 2521 N N . ASP A 1 333 ? 68.188 14.07 -10.727 1 17.56 333 ASP A N 1
ATOM 2522 C CA . ASP A 1 333 ? 69.062 13.125 -11.43 1 17.56 333 ASP A CA 1
ATOM 2523 C C . ASP A 1 333 ? 68.375 11.758 -11.57 1 17.56 333 ASP A C 1
ATOM 2525 O O . ASP A 1 333 ? 68.312 11.211 -12.672 1 17.56 333 ASP A O 1
ATOM 2529 N N . PHE A 1 334 ? 69.312 10.539 -11.219 1 19.45 334 PHE A N 1
ATOM 2530 C CA . PHE A 1 334 ? 69.5 9.117 -10.945 1 19.45 334 PHE A CA 1
ATOM 2531 C C . PHE A 1 334 ? 68.5 8.656 -9.867 1 19.45 334 PHE A C 1
ATOM 2533 O O . PHE A 1 334 ? 68.312 9.352 -8.859 1 19.45 334 PHE A O 1
ATOM 2540 N N . MET B 1 1 ? -7.305 -24.031 -2.254 1 95.81 1 MET B N 1
ATOM 2541 C CA . MET B 1 1 ? -8.617 -23.391 -2.166 1 95.81 1 MET B CA 1
ATOM 2542 C C . MET B 1 1 ? -8.875 -22.516 -3.389 1 95.81 1 MET B C 1
ATOM 2544 O O . MET B 1 1 ? -9.969 -22.547 -3.959 1 95.81 1 MET B O 1
ATOM 2548 N N . LEU B 1 2 ? -7.895 -21.781 -3.889 1 96.62 2 LEU B N 1
ATOM 2549 C CA . LEU B 1 2 ? -8.047 -20.891 -5.035 1 96.62 2 LEU B CA 1
ATOM 2550 C C . LEU B 1 2 ? -8.367 -21.688 -6.297 1 96.62 2 LEU B C 1
ATOM 2552 O O . LEU B 1 2 ? -9.273 -21.312 -7.051 1 96.62 2 LEU B O 1
ATOM 2556 N N . PHE B 1 3 ? -7.68 -22.797 -6.559 1 97.31 3 PHE B N 1
ATOM 2557 C CA . PHE B 1 3 ? -7.934 -23.609 -7.738 1 97.31 3 PHE B CA 1
ATOM 2558 C C . PHE B 1 3 ? -9.336 -24.219 -7.688 1 97.31 3 PHE B C 1
ATOM 2560 O O . PHE B 1 3 ? -10.039 -24.234 -8.695 1 97.31 3 PHE B O 1
ATOM 2567 N N . ALA B 1 4 ? -9.703 -24.656 -6.52 1 97.06 4 ALA B N 1
ATOM 2568 C CA . ALA B 1 4 ? -11.055 -25.203 -6.359 1 97.06 4 ALA B CA 1
ATOM 2569 C C . ALA B 1 4 ? -12.109 -24.125 -6.602 1 97.06 4 ALA B C 1
ATOM 2571 O O . ALA B 1 4 ? -13.164 -24.391 -7.176 1 97.06 4 ALA B O 1
ATOM 2572 N N . SER B 1 5 ? -11.812 -22.969 -6.133 1 96.25 5 SER B N 1
ATOM 2573 C CA . SER B 1 5 ? -12.75 -21.859 -6.328 1 96.25 5 SER B CA 1
ATOM 2574 C C . SER B 1 5 ? -12.961 -21.562 -7.809 1 96.25 5 SER B C 1
ATOM 2576 O O . SER B 1 5 ? -14.008 -21.047 -8.203 1 96.25 5 SER B O 1
ATOM 2578 N N . GLY B 1 6 ? -11.992 -21.859 -8.609 1 95.75 6 GLY B N 1
ATOM 2579 C CA . GLY B 1 6 ? -12.094 -21.703 -10.055 1 95.75 6 GLY B CA 1
ATOM 2580 C C . GLY B 1 6 ? -12.75 -22.891 -10.742 1 95.75 6 GLY B C 1
ATOM 2581 O O . GLY B 1 6 ? -12.883 -22.906 -11.969 1 95.75 6 GLY B O 1
ATOM 2582 N N . GLY B 1 7 ? -13.047 -23.906 -9.969 1 96.12 7 GLY B N 1
ATOM 2583 C CA . GLY B 1 7 ? -13.742 -25.062 -10.516 1 96.12 7 GLY B CA 1
ATOM 2584 C C . GLY B 1 7 ? -12.797 -26.188 -10.922 1 96.12 7 GLY B C 1
ATOM 2585 O O . GLY B 1 7 ? -13.211 -27.141 -11.586 1 96.12 7 GLY B O 1
ATOM 2586 N N . PHE B 1 8 ? -11.633 -26.125 -10.586 1 96.81 8 PHE B N 1
ATOM 2587 C CA . PHE B 1 8 ? -10.664 -27.156 -10.961 1 96.81 8 PHE B CA 1
ATOM 2588 C C . PHE B 1 8 ? -10.617 -28.266 -9.922 1 96.81 8 PHE B C 1
ATOM 2590 O O . PHE B 1 8 ? -10.75 -28.016 -8.719 1 96.81 8 PHE B O 1
ATOM 2597 N N . ARG B 1 9 ? -10.406 -29.453 -10.383 1 97.06 9 ARG B N 1
ATOM 2598 C CA . ARG B 1 9 ? -10.117 -30.562 -9.461 1 97.06 9 ARG B CA 1
ATOM 2599 C C . ARG B 1 9 ? -8.688 -30.469 -8.938 1 97.06 9 ARG B C 1
ATOM 2601 O O . ARG B 1 9 ? -7.754 -30.203 -9.695 1 97.06 9 ARG B O 1
ATOM 2608 N N . VAL B 1 10 ? -8.602 -30.625 -7.625 1 97.62 10 VAL B N 1
ATOM 2609 C CA . VAL B 1 10 ? -7.309 -30.453 -6.973 1 97.62 10 VAL B CA 1
ATOM 2610 C C . VAL B 1 10 ? -6.91 -31.734 -6.246 1 97.62 10 VAL B C 1
ATOM 2612 O O . VAL B 1 10 ? -7.703 -32.312 -5.492 1 97.62 10 VAL B O 1
ATOM 2615 N N . LYS B 1 11 ? -5.703 -32.25 -6.5 1 96.69 11 LYS B N 1
ATOM 2616 C CA . LYS B 1 11 ? -5.117 -33.344 -5.754 1 96.69 11 LYS B CA 1
ATOM 2617 C C . LYS B 1 11 ? -3.973 -32.875 -4.863 1 96.69 11 LYS B C 1
ATOM 2619 O O . LYS B 1 11 ? -3.02 -32.25 -5.348 1 96.69 11 LYS B O 1
ATOM 2624 N N . LEU B 1 12 ? -4.109 -33.156 -3.586 1 96.5 12 LEU B N 1
ATOM 2625 C CA . LEU B 1 12 ? -3.086 -32.812 -2.613 1 96.5 12 LEU B CA 1
ATOM 2626 C C . LEU B 1 12 ? -2.164 -33.969 -2.326 1 96.5 12 LEU B C 1
ATOM 2628 O O . LEU B 1 12 ? -2.631 -35.094 -2.057 1 96.5 12 LEU B O 1
ATOM 2632 N N . TYR B 1 13 ? -0.867 -33.688 -2.461 1 95.75 13 TYR B N 1
ATOM 2633 C CA . TYR B 1 13 ? 0.121 -34.719 -2.17 1 95.75 13 TYR B CA 1
ATOM 2634 C C . TYR B 1 13 ? 1.148 -34.219 -1.159 1 95.75 13 TYR B C 1
ATOM 2636 O O . TYR B 1 13 ? 1.591 -33.094 -1.229 1 95.75 13 TYR B O 1
ATOM 2644 N N . ASP B 1 14 ? 1.454 -35.125 -0.168 1 93.31 14 ASP B N 1
ATOM 2645 C CA . ASP B 1 14 ? 2.553 -35 0.784 1 93.31 14 ASP B CA 1
ATOM 2646 C C . ASP B 1 14 ? 3.168 -36.344 1.103 1 93.31 14 ASP B C 1
ATOM 2648 O O . ASP B 1 14 ? 2.473 -37.375 1.091 1 93.31 14 ASP B O 1
ATOM 2652 N N . ILE B 1 15 ? 4.445 -36.344 1.363 1 89.62 15 ILE B N 1
ATOM 2653 C CA . ILE B 1 15 ? 5.117 -37.594 1.683 1 89.62 15 ILE B CA 1
ATOM 2654 C C . ILE B 1 15 ? 4.543 -38.156 2.971 1 89.62 15 ILE B C 1
ATOM 2656 O O . ILE B 1 15 ? 4.48 -39.375 3.137 1 89.62 15 ILE B O 1
ATOM 2660 N N . GLU B 1 16 ? 4.105 -37.25 3.855 1 90.31 16 GLU B N 1
ATOM 2661 C CA . GLU B 1 16 ? 3.467 -37.656 5.105 1 90.31 16 GLU B CA 1
ATOM 2662 C C . GLU B 1 16 ? 1.946 -37.594 5 1 90.31 16 GLU B C 1
ATOM 2664 O O . GLU B 1 16 ? 1.38 -36.5 4.93 1 90.31 16 GLU B O 1
ATOM 2669 N N . GLN B 1 17 ? 1.286 -38.719 5.152 1 91 17 GLN B N 1
ATOM 2670 C CA . GLN B 1 17 ? -0.162 -38.812 4.992 1 91 17 GLN B CA 1
ATOM 2671 C C . GLN B 1 17 ? -0.878 -37.938 6.008 1 91 17 GLN B C 1
ATOM 2673 O O . GLN B 1 17 ? -1.937 -37.375 5.711 1 91 17 GLN B O 1
ATOM 2678 N N . GLN B 1 18 ? -0.339 -37.781 7.141 1 92.56 18 GLN B N 1
ATOM 2679 C CA . GLN B 1 18 ? -0.953 -37 8.195 1 92.56 18 GLN B CA 1
ATOM 2680 C C . GLN B 1 18 ? -1.045 -35.531 7.781 1 92.56 18 GLN B C 1
ATOM 2682 O O . GLN B 1 18 ? -1.98 -34.812 8.172 1 92.56 18 GLN B O 1
ATOM 2687 N N . GLN B 1 19 ? -0.031 -35.062 7.035 1 91.81 19 GLN B N 1
ATOM 2688 C CA . GLN B 1 19 ? -0.059 -33.688 6.547 1 91.81 19 GLN B CA 1
ATOM 2689 C C . GLN B 1 19 ? -1.228 -33.469 5.59 1 91.81 19 GLN B C 1
ATOM 2691 O O . GLN B 1 19 ? -1.856 -32.406 5.602 1 91.81 19 GLN B O 1
ATOM 2696 N N . VAL B 1 20 ? -1.554 -34.469 4.785 1 93.5 20 VAL B N 1
ATOM 2697 C CA . VAL B 1 20 ? -2.648 -34.375 3.826 1 93.5 20 VAL B CA 1
ATOM 2698 C C . VAL B 1 20 ? -3.982 -34.312 4.566 1 93.5 20 VAL B C 1
ATOM 2700 O O . VAL B 1 20 ? -4.828 -33.469 4.293 1 93.5 20 VAL B O 1
ATOM 2703 N N . THR B 1 21 ? -4.125 -35.188 5.492 1 94.44 21 THR B N 1
ATOM 2704 C CA . THR B 1 21 ? -5.363 -35.25 6.262 1 94.44 21 THR B CA 1
ATOM 2705 C C . THR B 1 21 ? -5.586 -33.969 7.035 1 94.44 21 THR B C 1
ATOM 2707 O O . THR B 1 21 ? -6.699 -33.438 7.059 1 94.44 21 THR B O 1
ATOM 2710 N N . GLY B 1 22 ? -4.508 -33.562 7.668 1 94.06 22 GLY B N 1
ATOM 2711 C CA . GLY B 1 22 ? -4.594 -32.281 8.391 1 94.06 22 GLY B CA 1
ATOM 2712 C C . GLY B 1 22 ? -4.938 -31.125 7.492 1 94.06 22 GLY B C 1
ATOM 2713 O O . GLY B 1 22 ? -5.727 -30.25 7.875 1 94.06 22 GLY B O 1
ATOM 2714 N N . ALA B 1 23 ? -4.324 -31.078 6.344 1 93.81 23 ALA B N 1
ATOM 2715 C CA . ALA B 1 23 ? -4.586 -30 5.391 1 93.81 23 ALA B CA 1
ATOM 2716 C C . ALA B 1 23 ? -6.047 -30.016 4.941 1 93.81 23 ALA B C 1
ATOM 2718 O O . ALA B 1 23 ? -6.68 -28.953 4.852 1 93.81 23 ALA B O 1
ATOM 2719 N N . LEU B 1 24 ? -6.574 -31.219 4.645 1 95.19 24 LEU B N 1
ATOM 2720 C CA . LEU B 1 24 ? -7.961 -31.328 4.207 1 95.19 24 LEU B CA 1
ATOM 2721 C C . LEU B 1 24 ? -8.914 -30.859 5.297 1 95.19 24 LEU B C 1
ATOM 2723 O O . LEU B 1 24 ? -9.914 -30.188 5.004 1 95.19 24 LEU B O 1
ATOM 2727 N N . ASP B 1 25 ? -8.594 -31.141 6.504 1 96 25 ASP B N 1
ATOM 2728 C CA . ASP B 1 25 ? -9.414 -30.688 7.625 1 96 25 ASP B CA 1
ATOM 2729 C C . ASP B 1 25 ? -9.375 -29.172 7.762 1 96 25 ASP B C 1
ATOM 2731 O O . ASP B 1 25 ? -10.414 -28.531 7.965 1 96 25 ASP B O 1
ATOM 2735 N N . THR B 1 26 ? -8.203 -28.641 7.688 1 94.88 26 THR B N 1
ATOM 2736 C CA . THR B 1 26 ? -8.031 -27.203 7.781 1 94.88 26 THR B CA 1
ATOM 2737 C C . THR B 1 26 ? -8.766 -26.484 6.652 1 94.88 26 THR B C 1
ATOM 2739 O O . THR B 1 26 ? -9.422 -25.469 6.875 1 94.88 26 THR B O 1
ATOM 2742 N N . ILE B 1 27 ? -8.68 -27.031 5.465 1 95.94 27 ILE B N 1
ATOM 2743 C CA . ILE B 1 27 ? -9.336 -26.453 4.301 1 95.94 27 ILE B CA 1
ATOM 2744 C C . ILE B 1 27 ? -10.852 -26.469 4.508 1 95.94 27 ILE B C 1
ATOM 2746 O O . ILE B 1 27 ? -11.531 -25.484 4.211 1 95.94 27 ILE B O 1
ATOM 2750 N N . ARG B 1 28 ? -11.328 -27.562 5 1 96.75 28 ARG B N 1
ATOM 2751 C CA . ARG B 1 28 ? -12.758 -27.688 5.254 1 96.75 28 ARG B CA 1
ATOM 2752 C C . ARG B 1 28 ? -13.25 -26.609 6.215 1 96.75 28 ARG B C 1
ATOM 2754 O O . ARG B 1 28 ? -14.242 -25.922 5.941 1 96.75 28 ARG B O 1
ATOM 2761 N N . LYS B 1 29 ? -12.555 -26.469 7.254 1 95.38 29 LYS B N 1
ATOM 2762 C CA . LYS B 1 29 ? -12.93 -25.484 8.258 1 95.38 29 LYS B CA 1
ATOM 2763 C C . LYS B 1 29 ? -12.875 -24.062 7.688 1 95.38 29 LYS B C 1
ATOM 2765 O O . LYS B 1 29 ? -13.797 -23.281 7.895 1 95.38 29 LYS B O 1
ATOM 2770 N N . GLU B 1 30 ? -11.82 -23.797 6.969 1 94.44 30 GLU B N 1
ATOM 2771 C CA . GLU B 1 30 ? -11.633 -22.469 6.402 1 94.44 30 GLU B CA 1
ATOM 2772 C C . GLU B 1 30 ? -12.703 -22.156 5.363 1 94.44 30 GLU B C 1
ATOM 2774 O O . GLU B 1 30 ? -13.242 -21.047 5.344 1 94.44 30 GLU B O 1
ATOM 2779 N N . MET B 1 31 ? -13.047 -23.078 4.551 1 95.81 31 MET B N 1
ATOM 2780 C CA . MET B 1 31 ? -14.023 -22.859 3.488 1 95.81 31 MET B CA 1
ATOM 2781 C C . MET B 1 31 ? -15.414 -22.625 4.066 1 95.81 31 MET B C 1
ATOM 2783 O O . MET B 1 31 ? -16.172 -21.797 3.562 1 95.81 31 MET B O 1
ATOM 2787 N N . LYS B 1 32 ? -15.688 -23.328 5.055 1 95.81 32 LYS B N 1
ATOM 2788 C CA . LYS B 1 32 ? -16.984 -23.141 5.707 1 95.81 32 LYS B CA 1
ATOM 2789 C C . LYS B 1 32 ? -17.078 -21.75 6.336 1 95.81 32 LYS B C 1
ATOM 2791 O O . LYS B 1 32 ? -18.109 -21.078 6.227 1 95.81 32 LYS B O 1
ATOM 2796 N N . LEU B 1 33 ? -16.047 -21.406 6.957 1 93.62 33 LEU B N 1
ATOM 2797 C CA . LEU B 1 33 ? -16 -20.078 7.562 1 93.62 33 LEU B CA 1
ATOM 2798 C C . LEU B 1 33 ? -16.141 -19 6.504 1 93.62 33 LEU B C 1
ATOM 2800 O O . LEU B 1 33 ? -16.859 -18.016 6.699 1 93.62 33 LEU B O 1
ATOM 2804 N N . LEU B 1 34 ? -15.453 -19.141 5.426 1 92.44 34 LEU B N 1
ATOM 2805 C CA . LEU B 1 34 ? -15.508 -18.188 4.324 1 92.44 34 LEU B CA 1
ATOM 2806 C C . LEU B 1 34 ? -16.922 -18.109 3.736 1 92.44 34 LEU B C 1
ATOM 2808 O O . LEU B 1 34 ? -17.391 -17.031 3.385 1 92.44 34 LEU B O 1
ATOM 2812 N N . GLU B 1 35 ? -17.516 -19.25 3.602 1 95.38 35 GLU B N 1
ATOM 2813 C CA . GLU B 1 35 ? -18.891 -19.266 3.088 1 95.38 35 GLU B CA 1
ATOM 2814 C C . GLU B 1 35 ? -19.844 -18.531 4.027 1 95.38 35 GLU B C 1
ATOM 2816 O O . GLU B 1 35 ? -20.672 -17.75 3.582 1 95.38 35 GLU B O 1
ATOM 2821 N N . GLN B 1 36 ? -19.688 -18.797 5.297 1 93.56 36 GLN B N 1
ATOM 2822 C CA . GLN B 1 36 ? -20.547 -18.172 6.309 1 93.56 36 GLN B CA 1
ATOM 2823 C C . GLN B 1 36 ? -20.375 -16.656 6.312 1 93.56 36 GLN B C 1
ATOM 2825 O O . GLN B 1 36 ? -21.344 -15.922 6.559 1 93.56 36 GLN B O 1
ATOM 2830 N N . SER B 1 37 ? -19.234 -16.266 6.035 1 90.12 37 SER B N 1
ATOM 2831 C CA . SER B 1 37 ? -18.938 -14.828 6.07 1 90.12 37 SER B CA 1
ATOM 2832 C C . SER B 1 37 ? -19.219 -14.18 4.719 1 90.12 37 SER B C 1
ATOM 2834 O O . SER B 1 37 ? -19.016 -12.977 4.555 1 90.12 37 SER B O 1
ATOM 2836 N N . GLY B 1 38 ? -19.531 -14.992 3.73 1 90.5 38 GLY B N 1
ATOM 2837 C CA . GLY B 1 38 ? -19.812 -14.469 2.404 1 90.5 38 GLY B CA 1
ATOM 2838 C C . GLY B 1 38 ? -18.562 -14.109 1.629 1 90.5 38 GLY B C 1
ATOM 2839 O O . GLY B 1 38 ? -18.609 -13.32 0.679 1 90.5 38 GLY B O 1
ATOM 2840 N N . ALA B 1 39 ? -17.453 -14.664 2.006 1 90.38 39 ALA B N 1
ATOM 2841 C CA . ALA B 1 39 ? -16.156 -14.305 1.407 1 90.38 39 ALA B CA 1
ATOM 2842 C C . ALA B 1 39 ? -15.609 -15.461 0.572 1 90.38 39 ALA B C 1
ATOM 2844 O O . ALA B 1 39 ? -14.477 -15.391 0.092 1 90.38 39 ALA B O 1
ATOM 2845 N N . LEU B 1 40 ? -16.422 -16.484 0.441 1 94.56 40 LEU B N 1
ATOM 2846 C CA . LEU B 1 40 ? -15.984 -17.625 -0.354 1 94.56 40 LEU B CA 1
ATOM 2847 C C . LEU B 1 40 ? -15.852 -17.25 -1.825 1 94.56 40 LEU B C 1
ATOM 2849 O O . LEU B 1 40 ? -16.797 -16.703 -2.416 1 94.56 40 LEU B O 1
ATOM 2853 N N . LYS B 1 41 ? -14.758 -17.484 -2.359 1 94.44 41 LYS B N 1
ATOM 2854 C CA . LYS B 1 41 ? -14.523 -17.141 -3.762 1 94.44 41 LYS B CA 1
ATOM 2855 C C . LYS B 1 41 ? -15.094 -18.219 -4.688 1 94.44 41 LYS B C 1
ATOM 2857 O O . LYS B 1 41 ? -15.227 -19.375 -4.301 1 94.44 41 LYS B O 1
ATOM 2862 N N . GLY B 1 42 ? -15.414 -17.719 -5.922 1 93.25 42 GLY B N 1
ATOM 2863 C CA . GLY B 1 42 ? -15.914 -18.641 -6.93 1 93.25 42 GLY B CA 1
ATOM 2864 C C . GLY B 1 42 ? -17.438 -18.703 -6.969 1 93.25 42 GLY B C 1
ATOM 2865 O O . GLY B 1 42 ? -18.109 -18.062 -6.168 1 93.25 42 GLY B O 1
ATOM 2866 N N . SER B 1 43 ? -17.891 -19.531 -7.863 1 94.62 43 SER B N 1
ATOM 2867 C CA . SER B 1 43 ? -19.344 -19.641 -8.062 1 94.62 43 SER B CA 1
ATOM 2868 C C . SER B 1 43 ? -19.906 -20.828 -7.301 1 94.62 43 SER B C 1
ATOM 2870 O O . SER B 1 43 ? -21.109 -20.906 -7.059 1 94.62 43 SER B O 1
ATOM 2872 N N . LEU B 1 44 ? -19.047 -21.75 -6.863 1 95.75 44 LEU B N 1
ATOM 2873 C CA . LEU B 1 44 ? -19.484 -22.953 -6.16 1 95.75 44 LEU B CA 1
ATOM 2874 C C . LEU B 1 44 ? -19.5 -22.719 -4.652 1 95.75 44 LEU B C 1
ATOM 2876 O O . LEU B 1 44 ? -18.734 -21.922 -4.129 1 95.75 44 LEU B O 1
ATOM 2880 N N . GLY B 1 45 ? -20.359 -23.406 -3.998 1 96.31 45 GLY B N 1
ATOM 2881 C CA . GLY B 1 45 ? -20.375 -23.375 -2.543 1 96.31 45 GLY B CA 1
ATOM 2882 C C . GLY B 1 45 ? -19.219 -24.125 -1.91 1 96.31 45 GLY B C 1
ATOM 2883 O O . GLY B 1 45 ? -18.453 -24.797 -2.605 1 96.31 45 GLY B O 1
ATOM 2884 N N . ALA B 1 46 ? -19.203 -24.031 -0.616 1 97.38 46 ALA B N 1
ATOM 2885 C CA . ALA B 1 46 ? -18.094 -24.625 0.118 1 97.38 46 ALA B CA 1
ATOM 2886 C C . ALA B 1 46 ? -18.062 -26.141 -0.069 1 97.38 46 ALA B C 1
ATOM 2888 O O . ALA B 1 46 ? -17.016 -26.734 -0.332 1 97.38 46 ALA B O 1
ATOM 2889 N N . GLU B 1 47 ? -19.203 -26.781 0.019 1 97.31 47 GLU B N 1
ATOM 2890 C CA . GLU B 1 47 ? -19.266 -28.234 -0.099 1 97.31 47 GLU B CA 1
ATOM 2891 C C . GLU B 1 47 ? -18.875 -28.688 -1.503 1 97.31 47 GLU B C 1
ATOM 2893 O O . GLU B 1 47 ? -18.172 -29.688 -1.663 1 97.31 47 GLU B O 1
ATOM 2898 N N . GLU B 1 48 ? -19.359 -27.969 -2.453 1 97.94 48 GLU B N 1
ATOM 2899 C CA . GLU B 1 48 ? -19.031 -28.297 -3.836 1 97.94 48 GLU B CA 1
ATOM 2900 C C . GLU B 1 48 ? -17.547 -28.109 -4.109 1 97.94 48 GLU B C 1
ATOM 2902 O O . GLU B 1 48 ? -16.938 -28.922 -4.82 1 97.94 48 GLU B O 1
ATOM 2907 N N . GLN B 1 49 ? -16.984 -27.031 -3.6 1 97.88 49 GLN B N 1
ATOM 2908 C CA . GLN B 1 49 ? -15.562 -26.797 -3.775 1 97.88 49 GLN B CA 1
ATOM 2909 C C . GLN B 1 49 ? -14.734 -27.859 -3.051 1 97.88 49 GLN B C 1
ATOM 2911 O O . GLN B 1 49 ? -13.727 -28.328 -3.574 1 97.88 49 GLN B O 1
ATOM 2916 N N . LEU B 1 50 ? -15.203 -28.25 -1.858 1 97.62 50 LEU B N 1
ATOM 2917 C CA . LEU B 1 50 ? -14.508 -29.266 -1.081 1 97.62 50 LEU B CA 1
ATOM 2918 C C . LEU B 1 50 ? -14.492 -30.594 -1.822 1 97.62 50 LEU B C 1
ATOM 2920 O O . LEU B 1 50 ? -13.516 -31.344 -1.744 1 97.62 50 LEU B O 1
ATOM 2924 N N . ALA B 1 51 ? -15.523 -30.844 -2.562 1 97.81 51 ALA B N 1
ATOM 2925 C CA . ALA B 1 51 ? -15.648 -32.094 -3.312 1 97.81 51 ALA B CA 1
ATOM 2926 C C . ALA B 1 51 ? -14.633 -32.156 -4.453 1 97.81 51 ALA B C 1
ATOM 2928 O O . ALA B 1 51 ? -14.328 -33.219 -4.973 1 97.81 51 ALA B O 1
ATOM 2929 N N . LEU B 1 52 ? -14.141 -31.016 -4.816 1 97.56 52 LEU B N 1
ATOM 2930 C CA . LEU B 1 52 ? -13.164 -30.938 -5.902 1 97.56 52 LEU B CA 1
ATOM 2931 C C . LEU B 1 52 ? -11.758 -31.219 -5.387 1 97.56 52 LEU B C 1
ATOM 2933 O O . LEU B 1 52 ? -10.828 -31.406 -6.18 1 97.56 52 LEU B O 1
ATOM 2937 N N . ILE B 1 53 ? -11.562 -31.266 -4.066 1 97.19 53 ILE B N 1
ATOM 2938 C CA . ILE B 1 53 ? -10.242 -31.406 -3.475 1 97.19 53 ILE B CA 1
ATOM 2939 C C . ILE B 1 53 ? -10.086 -32.812 -2.889 1 97.19 53 ILE B C 1
ATOM 2941 O O . ILE B 1 53 ? -10.914 -33.25 -2.096 1 97.19 53 ILE B O 1
ATOM 2945 N N . SER B 1 54 ? -9.047 -33.469 -3.273 1 95.75 54 SER B N 1
ATOM 2946 C CA . SER B 1 54 ? -8.789 -34.812 -2.748 1 95.75 54 SER B CA 1
ATOM 2947 C C . SER B 1 54 ? -7.316 -34.969 -2.379 1 95.75 54 SER B C 1
ATOM 2949 O O . SER B 1 54 ? -6.465 -34.219 -2.834 1 95.75 54 SER B O 1
ATOM 2951 N N . GLY B 1 55 ? -7.086 -35.938 -1.499 1 94.44 55 GLY B N 1
ATOM 2952 C CA . GLY B 1 55 ? -5.727 -36.281 -1.118 1 94.44 55 GLY B CA 1
ATOM 2953 C C . GLY B 1 55 ? -5.191 -37.5 -1.834 1 94.44 55 GLY B C 1
ATOM 2954 O O . GLY B 1 55 ? -5.957 -38.406 -2.215 1 94.44 55 GLY B O 1
ATOM 2955 N N . CYS B 1 56 ? -3.879 -37.469 -2.061 1 91.25 56 CYS B N 1
ATOM 2956 C CA . CYS B 1 56 ? -3.205 -38.594 -2.672 1 91.25 56 CYS B CA 1
ATOM 2957 C C . CYS B 1 56 ? -1.925 -38.938 -1.921 1 91.25 56 CYS B C 1
ATOM 2959 O O . CYS B 1 56 ? -1.221 -38.062 -1.445 1 91.25 56 CYS B O 1
ATOM 2961 N N . SER B 1 57 ? -1.586 -40.219 -1.797 1 89 57 SER B N 1
ATOM 2962 C CA . SER B 1 57 ? -0.391 -40.656 -1.075 1 89 57 SER B CA 1
ATOM 2963 C C . SER B 1 57 ? 0.7 -41.094 -2.035 1 89 57 SER B C 1
ATOM 2965 O O . SER B 1 57 ? 1.829 -41.375 -1.618 1 89 57 SER B O 1
ATOM 2967 N N . ASP B 1 58 ? 0.365 -41.188 -3.271 1 92.25 58 ASP B N 1
ATOM 2968 C CA . ASP B 1 58 ? 1.312 -41.594 -4.305 1 92.25 58 ASP B CA 1
ATOM 2969 C C . ASP B 1 58 ? 1.543 -40.469 -5.312 1 92.25 58 ASP B C 1
ATOM 2971 O O . ASP B 1 58 ? 0.588 -39.938 -5.863 1 92.25 58 ASP B O 1
ATOM 2975 N N . LEU B 1 59 ? 2.785 -40.219 -5.531 1 93.19 59 LEU B N 1
ATOM 2976 C CA . LEU B 1 59 ? 3.15 -39.094 -6.379 1 93.19 59 LEU B CA 1
ATOM 2977 C C . LEU B 1 59 ? 2.701 -39.312 -7.82 1 93.19 59 LEU B C 1
ATOM 2979 O O . LEU B 1 59 ? 2.205 -38.406 -8.477 1 93.19 59 LEU B O 1
ATOM 2983 N N . ARG B 1 60 ? 2.846 -40.5 -8.352 1 92.88 60 ARG B N 1
ATOM 2984 C CA . ARG B 1 60 ? 2.457 -40.844 -9.719 1 92.88 60 ARG B CA 1
ATOM 2985 C C . ARG B 1 60 ? 0.952 -40.688 -9.914 1 92.88 60 ARG B C 1
ATOM 2987 O O . ARG B 1 60 ? 0.501 -40.156 -10.938 1 92.88 60 ARG B O 1
ATOM 2994 N N . GLU B 1 61 ? 0.276 -41.125 -8.938 1 91.44 61 GLU B N 1
ATOM 2995 C CA . GLU B 1 61 ? -1.176 -40.969 -8.977 1 91.44 61 GLU 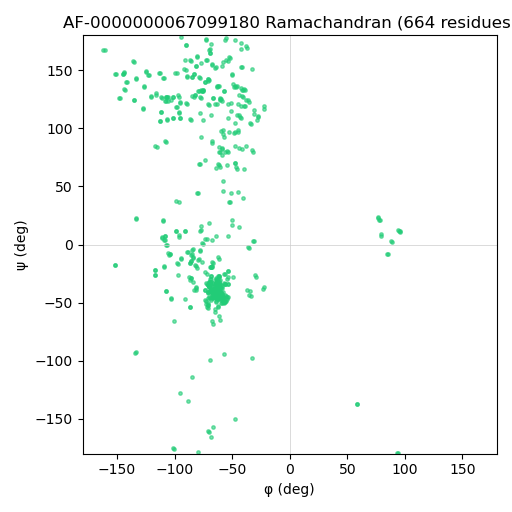B CA 1
ATOM 2996 C C . GLU B 1 61 ? -1.583 -39.5 -8.922 1 91.44 61 GLU B C 1
ATOM 2998 O O . GLU B 1 61 ? -2.533 -39.094 -9.586 1 91.44 61 GLU B O 1
ATOM 3003 N N . ALA B 1 62 ? -0.856 -38.812 -8.148 1 92.12 62 ALA B N 1
ATOM 3004 C CA . ALA B 1 62 ? -1.155 -37.375 -7.969 1 92.12 62 ALA B CA 1
ATOM 3005 C C . ALA B 1 62 ? -0.978 -36.625 -9.273 1 92.12 62 ALA B C 1
ATOM 3007 O O . ALA B 1 62 ? -1.677 -35.625 -9.523 1 92.12 62 ALA B O 1
ATOM 3008 N N . VAL B 1 63 ? -0.104 -37.062 -10.156 1 93.69 63 VAL B N 1
ATOM 3009 C CA . VAL B 1 63 ? 0.253 -36.312 -11.352 1 93.69 63 VAL B CA 1
ATOM 3010 C C . VAL B 1 63 ? -0.599 -36.781 -12.531 1 93.69 63 VAL B C 1
ATOM 3012 O O . VAL B 1 63 ? -0.654 -36.094 -13.562 1 93.69 63 VAL B O 1
ATOM 3015 N N . GLU B 1 64 ? -1.286 -37.875 -12.344 1 90.5 64 GLU B N 1
ATOM 3016 C CA . GLU B 1 64 ? -2.084 -38.406 -13.438 1 90.5 64 GLU B CA 1
ATOM 3017 C C . GLU B 1 64 ? -3.211 -37.469 -13.82 1 90.5 64 GLU B C 1
ATOM 3019 O O . GLU B 1 64 ? -4.008 -37.062 -12.977 1 90.5 64 GLU B O 1
ATOM 3024 N N . GLY B 1 65 ? -3.219 -37.031 -15.086 1 90.38 65 GLY B N 1
ATOM 3025 C CA . GLY B 1 65 ? -4.285 -36.188 -15.594 1 90.38 65 GLY B CA 1
ATOM 3026 C C . GLY B 1 65 ? -4.137 -34.75 -15.203 1 90.38 65 GLY B C 1
ATOM 3027 O O . GLY B 1 65 ? -5.055 -33.938 -15.398 1 90.38 65 GLY B O 1
ATOM 3028 N N . THR B 1 66 ? -3.049 -34.406 -14.641 1 94.38 66 THR B N 1
ATOM 3029 C CA . THR B 1 66 ? -2.836 -33.062 -14.164 1 94.38 66 THR B CA 1
ATOM 3030 C C . THR B 1 66 ? -2.33 -32.156 -15.281 1 94.38 66 THR B C 1
ATOM 3032 O O . THR B 1 66 ? -1.581 -32.594 -16.156 1 94.38 66 THR B O 1
ATOM 3035 N N . VAL B 1 67 ? -2.779 -30.906 -15.242 1 95.38 67 VAL B N 1
ATOM 3036 C CA . VAL B 1 67 ? -2.338 -29.953 -16.25 1 95.38 67 VAL B CA 1
ATOM 3037 C C . VAL B 1 67 ? -1.403 -28.922 -15.625 1 95.38 67 VAL B C 1
ATOM 3039 O O . VAL B 1 67 ? -0.67 -28.219 -16.328 1 95.38 67 VAL B O 1
ATOM 3042 N N . HIS B 1 68 ? -1.458 -28.828 -14.352 1 97.81 68 HIS B N 1
ATOM 3043 C CA . HIS B 1 68 ? -0.667 -27.828 -13.625 1 97.81 68 HIS B CA 1
ATOM 3044 C C . HIS B 1 68 ? -0.269 -28.359 -12.25 1 97.81 68 HIS B C 1
ATOM 3046 O O . HIS B 1 68 ? -1.116 -28.844 -11.492 1 97.81 68 HIS B O 1
ATOM 3052 N N . ILE B 1 69 ? 0.98 -28.312 -11.992 1 97.88 69 ILE B N 1
ATOM 3053 C CA . ILE B 1 69 ? 1.489 -28.688 -10.68 1 97.88 69 ILE B CA 1
ATOM 3054 C C . ILE B 1 69 ? 2.029 -27.453 -9.961 1 97.88 69 ILE B C 1
ATOM 3056 O O . ILE B 1 69 ? 2.816 -26.688 -10.523 1 97.88 69 ILE B O 1
ATOM 3060 N N . GLN B 1 70 ? 1.583 -27.203 -8.789 1 97.69 70 GLN B N 1
ATOM 3061 C CA . GLN B 1 70 ? 2.062 -26.125 -7.93 1 97.69 70 GLN B CA 1
ATOM 3062 C C . GLN B 1 70 ? 2.781 -26.688 -6.703 1 97.69 70 GLN B C 1
ATOM 3064 O O . GLN B 1 70 ? 2.143 -27.188 -5.781 1 97.69 70 GLN B O 1
ATOM 3069 N N . GLU B 1 71 ? 4.059 -26.578 -6.688 1 97.44 71 GLU B N 1
ATOM 3070 C CA . GLU B 1 71 ? 4.852 -27.062 -5.566 1 97.44 71 GLU B CA 1
ATOM 3071 C C . GLU B 1 71 ? 4.832 -26.078 -4.402 1 97.44 71 GLU B C 1
ATOM 3073 O O . GLU B 1 71 ? 5.016 -24.875 -4.598 1 97.44 71 GLU B O 1
ATOM 3078 N N . CYS B 1 72 ? 4.59 -26.562 -3.188 1 94.56 72 CYS B N 1
ATOM 3079 C CA . CYS B 1 72 ? 4.492 -25.719 -2.004 1 94.56 72 CYS B CA 1
ATOM 3080 C C . CYS B 1 72 ? 5.289 -26.297 -0.846 1 94.56 72 CYS B C 1
ATOM 3082 O O . CYS B 1 72 ? 4.973 -26.062 0.32 1 94.56 72 CYS B O 1
ATOM 3084 N N . VAL B 1 73 ? 6.266 -27.125 -1.147 1 91.81 73 VAL B N 1
ATOM 3085 C CA . VAL B 1 73 ? 7.086 -27.703 -0.09 1 91.81 73 VAL B CA 1
ATOM 3086 C C . VAL B 1 73 ? 7.973 -26.625 0.527 1 91.81 73 VAL B C 1
ATOM 3088 O O . VAL B 1 73 ? 8.078 -25.516 -0.01 1 91.81 73 VAL B O 1
ATOM 3091 N N . PRO B 1 74 ? 8.609 -26.875 1.653 1 89.12 74 PRO B N 1
ATOM 3092 C CA . PRO B 1 74 ? 9.43 -25.859 2.318 1 89.12 74 PRO B CA 1
ATOM 3093 C C . PRO B 1 74 ? 10.492 -25.25 1.397 1 89.12 74 PRO B C 1
ATOM 3095 O O . PRO B 1 74 ? 10.93 -25.906 0.448 1 89.12 74 PRO B O 1
ATOM 3098 N N . GLU B 1 75 ? 10.906 -24.109 1.757 1 90.38 75 GLU B N 1
ATOM 3099 C CA . GLU B 1 75 ? 11.844 -23.328 0.945 1 90.38 75 GLU B CA 1
ATOM 3100 C C . GLU B 1 75 ? 13.266 -23.859 1.107 1 90.38 75 GLU B C 1
ATOM 3102 O O . GLU B 1 75 ? 14.117 -23.172 1.684 1 90.38 75 GLU B O 1
ATOM 3107 N N . ASN B 1 76 ? 13.477 -24.969 0.615 1 92.25 76 ASN B N 1
ATOM 3108 C CA . ASN B 1 76 ? 14.766 -25.656 0.6 1 92.25 76 ASN B CA 1
ATOM 3109 C C . ASN B 1 76 ? 15.141 -26.094 -0.809 1 92.25 76 ASN B C 1
ATOM 3111 O O . ASN B 1 76 ? 14.438 -26.906 -1.418 1 92.25 76 ASN B O 1
ATOM 3115 N N . LEU B 1 77 ? 16.234 -25.547 -1.272 1 95.5 77 LEU B N 1
ATOM 3116 C CA . LEU B 1 77 ? 16.609 -25.766 -2.664 1 95.5 77 LEU B CA 1
ATOM 3117 C C . LEU B 1 77 ? 16.781 -27.25 -2.959 1 95.5 77 LEU B C 1
ATOM 3119 O O . LEU B 1 77 ? 16.25 -27.75 -3.951 1 95.5 77 LEU B O 1
ATOM 3123 N N . GLU B 1 78 ? 17.5 -27.938 -2.053 1 96.5 78 GLU B N 1
ATOM 3124 C CA . GLU B 1 78 ? 17.766 -29.359 -2.268 1 96.5 78 GLU B CA 1
ATOM 3125 C C . GLU B 1 78 ? 16.469 -30.156 -2.301 1 96.5 78 GLU B C 1
ATOM 3127 O O . GLU B 1 78 ? 16.297 -31.016 -3.16 1 96.5 78 GLU B O 1
ATOM 3132 N N . LEU B 1 79 ? 15.641 -29.859 -1.393 1 95.5 79 LEU B N 1
ATOM 3133 C CA . LEU B 1 79 ? 14.352 -30.547 -1.313 1 95.5 79 LEU B CA 1
ATOM 3134 C C . LEU B 1 79 ? 13.531 -30.312 -2.574 1 95.5 79 LEU B C 1
ATOM 3136 O O . LEU B 1 79 ? 12.969 -31.25 -3.143 1 95.5 79 LEU B O 1
ATOM 3140 N N . LYS B 1 80 ? 13.492 -29.156 -3.037 1 96.38 80 LYS B N 1
ATOM 3141 C CA . LYS B 1 80 ? 12.719 -28.797 -4.223 1 96.38 80 LYS B CA 1
ATOM 3142 C C . LYS B 1 80 ? 13.328 -29.406 -5.48 1 96.38 80 LYS B C 1
ATOM 3144 O O . LYS B 1 80 ? 12.609 -29.922 -6.336 1 96.38 80 LYS B O 1
ATOM 3149 N N . GLN B 1 81 ? 14.648 -29.391 -5.539 1 97.81 81 GLN B N 1
ATOM 3150 C CA . GLN B 1 81 ? 15.328 -30 -6.684 1 97.81 81 GLN B CA 1
ATOM 3151 C C . GLN B 1 81 ? 15.039 -31.5 -6.766 1 97.81 81 GLN B C 1
ATOM 3153 O O . GLN B 1 81 ? 14.797 -32.031 -7.852 1 97.81 81 GLN B O 1
ATOM 3158 N N . GLN B 1 82 ? 15.078 -32.094 -5.617 1 97.06 82 GLN B N 1
ATOM 3159 C CA . GLN B 1 82 ? 14.781 -33.531 -5.574 1 97.06 82 GLN B CA 1
ATOM 3160 C C . GLN B 1 82 ? 13.359 -33.812 -6.035 1 97.06 82 GLN B C 1
ATOM 3162 O O . GLN B 1 82 ? 13.125 -34.719 -6.82 1 97.06 82 GLN B O 1
ATOM 3167 N N . LEU B 1 83 ? 12.492 -33.062 -5.578 1 96.75 83 LEU B N 1
ATOM 3168 C CA . LEU B 1 83 ? 11.094 -33.25 -5.949 1 96.75 83 LEU B CA 1
ATOM 3169 C C . LEU B 1 83 ? 10.891 -33.031 -7.445 1 96.75 83 LEU B C 1
ATOM 3171 O O . LEU B 1 83 ? 10.234 -33.812 -8.109 1 96.75 83 LEU B O 1
ATOM 3175 N N . PHE B 1 84 ? 11.414 -32 -8.008 1 97.94 84 PHE B N 1
ATOM 3176 C CA . PHE B 1 84 ? 11.234 -31.703 -9.43 1 97.94 84 PHE B CA 1
ATOM 3177 C C . PHE B 1 84 ? 11.922 -32.75 -10.289 1 97.94 84 PHE B C 1
ATOM 3179 O O . PHE B 1 84 ? 11.445 -33.062 -11.383 1 97.94 84 PHE B O 1
ATOM 3186 N N . ALA B 1 85 ? 13.031 -33.25 -9.773 1 97.31 85 ALA B N 1
ATOM 3187 C CA . ALA B 1 85 ? 13.68 -34.375 -10.492 1 97.31 85 ALA B CA 1
ATOM 3188 C C . ALA B 1 85 ? 12.766 -35.562 -10.578 1 97.31 85 ALA B C 1
ATOM 3190 O O . ALA B 1 85 ? 12.688 -36.219 -11.625 1 97.31 85 ALA B O 1
ATOM 3191 N N . GLN B 1 86 ? 12.102 -35.812 -9.516 1 96.56 86 GLN B N 1
ATOM 3192 C CA . GLN B 1 86 ? 11.141 -36.938 -9.5 1 96.56 86 GLN B CA 1
ATOM 3193 C C . GLN B 1 86 ? 9.977 -36.656 -10.445 1 96.56 86 GLN B C 1
ATOM 3195 O O . GLN B 1 86 ? 9.578 -37.531 -11.219 1 96.56 86 GLN B O 1
ATOM 3200 N N . LEU B 1 87 ? 9.461 -35.5 -10.406 1 97.06 87 LEU B N 1
ATOM 3201 C CA . LEU B 1 87 ? 8.344 -35.094 -11.266 1 97.06 87 LEU B CA 1
ATOM 3202 C C . LEU B 1 87 ? 8.734 -35.188 -12.734 1 97.06 87 LEU B C 1
ATOM 3204 O O . LEU B 1 87 ? 7.938 -35.594 -13.578 1 97.06 87 LEU B O 1
ATOM 3208 N N . ASP B 1 88 ? 9.953 -34.75 -12.977 1 97 88 ASP B N 1
ATOM 3209 C CA . ASP B 1 88 ? 10.484 -34.719 -14.336 1 97 88 ASP B CA 1
ATOM 3210 C C . ASP B 1 88 ? 10.445 -36.094 -14.984 1 97 88 ASP B C 1
ATOM 3212 O O . ASP B 1 88 ? 10.312 -36.219 -16.203 1 97 88 ASP B O 1
ATOM 3216 N N . GLN B 1 89 ? 10.461 -37.125 -14.164 1 95.5 89 GLN B N 1
ATOM 3217 C CA . GLN B 1 89 ? 10.492 -38.5 -14.648 1 95.5 89 GLN B CA 1
ATOM 3218 C C . GLN B 1 89 ? 9.086 -39.031 -14.922 1 95.5 89 GLN B C 1
ATOM 3220 O O . GLN B 1 89 ? 8.914 -40.031 -15.641 1 95.5 89 GLN B O 1
ATOM 3225 N N . ILE B 1 90 ? 8.148 -38.344 -14.398 1 94.88 90 ILE B N 1
ATOM 3226 C CA . ILE B 1 90 ? 6.824 -38.969 -14.445 1 94.88 90 ILE B CA 1
ATOM 3227 C C . ILE B 1 90 ? 5.883 -38.094 -15.289 1 94.88 90 ILE B C 1
ATOM 3229 O O . ILE B 1 90 ? 4.887 -38.594 -15.812 1 94.88 90 ILE B O 1
ATOM 3233 N N . VAL B 1 91 ? 6.168 -36.844 -15.453 1 93.56 91 VAL B N 1
ATOM 3234 C CA . VAL B 1 91 ? 5.246 -35.969 -16.156 1 93.56 91 VAL B CA 1
ATOM 3235 C C . VAL B 1 91 ? 5.5 -36.031 -17.656 1 93.56 91 VAL B C 1
ATOM 3237 O O . VAL B 1 91 ? 6.57 -36.469 -18.094 1 93.56 91 VAL B O 1
ATOM 3240 N N . ASP B 1 92 ? 4.426 -35.625 -18.359 1 90.88 92 ASP B N 1
ATOM 3241 C CA . ASP B 1 92 ? 4.594 -35.5 -19.812 1 90.88 92 ASP B CA 1
ATOM 3242 C C . ASP B 1 92 ? 4.785 -34.031 -20.203 1 90.88 92 ASP B C 1
ATOM 3244 O O . ASP B 1 92 ? 4.93 -33.156 -19.344 1 90.88 92 ASP B O 1
ATOM 3248 N N . GLY B 1 93 ? 4.863 -33.719 -21.531 1 89.56 93 GLY B N 1
ATOM 3249 C CA . GLY B 1 93 ? 5.199 -32.406 -22.031 1 89.56 93 GLY B CA 1
ATOM 3250 C C . GLY B 1 93 ? 4.059 -31.406 -21.906 1 89.56 93 GLY B C 1
ATOM 3251 O O . GLY B 1 93 ? 4.234 -30.219 -22.172 1 89.56 93 GLY B O 1
ATOM 3252 N N . ASN B 1 94 ? 2.932 -31.828 -21.359 1 90.81 94 ASN B N 1
ATOM 3253 C CA . ASN B 1 94 ? 1.76 -30.969 -21.328 1 90.81 94 ASN B CA 1
ATOM 3254 C C . ASN B 1 94 ? 1.487 -30.422 -19.938 1 90.81 94 ASN B C 1
ATOM 3256 O O . ASN B 1 94 ? 0.568 -29.625 -19.734 1 90.81 94 ASN B O 1
ATOM 3260 N N . VAL B 1 95 ? 2.291 -30.781 -19 1 96.19 95 VAL B N 1
ATOM 3261 C CA . VAL B 1 95 ? 2.057 -30.391 -17.609 1 96.19 95 VAL B CA 1
ATOM 3262 C C . VAL B 1 95 ? 2.967 -29.219 -17.234 1 96.19 95 VAL B C 1
ATOM 3264 O O . VAL B 1 95 ? 4.164 -29.234 -17.531 1 96.19 95 VAL B O 1
ATOM 3267 N N . VAL B 1 96 ? 2.387 -28.188 -16.734 1 97.94 96 VAL B N 1
ATOM 3268 C CA . VAL B 1 96 ? 3.188 -27.094 -16.219 1 97.94 96 VAL B CA 1
ATOM 3269 C C . VAL B 1 96 ? 3.742 -27.469 -14.844 1 97.94 96 VAL B C 1
ATOM 3271 O O . VAL B 1 96 ? 3.004 -27.938 -13.969 1 97.94 96 VAL B O 1
ATOM 3274 N N . LEU B 1 97 ? 5.035 -27.344 -14.703 1 98.19 97 LEU B N 1
ATOM 3275 C CA . LEU B 1 97 ? 5.719 -27.547 -13.43 1 98.19 97 LEU B CA 1
ATOM 3276 C C . LEU B 1 97 ? 6.062 -26.203 -12.781 1 98.19 97 LEU B C 1
ATOM 3278 O O . LEU B 1 97 ? 6.965 -25.5 -13.25 1 98.19 97 LEU B O 1
ATOM 3282 N N . SER B 1 98 ? 5.355 -25.875 -11.68 1 98.44 98 SER B N 1
ATOM 3283 C CA . SER B 1 98 ? 5.566 -24.547 -11.078 1 98.44 98 SER B CA 1
ATOM 3284 C C . SER B 1 98 ? 5.941 -24.672 -9.609 1 98.44 98 SER B C 1
ATOM 3286 O O . SER B 1 98 ? 5.574 -25.641 -8.945 1 98.44 98 SER B O 1
ATOM 3288 N N . SER B 1 99 ? 6.723 -23.719 -9.195 1 98.38 99 SER B N 1
ATOM 3289 C CA . SER B 1 99 ? 7.09 -23.594 -7.785 1 98.38 99 SER B CA 1
ATOM 3290 C C . SER B 1 99 ? 6.5 -22.328 -7.176 1 98.38 99 SER B C 1
ATOM 3292 O O . SER B 1 99 ? 6.402 -21.297 -7.844 1 98.38 99 SER B O 1
ATOM 3294 N N . SER B 1 100 ? 6.164 -22.406 -5.867 1 96.69 100 SER B N 1
ATOM 3295 C CA . SER B 1 100 ? 5.684 -21.25 -5.129 1 96.69 100 SER B CA 1
ATOM 3296 C C . SER B 1 100 ? 6.828 -20.5 -4.457 1 96.69 100 SER B C 1
ATOM 3298 O O . SER B 1 100 ? 6.605 -19.656 -3.592 1 96.69 100 SER B O 1
ATOM 3300 N N . SER B 1 101 ? 8.008 -20.844 -4.816 1 94.81 101 SER B N 1
ATOM 3301 C CA . SER B 1 101 ? 9.172 -20.234 -4.172 1 94.81 101 SER B CA 1
ATOM 3302 C C . SER B 1 101 ? 9.062 -18.719 -4.152 1 94.81 101 SER B C 1
ATOM 3304 O O . SER B 1 101 ? 8.609 -18.109 -5.121 1 94.81 101 SER B O 1
ATOM 3306 N N . SER B 1 102 ? 9.625 -18.156 -3.035 1 90.38 102 SER B N 1
ATOM 3307 C CA . SER B 1 102 ? 9.578 -16.703 -2.885 1 90.38 102 SER B CA 1
ATOM 3308 C C . SER B 1 102 ? 10.93 -16.062 -3.188 1 90.38 102 SER B C 1
ATOM 3310 O O . SER B 1 102 ? 11.031 -14.852 -3.328 1 90.38 102 SER B O 1
ATOM 3312 N N . CYS B 1 103 ? 11.945 -16.875 -3.367 1 86.19 103 CYS B N 1
ATOM 3313 C CA . CYS B 1 103 ? 13.234 -16.219 -3.52 1 86.19 103 CYS B CA 1
ATOM 3314 C C . CYS B 1 103 ? 14.18 -17.047 -4.367 1 86.19 103 CYS B C 1
ATOM 3316 O O . CYS B 1 103 ? 15.195 -16.547 -4.852 1 86.19 103 CYS B O 1
ATOM 3318 N N . LEU B 1 104 ? 13.852 -18.344 -4.527 1 92.56 104 LEU B N 1
ATOM 3319 C CA . LEU B 1 104 ? 14.766 -19.203 -5.273 1 92.56 104 LEU B CA 1
ATOM 3320 C C . LEU B 1 104 ? 14.648 -18.953 -6.773 1 92.56 104 LEU B C 1
ATOM 3322 O O . LEU B 1 104 ? 13.539 -18.906 -7.316 1 92.56 104 LEU B O 1
ATOM 3326 N N . LEU B 1 105 ? 15.75 -18.812 -7.359 1 96.25 105 LEU B N 1
ATOM 3327 C CA . LEU B 1 105 ? 15.773 -18.547 -8.797 1 96.25 105 LEU B CA 1
ATOM 3328 C C . LEU B 1 105 ? 15.352 -19.797 -9.578 1 96.25 105 LEU B C 1
ATOM 3330 O O . LEU B 1 105 ? 15.773 -20.906 -9.266 1 96.25 105 LEU B O 1
ATOM 3334 N N . PRO B 1 106 ? 14.617 -19.609 -10.602 1 98.06 106 PRO B N 1
ATOM 3335 C CA . PRO B 1 106 ? 14.211 -20.75 -11.438 1 98.06 106 PRO B CA 1
ATOM 3336 C C . PRO B 1 106 ? 15.406 -21.516 -12.016 1 98.06 106 PRO B C 1
ATOM 3338 O O . PRO B 1 106 ? 15.375 -22.734 -12.078 1 98.06 106 PRO B O 1
ATOM 3341 N N . SER B 1 107 ? 16.469 -20.797 -12.406 1 97.69 107 SER B N 1
ATOM 3342 C CA . SER B 1 107 ? 17.641 -21.453 -12.984 1 97.69 107 SER B CA 1
ATOM 3343 C C . SER B 1 107 ? 18.281 -22.438 -12 1 97.69 107 SER B C 1
ATOM 3345 O O . SER B 1 107 ? 18.859 -23.438 -12.406 1 97.69 107 SER B O 1
ATOM 3347 N N . LYS B 1 108 ? 18.172 -22.141 -10.711 1 97.25 108 LYS B N 1
ATOM 3348 C CA . LYS B 1 108 ? 18.688 -23.031 -9.68 1 97.25 108 LYS B CA 1
ATOM 3349 C C . LYS B 1 108 ? 17.688 -24.141 -9.367 1 97.25 108 LYS B C 1
ATOM 3351 O O . LYS B 1 108 ? 18.062 -25.312 -9.258 1 97.25 108 LYS B O 1
ATOM 3356 N N . LEU B 1 109 ? 16.469 -23.828 -9.336 1 97.44 109 LEU B N 1
ATOM 3357 C CA . LEU B 1 109 ? 15.406 -24.75 -8.945 1 97.44 109 LEU B CA 1
ATOM 3358 C C . LEU B 1 109 ? 15.234 -25.859 -9.977 1 97.44 109 LEU B C 1
ATOM 3360 O O . LEU B 1 109 ? 15.047 -27.016 -9.609 1 97.44 109 LEU B O 1
ATOM 3364 N N . PHE B 1 110 ? 15.344 -25.469 -11.242 1 98.25 110 PHE B N 1
ATOM 3365 C CA . PHE B 1 110 ? 14.977 -26.391 -12.305 1 98.25 110 PHE B CA 1
ATOM 3366 C C . PHE B 1 110 ? 16.203 -26.859 -13.07 1 98.25 110 PHE B C 1
ATOM 3368 O O . PHE B 1 110 ? 16.109 -27.297 -14.219 1 98.25 110 PHE B O 1
ATOM 3375 N N . ALA B 1 111 ? 17.344 -26.719 -12.43 1 95.94 111 ALA B N 1
ATOM 3376 C CA . ALA B 1 111 ? 18.609 -27.078 -13.078 1 95.94 111 ALA B CA 1
ATOM 3377 C C . ALA B 1 111 ? 18.625 -28.562 -13.477 1 95.94 111 ALA B C 1
ATOM 3379 O O . ALA B 1 111 ? 18.328 -29.438 -12.656 1 95.94 111 ALA B O 1
ATOM 3380 N N . GLY B 1 112 ? 18.891 -28.828 -14.75 1 95.31 112 GLY B N 1
ATOM 3381 C CA . GLY B 1 112 ? 19.156 -30.188 -15.195 1 95.31 112 GLY B CA 1
ATOM 3382 C C . GLY B 1 112 ? 17.891 -30.953 -15.57 1 95.31 112 GLY B C 1
ATOM 3383 O O . GLY B 1 112 ? 17.953 -32.125 -15.914 1 95.31 112 GLY B O 1
ATOM 3384 N N . LEU B 1 113 ? 16.797 -30.359 -15.523 1 97.31 113 LEU B N 1
ATOM 3385 C CA . LEU B 1 113 ? 15.547 -31.062 -15.828 1 97.31 113 LEU B CA 1
ATOM 3386 C C . LEU B 1 113 ? 15.367 -31.203 -17.344 1 97.31 113 LEU B C 1
ATOM 3388 O O . LEU B 1 113 ? 15.695 -30.281 -18.094 1 97.31 113 LEU B O 1
ATOM 3392 N N . VAL B 1 114 ? 14.82 -32.281 -17.719 1 96.81 114 VAL B N 1
ATOM 3393 C CA . VAL B 1 114 ? 14.516 -32.562 -19.125 1 96.81 114 VAL B CA 1
ATOM 3394 C C . VAL B 1 114 ? 13.375 -31.672 -19.578 1 96.81 114 VAL B C 1
ATOM 3396 O O . VAL B 1 114 ? 13.43 -31.094 -20.672 1 96.81 114 VAL B O 1
ATOM 3399 N N . HIS B 1 115 ? 12.367 -31.453 -18.812 1 97.44 115 HIS B N 1
ATOM 3400 C CA . HIS B 1 115 ? 11.18 -30.672 -19.141 1 97.44 115 HIS B CA 1
ATOM 3401 C C . HIS B 1 115 ? 11.297 -29.234 -18.625 1 97.44 115 HIS B C 1
ATOM 3403 O O . HIS B 1 115 ? 10.312 -28.672 -18.141 1 97.44 115 HIS B O 1
ATOM 3409 N N . VAL B 1 116 ? 12.453 -28.656 -18.656 1 97.81 116 VAL B N 1
ATOM 3410 C CA . VAL B 1 116 ? 12.719 -27.344 -18.109 1 97.81 116 VAL B CA 1
ATOM 3411 C C . VAL B 1 116 ? 11.867 -26.297 -18.828 1 97.81 116 VAL B C 1
ATOM 3413 O O . VAL B 1 116 ? 11.492 -25.281 -18.234 1 97.81 116 VAL B O 1
ATOM 3416 N N . ARG B 1 117 ? 11.477 -26.5 -20.062 1 98 117 ARG B N 1
ATOM 3417 C CA . ARG B 1 117 ? 10.68 -25.562 -20.844 1 98 117 ARG B CA 1
ATOM 3418 C C . ARG B 1 117 ? 9.273 -25.422 -20.281 1 98 117 ARG B C 1
ATOM 3420 O O . ARG B 1 117 ? 8.562 -24.453 -20.594 1 98 117 ARG B O 1
ATOM 3427 N N . GLN B 1 118 ? 8.852 -26.406 -19.453 1 97.94 118 GLN B N 1
ATOM 3428 C CA . GLN B 1 118 ? 7.531 -26.391 -18.844 1 97.94 118 GLN B CA 1
ATOM 3429 C C . GLN B 1 118 ? 7.598 -25.875 -17.406 1 97.94 118 GLN B C 1
ATOM 3431 O O . GLN B 1 118 ? 6.625 -26 -16.656 1 97.94 118 GLN B O 1
ATOM 3436 N N . CYS B 1 119 ? 8.734 -25.312 -17.016 1 98.5 119 CYS B N 1
ATOM 3437 C CA . CYS B 1 119 ? 8.953 -24.953 -15.617 1 98.5 119 CYS B CA 1
ATOM 3438 C C . CYS B 1 119 ? 8.945 -23.438 -15.43 1 98.5 119 CYS B C 1
ATOM 3440 O O . CYS B 1 119 ? 9.438 -22.703 -16.297 1 98.5 119 CYS B O 1
ATOM 3442 N N . LEU B 1 120 ? 8.398 -22.984 -14.328 1 98.56 120 LEU B N 1
ATOM 3443 C CA . LEU B 1 120 ? 8.484 -21.594 -13.898 1 98.56 120 LEU B CA 1
ATOM 3444 C C . LEU B 1 120 ? 8.188 -21.453 -12.414 1 98.56 120 LEU B C 1
ATOM 3446 O O . LEU B 1 120 ? 7.75 -22.406 -11.773 1 98.56 120 LEU B O 1
ATOM 3450 N N . VAL B 1 121 ? 8.477 -20.328 -11.883 1 98.62 121 VAL B N 1
ATOM 3451 C CA . VAL B 1 121 ? 8.016 -19.984 -10.539 1 98.62 121 VAL B CA 1
ATOM 3452 C C . VAL B 1 121 ? 6.727 -19.172 -10.633 1 98.62 121 VAL B C 1
ATOM 3454 O O . VAL B 1 121 ? 6.66 -18.188 -11.375 1 98.62 121 VAL B O 1
ATOM 3457 N N . ALA B 1 122 ? 5.711 -19.609 -10.039 1 98.44 122 ALA B N 1
ATOM 3458 C CA . ALA B 1 122 ? 4.48 -18.859 -9.805 1 98.44 122 ALA B CA 1
ATOM 3459 C C . ALA B 1 122 ? 4.34 -18.484 -8.336 1 98.44 122 ALA B C 1
ATOM 3461 O O . ALA B 1 122 ? 3.76 -19.234 -7.547 1 98.44 122 ALA B O 1
ATOM 3462 N N . HIS B 1 123 ? 4.887 -17.344 -8.008 1 98 123 HIS B N 1
ATOM 3463 C CA . HIS B 1 123 ? 5.047 -16.891 -6.633 1 98 123 HIS B CA 1
ATOM 3464 C C . HIS B 1 123 ? 3.797 -16.172 -6.137 1 98 123 HIS B C 1
ATOM 3466 O O . HIS B 1 123 ? 3.525 -15.047 -6.539 1 98 123 HIS B O 1
ATOM 3472 N N . PRO B 1 124 ? 3.059 -16.812 -5.266 1 96.12 124 PRO B N 1
ATOM 3473 C CA . PRO B 1 124 ? 1.932 -16.109 -4.648 1 96.12 124 PRO B CA 1
ATOM 3474 C C . PRO B 1 124 ? 2.359 -15.203 -3.492 1 96.12 124 PRO B C 1
ATOM 3476 O O . PRO B 1 124 ? 3.492 -15.297 -3.016 1 96.12 124 PRO B O 1
ATOM 3479 N N . VAL B 1 125 ? 1.534 -14.336 -3.16 1 91.06 125 VAL B N 1
ATOM 3480 C CA . VAL B 1 125 ? 1.798 -13.461 -2.025 1 91.06 125 VAL B CA 1
ATOM 3481 C C . VAL B 1 125 ? 0.92 -13.867 -0.843 1 91.06 125 VAL B C 1
ATOM 3483 O O . VAL B 1 125 ? -0.289 -14.055 -0.997 1 91.06 125 VAL B O 1
ATOM 3486 N N . ASN B 1 126 ? 1.502 -14.078 0.257 1 82.94 126 ASN B N 1
ATOM 3487 C CA . ASN B 1 126 ? 0.773 -14.469 1.459 1 82.94 126 ASN B CA 1
ATOM 3488 C C . ASN B 1 126 ? 0.036 -13.281 2.076 1 82.94 126 ASN B C 1
ATOM 3490 O O . ASN B 1 126 ? 0.613 -12.211 2.248 1 82.94 126 ASN B O 1
ATOM 3494 N N . PRO B 1 127 ? -1.207 -13.555 2.373 1 84.25 127 PRO B N 1
ATOM 3495 C CA . PRO B 1 127 ? -2.057 -14.727 2.172 1 84.25 127 PRO B CA 1
ATOM 3496 C C . PRO B 1 127 ? -2.664 -14.781 0.772 1 84.25 127 PRO B C 1
ATOM 3498 O O . PRO B 1 127 ? -3.398 -13.875 0.376 1 84.25 127 PRO B O 1
ATOM 3501 N N . PRO B 1 128 ? -2.506 -15.883 0.129 1 90.06 128 PRO B N 1
ATOM 3502 C CA . PRO B 1 128 ? -2.822 -15.93 -1.301 1 90.06 128 PRO B CA 1
ATOM 3503 C C . PRO B 1 128 ? -4.316 -15.797 -1.579 1 90.06 128 PRO B C 1
ATOM 3505 O O . PRO B 1 128 ? -4.711 -15.305 -2.641 1 90.06 128 PRO B O 1
ATOM 3508 N N . TYR B 1 129 ? -5.16 -16.25 -0.644 1 91 129 TYR B N 1
ATOM 3509 C CA . TYR B 1 129 ? -6.598 -16.188 -0.867 1 91 129 TYR B CA 1
ATOM 3510 C C . TYR B 1 129 ? -7.086 -14.734 -0.859 1 91 129 TYR B C 1
ATOM 3512 O O . TYR B 1 129 ? -8.094 -14.406 -1.489 1 91 129 TYR B O 1
ATOM 3520 N N . HIS B 1 130 ? -6.273 -13.773 -0.266 1 87.44 130 HIS B N 1
ATOM 3521 C CA . HIS B 1 130 ? -6.727 -12.406 -0.07 1 87.44 130 HIS B CA 1
ATOM 3522 C C . HIS B 1 130 ? -5.871 -11.422 -0.86 1 87.44 130 HIS B C 1
ATOM 3524 O O . HIS B 1 130 ? -6.309 -10.312 -1.165 1 87.44 130 HIS B O 1
ATOM 3530 N N . VAL B 1 131 ? -4.695 -11.773 -1.117 1 91 131 VAL B N 1
ATOM 3531 C CA . VAL B 1 131 ? -3.801 -10.969 -1.941 1 91 131 VAL B CA 1
ATOM 3532 C C . VAL B 1 131 ? -3.619 -11.625 -3.307 1 91 131 VAL B C 1
ATOM 3534 O O . VAL B 1 131 ? -2.898 -12.625 -3.43 1 91 131 VAL B O 1
ATOM 3537 N N . PRO B 1 132 ? -4.16 -11.117 -4.293 1 96.25 132 PRO B N 1
ATOM 3538 C CA . PRO B 1 132 ? -4.32 -11.859 -5.547 1 96.25 132 PRO B CA 1
ATOM 3539 C C . PRO B 1 132 ? -3.035 -11.906 -6.371 1 96.25 132 PRO B C 1
ATOM 3541 O O . PRO B 1 132 ? -2.93 -12.703 -7.309 1 96.25 132 PRO B O 1
ATOM 3544 N N . LEU B 1 133 ? -2.049 -11.156 -6.09 1 97.69 133 LEU B N 1
ATOM 3545 C CA . LEU B 1 133 ? -0.856 -11.047 -6.926 1 97.69 133 LEU B CA 1
ATOM 3546 C C . LEU B 1 133 ? -0.139 -12.391 -7.02 1 97.69 133 LEU B C 1
ATOM 3548 O O . LEU B 1 133 ? 0.013 -13.094 -6.016 1 97.69 133 LEU B O 1
ATOM 3552 N N . VAL B 1 134 ? 0.28 -12.711 -8.25 1 98.44 134 VAL B N 1
ATOM 3553 C CA . VAL B 1 134 ? 1.169 -13.844 -8.484 1 98.44 134 VAL B CA 1
ATOM 3554 C C . VAL B 1 134 ? 2.281 -13.438 -9.445 1 98.44 134 VAL B C 1
ATOM 3556 O O . VAL B 1 134 ? 2.01 -12.984 -10.562 1 98.44 134 VAL B O 1
ATOM 3559 N N . GLU B 1 135 ? 3.471 -13.602 -9.055 1 98.62 135 GLU B N 1
ATOM 3560 C CA . GLU B 1 135 ? 4.59 -13.328 -9.945 1 98.62 135 GLU B CA 1
ATOM 3561 C C . GLU B 1 135 ? 4.973 -14.57 -10.742 1 98.62 135 GLU B C 1
ATOM 3563 O O . GLU B 1 135 ? 5.285 -15.617 -10.172 1 98.62 135 GLU B O 1
ATOM 3568 N N . LEU B 1 136 ? 4.922 -14.461 -12.047 1 98.81 136 LEU B N 1
ATOM 3569 C CA . LEU B 1 136 ? 5.387 -15.539 -12.922 1 98.81 136 LEU B CA 1
ATOM 3570 C C . LEU B 1 136 ? 6.824 -15.297 -13.359 1 98.81 136 LEU B C 1
ATOM 3572 O O . LEU B 1 136 ? 7.098 -14.367 -14.117 1 98.81 136 LEU B O 1
ATOM 3576 N N . VAL B 1 137 ? 7.734 -16.094 -12.836 1 98.56 137 VAL B N 1
ATOM 3577 C CA . VAL B 1 137 ? 9.164 -15.938 -13.07 1 98.56 137 VAL B CA 1
ATOM 3578 C C . VAL B 1 137 ? 9.688 -17.094 -13.906 1 98.56 137 VAL B C 1
ATOM 3580 O O . VAL B 1 137 ? 9.758 -18.234 -13.43 1 98.56 137 VAL B O 1
ATOM 3583 N N . PRO B 1 138 ? 10.125 -16.844 -15.117 1 98.25 138 PRO B N 1
ATOM 3584 C CA . PRO B 1 138 ? 10.555 -17.922 -16 1 98.25 138 PRO B CA 1
ATOM 3585 C C . PRO B 1 138 ? 12 -18.359 -15.75 1 98.25 138 PRO B C 1
ATOM 3587 O O . PRO B 1 138 ? 12.812 -17.562 -15.273 1 98.25 138 PRO B O 1
ATOM 3590 N N . HIS B 1 139 ? 12.227 -19.594 -15.938 1 97.88 139 HIS B N 1
ATOM 3591 C CA . HIS B 1 139 ? 13.57 -20.047 -16.281 1 97.88 139 HIS B CA 1
ATOM 3592 C C . HIS B 1 139 ? 14.008 -19.484 -17.641 1 97.88 139 HIS B C 1
ATOM 3594 O O . HIS B 1 139 ? 13.164 -19.203 -18.5 1 97.88 139 HIS B O 1
ATOM 3600 N N . PRO B 1 140 ? 15.32 -19.328 -17.812 1 97 140 PRO B N 1
ATOM 3601 C CA . PRO B 1 140 ? 15.781 -18.812 -19.109 1 97 140 PRO B CA 1
ATOM 3602 C C . PRO B 1 140 ? 15.258 -19.609 -20.297 1 97 140 PRO B C 1
ATOM 3604 O O . PRO B 1 140 ? 15.102 -19.078 -21.391 1 97 140 PRO B O 1
ATOM 3607 N N . GLU B 1 141 ? 14.883 -20.859 -20.047 1 97.62 141 GLU B N 1
ATOM 3608 C CA . GLU B 1 141 ? 14.461 -21.75 -21.141 1 97.62 141 GLU B CA 1
ATOM 3609 C C . GLU B 1 141 ? 12.953 -22 -21.078 1 97.62 141 GLU B C 1
ATOM 3611 O O . GLU B 1 141 ? 12.422 -22.766 -21.891 1 97.62 141 GLU B O 1
ATOM 3616 N N . THR B 1 142 ? 12.273 -21.391 -20.188 1 98.19 142 THR B N 1
ATOM 3617 C CA . THR B 1 142 ? 10.828 -21.562 -20.109 1 98.19 142 THR B CA 1
ATOM 3618 C C . THR B 1 142 ? 10.164 -21.188 -21.438 1 98.19 142 THR B C 1
ATOM 3620 O O . THR B 1 142 ? 10.453 -20.141 -22 1 98.19 142 THR B O 1
ATOM 3623 N N . ALA B 1 143 ? 9.289 -22.062 -21.891 1 97.81 143 ALA B N 1
ATOM 3624 C CA . ALA B 1 143 ? 8.578 -21.781 -23.125 1 97.81 143 ALA B CA 1
ATOM 3625 C C . ALA B 1 143 ? 7.559 -20.656 -22.938 1 97.81 143 ALA B C 1
ATOM 3627 O O . ALA B 1 143 ? 6.879 -20.594 -21.906 1 97.81 143 ALA B O 1
ATOM 3628 N N . PRO B 1 144 ? 7.422 -19.797 -23.969 1 97.31 144 PRO B N 1
ATOM 3629 C CA . PRO B 1 144 ? 6.387 -18.766 -23.891 1 97.31 144 PRO B CA 1
ATOM 3630 C C . PRO B 1 144 ? 4.992 -19.328 -23.672 1 97.31 144 PRO B C 1
ATOM 3632 O O . PRO B 1 144 ? 4.18 -18.734 -22.953 1 97.31 144 PRO B O 1
ATOM 3635 N N . ALA B 1 145 ? 4.742 -20.469 -24.219 1 97.5 145 ALA B N 1
ATOM 3636 C CA . ALA B 1 145 ? 3.436 -21.109 -24.062 1 97.5 145 ALA B CA 1
ATOM 3637 C C . ALA B 1 145 ? 3.174 -21.469 -22.609 1 97.5 145 ALA B C 1
ATOM 3639 O O . ALA B 1 145 ? 2.033 -21.422 -22.141 1 97.5 145 ALA B O 1
ATOM 3640 N N . THR B 1 146 ? 4.211 -21.891 -21.953 1 98.19 146 THR B N 1
ATOM 3641 C CA . THR B 1 146 ? 4.094 -22.219 -20.531 1 98.19 146 THR B CA 1
ATOM 3642 C C . THR B 1 146 ? 3.711 -20.984 -19.719 1 98.19 146 THR B C 1
ATOM 3644 O O . THR B 1 146 ? 2.818 -21.047 -18.875 1 98.19 146 THR B O 1
ATOM 3647 N N . MET B 1 147 ? 4.328 -19.906 -20.062 1 98.06 147 MET B N 1
ATOM 3648 C CA . MET B 1 147 ? 4.012 -18.625 -19.422 1 98.06 147 MET B CA 1
ATOM 3649 C C . MET B 1 147 ? 2.564 -18.234 -19.688 1 98.06 147 MET B C 1
ATOM 3651 O O . MET B 1 147 ? 1.837 -17.859 -18.766 1 98.06 147 MET B O 1
ATOM 3655 N N . ASP B 1 148 ? 2.16 -18.344 -20.906 1 98.12 148 ASP B N 1
ATOM 3656 C CA . ASP B 1 148 ? 0.814 -17.953 -21.312 1 98.12 148 ASP B CA 1
ATOM 3657 C C . ASP B 1 148 ? -0.24 -18.812 -20.609 1 98.12 148 ASP B C 1
ATOM 3659 O O . ASP B 1 148 ? -1.251 -18.297 -20.125 1 98.12 148 ASP B O 1
ATOM 3663 N N . ARG B 1 149 ? 0.023 -20.062 -20.578 1 97.81 149 ARG B N 1
ATOM 3664 C CA . ARG B 1 149 ? -0.92 -21 -19.969 1 97.81 149 ARG B CA 1
ATOM 3665 C C . ARG B 1 149 ? -1.071 -20.719 -18.469 1 97.81 149 ARG B C 1
ATOM 3667 O O . ARG B 1 149 ? -2.184 -20.734 -17.938 1 97.81 149 ARG B O 1
ATOM 3674 N N . THR B 1 150 ? 0.055 -20.5 -17.875 1 98.56 150 THR B N 1
ATOM 3675 C CA . THR B 1 150 ? 0.016 -20.219 -16.438 1 98.56 150 THR B CA 1
ATOM 3676 C C . THR B 1 150 ? -0.688 -18.891 -16.172 1 98.56 150 THR B C 1
ATOM 3678 O O . THR B 1 150 ? -1.491 -18.781 -15.242 1 98.56 150 THR B O 1
ATOM 3681 N N . TYR B 1 151 ? -0.384 -17.938 -17 1 98.62 151 TYR B N 1
ATOM 3682 C CA . TYR B 1 151 ? -1.037 -16.641 -16.891 1 98.62 151 TYR B CA 1
ATOM 3683 C C . TYR B 1 151 ? -2.551 -16.781 -17 1 98.62 151 TYR B C 1
ATOM 3685 O O . TYR B 1 151 ? -3.289 -16.25 -16.156 1 98.62 151 TYR B O 1
ATOM 3693 N N . ALA B 1 152 ? -3.002 -17.453 -17.953 1 98 152 ALA B N 1
ATOM 3694 C CA . ALA B 1 152 ? -4.43 -17.672 -18.172 1 98 152 ALA B CA 1
ATOM 3695 C C . ALA B 1 152 ? -5.066 -18.406 -17 1 98 152 ALA B C 1
ATOM 3697 O O . ALA B 1 152 ? -6.168 -18.078 -16.578 1 98 152 ALA B O 1
ATOM 3698 N N . LEU B 1 153 ? -4.387 -19.391 -16.578 1 98 153 LEU B N 1
ATOM 3699 C CA . LEU B 1 153 ? -4.898 -20.172 -15.453 1 98 153 LEU B CA 1
ATOM 3700 C C . LEU B 1 153 ? -5.082 -19.297 -14.219 1 98 153 LEU B C 1
ATOM 3702 O O . LEU B 1 153 ? -6.125 -19.359 -13.562 1 98 153 LEU B O 1
ATOM 3706 N N . MET B 1 154 ? -4.059 -18.516 -13.938 1 98.38 154 MET B N 1
ATOM 3707 C CA . MET B 1 154 ? -4.129 -17.641 -12.766 1 98.38 154 MET B CA 1
ATOM 3708 C C . MET B 1 154 ? -5.258 -16.641 -12.906 1 98.38 154 MET B C 1
ATOM 3710 O O . MET B 1 154 ? -5.961 -16.344 -11.938 1 98.38 154 MET B O 1
ATOM 3714 N N . ARG B 1 155 ? -5.457 -16.141 -14.023 1 97.62 155 ARG B N 1
ATOM 3715 C CA . ARG B 1 155 ? -6.574 -15.227 -14.266 1 97.62 155 ARG B CA 1
ATOM 3716 C C . ARG B 1 155 ? -7.91 -15.93 -14.047 1 97.62 155 ARG B C 1
ATOM 3718 O O . ARG B 1 155 ? -8.828 -15.359 -13.461 1 97.62 155 ARG B O 1
ATOM 3725 N N . GLN B 1 156 ? -7.953 -17.109 -14.484 1 95.81 156 GLN B N 1
ATOM 3726 C CA . GLN B 1 156 ? -9.195 -17.859 -14.406 1 95.81 156 GLN B CA 1
ATOM 3727 C C . GLN B 1 156 ? -9.609 -18.094 -12.953 1 95.81 156 GLN B C 1
ATOM 3729 O O . GLN B 1 156 ? -10.797 -18.141 -12.641 1 95.81 156 GLN B O 1
ATOM 3734 N N . ILE B 1 157 ? -8.656 -18.188 -12.109 1 96 157 ILE B N 1
ATOM 3735 C CA . ILE B 1 157 ? -9 -18.484 -10.727 1 96 157 ILE B CA 1
ATOM 3736 C C . ILE B 1 157 ? -9.078 -17.172 -9.93 1 96 157 ILE B C 1
ATOM 3738 O O . ILE B 1 157 ? -9.078 -17.203 -8.695 1 96 157 ILE B O 1
ATOM 3742 N N . GLY B 1 158 ? -8.977 -16.062 -10.578 1 95 158 GLY B N 1
ATOM 3743 C CA . GLY B 1 158 ? -9.25 -14.789 -9.938 1 95 158 GLY B CA 1
ATOM 3744 C C . GLY B 1 158 ? -8 -14.109 -9.406 1 95 158 GLY B C 1
ATOM 3745 O O . GLY B 1 158 ? -8.086 -13.156 -8.625 1 95 158 GLY B O 1
ATOM 3746 N N . GLN B 1 159 ? -6.875 -14.617 -9.797 1 97.38 159 GLN B N 1
ATOM 3747 C CA . GLN B 1 159 ? -5.629 -13.992 -9.367 1 97.38 159 GLN B CA 1
ATOM 3748 C C . GLN B 1 159 ? -5.176 -12.922 -10.352 1 97.38 159 GLN B C 1
ATOM 3750 O O . GLN B 1 159 ? -5.824 -12.703 -11.375 1 97.38 159 GLN B O 1
ATOM 3755 N N . SER B 1 160 ? -4.129 -12.18 -9.922 1 97.69 160 SER B N 1
ATOM 3756 C CA . SER B 1 160 ? -3.527 -11.125 -10.727 1 97.69 160 SER B CA 1
ATOM 3757 C C . SER B 1 160 ? -2.084 -11.453 -11.094 1 97.69 160 SER B C 1
ATOM 3759 O O . SER B 1 160 ? -1.151 -10.984 -10.438 1 97.69 160 SER B O 1
ATOM 3761 N N . PRO B 1 161 ? -1.968 -12.25 -12.203 1 98.62 161 PRO B N 1
ATOM 3762 C CA . PRO B 1 161 ? -0.609 -12.633 -12.594 1 98.62 161 PRO B CA 1
ATOM 3763 C C . PRO B 1 161 ? 0.165 -11.484 -13.234 1 98.62 161 PRO B C 1
ATOM 3765 O O . PRO B 1 161 ? -0.411 -10.688 -13.977 1 98.62 161 PRO B O 1
ATOM 3768 N N . VAL B 1 162 ? 1.43 -11.398 -12.883 1 98.56 162 VAL B N 1
ATOM 3769 C CA . VAL B 1 162 ? 2.344 -10.469 -13.539 1 98.56 162 VAL B CA 1
ATOM 3770 C C . VAL B 1 162 ? 3.529 -11.234 -14.125 1 98.56 162 VAL B C 1
ATOM 3772 O O . VAL B 1 162 ? 3.971 -12.234 -13.547 1 98.56 162 VAL B O 1
ATOM 3775 N N . ARG B 1 163 ? 4.02 -10.742 -15.25 1 98.5 163 ARG B N 1
ATOM 3776 C CA . ARG B 1 163 ? 5.129 -11.406 -15.93 1 98.5 163 ARG B CA 1
ATOM 3777 C C . ARG B 1 163 ? 6.461 -10.758 -15.547 1 98.5 163 ARG B C 1
ATOM 3779 O O . ARG B 1 163 ? 6.68 -9.578 -15.812 1 98.5 163 ARG B O 1
ATOM 3786 N N . ILE B 1 164 ? 7.242 -11.516 -14.891 1 98.12 164 ILE B N 1
ATOM 3787 C CA . ILE B 1 164 ? 8.656 -11.164 -14.766 1 98.12 164 ILE B CA 1
ATOM 3788 C C . ILE B 1 164 ? 9.422 -11.664 -15.984 1 98.12 164 ILE B C 1
ATOM 3790 O O . ILE B 1 164 ? 9.367 -12.844 -16.328 1 98.12 164 ILE B O 1
ATOM 3794 N N . LEU B 1 165 ? 10.109 -10.844 -16.578 1 96.62 165 LEU B N 1
ATOM 3795 C CA . LEU B 1 165 ? 10.633 -11.141 -17.906 1 96.62 165 LEU B CA 1
ATOM 3796 C C . LEU B 1 165 ? 11.953 -11.898 -17.812 1 96.62 165 LEU B C 1
ATOM 3798 O O . LEU B 1 165 ? 12.32 -12.625 -18.75 1 96.62 165 LEU B O 1
ATOM 3802 N N . LYS B 1 166 ? 12.641 -11.633 -16.75 1 94.81 166 LYS B N 1
ATOM 3803 C CA . LYS B 1 166 ? 13.898 -12.312 -16.453 1 94.81 166 LYS B CA 1
ATOM 3804 C C . LYS B 1 166 ? 14.039 -12.617 -14.969 1 94.81 166 LYS B C 1
ATOM 3806 O O . LYS B 1 166 ? 13.664 -11.797 -14.125 1 94.81 166 LYS B O 1
ATOM 3811 N N . GLU B 1 167 ? 14.586 -13.844 -14.75 1 93.38 167 GLU B N 1
ATOM 3812 C CA . GLU B 1 167 ? 14.742 -14.172 -13.344 1 93.38 167 GLU B CA 1
ATOM 3813 C C . GLU B 1 167 ? 15.711 -13.211 -12.656 1 93.38 167 GLU B C 1
ATOM 3815 O O . GLU B 1 167 ? 16.719 -12.82 -13.234 1 93.38 167 GLU B O 1
ATOM 3820 N N . VAL B 1 168 ? 15.328 -12.766 -11.477 1 92.25 168 VAL B N 1
ATOM 3821 C CA . VAL B 1 168 ? 16.141 -11.891 -10.641 1 92.25 168 VAL B CA 1
ATOM 3822 C C . VAL B 1 168 ? 15.93 -12.234 -9.164 1 92.25 168 VAL B C 1
ATOM 3824 O O . VAL B 1 168 ? 14.82 -12.617 -8.766 1 92.25 168 VAL B O 1
ATOM 3827 N N . ASP B 1 169 ? 16.969 -12.047 -8.5 1 89.31 169 ASP B N 1
ATOM 3828 C CA . ASP B 1 169 ? 16.859 -12.289 -7.066 1 89.31 169 ASP B CA 1
ATOM 3829 C C . ASP B 1 169 ? 15.82 -11.367 -6.434 1 89.31 169 ASP B C 1
ATOM 3831 O O . ASP B 1 169 ? 15.852 -10.156 -6.645 1 89.31 169 ASP B O 1
ATOM 3835 N N . GLY B 1 170 ? 14.93 -12.023 -5.766 1 90.38 170 GLY B N 1
ATOM 3836 C CA . GLY B 1 170 ? 13.891 -11.266 -5.09 1 90.38 170 GLY B CA 1
ATOM 3837 C C . GLY B 1 170 ? 12.711 -10.922 -5.988 1 90.38 170 GLY B C 1
ATOM 3838 O O . GLY B 1 170 ? 11.711 -10.367 -5.527 1 90.38 170 GLY B O 1
ATOM 3839 N N . PHE B 1 171 ? 12.875 -11.203 -7.273 1 95.75 171 PHE B N 1
ATOM 3840 C CA . PHE B 1 171 ? 11.82 -10.922 -8.242 1 95.75 171 PHE B CA 1
ATOM 3841 C C . PHE B 1 171 ? 11.469 -9.438 -8.242 1 95.75 171 PHE B C 1
ATOM 3843 O O . PHE B 1 171 ? 12.359 -8.586 -8.352 1 95.75 171 PHE B O 1
ATOM 3850 N N . ALA B 1 172 ? 10.25 -9.125 -8.289 1 96.62 172 ALA B N 1
ATOM 3851 C CA . ALA B 1 172 ? 9.883 -7.715 -8.242 1 96.62 172 ALA B CA 1
ATOM 3852 C C . ALA B 1 172 ? 9.352 -7.332 -6.859 1 96.62 172 ALA B C 1
ATOM 3854 O O . ALA B 1 172 ? 9.766 -6.324 -6.285 1 96.62 172 ALA B O 1
ATOM 3855 N N . LEU B 1 173 ? 8.484 -8.156 -6.348 1 96.25 173 LEU B N 1
ATOM 3856 C CA . LEU B 1 173 ? 7.809 -7.863 -5.086 1 96.25 173 LEU B CA 1
ATOM 3857 C C . LEU B 1 173 ? 8.82 -7.703 -3.955 1 96.25 173 LEU B C 1
ATOM 3859 O O . LEU B 1 173 ? 8.82 -6.68 -3.266 1 96.25 173 LEU B O 1
ATOM 3863 N N . ASN B 1 174 ? 9.719 -8.648 -3.824 1 93.38 174 ASN B N 1
ATOM 3864 C CA . ASN B 1 174 ? 10.664 -8.609 -2.713 1 93.38 174 ASN B CA 1
ATOM 3865 C C . ASN B 1 174 ? 11.672 -7.477 -2.877 1 93.38 174 ASN B C 1
ATOM 3867 O O . ASN B 1 174 ? 12.109 -6.883 -1.892 1 93.38 174 ASN B O 1
ATOM 3871 N N . ARG B 1 175 ? 12.016 -7.25 -4.07 1 94.38 175 ARG B N 1
ATOM 3872 C CA . ARG B 1 175 ? 12.945 -6.148 -4.297 1 94.38 175 ARG B CA 1
ATOM 3873 C C . ARG B 1 175 ? 12.336 -4.82 -3.869 1 94.38 175 ARG B C 1
ATOM 3875 O O . ARG B 1 175 ? 13 -3.998 -3.236 1 94.38 175 ARG B O 1
ATOM 3882 N N . LEU B 1 176 ? 11.102 -4.59 -4.242 1 95.31 176 LEU B N 1
ATOM 3883 C CA . LEU B 1 176 ? 10.406 -3.387 -3.803 1 95.31 176 LEU B CA 1
ATOM 3884 C C . LEU B 1 176 ? 10.289 -3.352 -2.283 1 95.31 176 LEU B C 1
ATOM 3886 O O . LEU B 1 176 ? 10.5 -2.307 -1.663 1 95.31 176 LEU B O 1
ATOM 3890 N N . GLN B 1 177 ? 9.953 -4.441 -1.719 1 94 177 GLN B N 1
ATOM 3891 C CA . GLN B 1 177 ? 9.82 -4.547 -0.27 1 94 177 GLN B CA 1
ATOM 3892 C C . GLN B 1 177 ? 11.133 -4.223 0.43 1 94 177 GLN B C 1
ATOM 3894 O O . GLN B 1 177 ? 11.148 -3.5 1.429 1 94 177 GLN B O 1
ATOM 3899 N N . TYR B 1 178 ? 12.18 -4.715 -0.112 1 91.44 178 TYR B N 1
ATOM 3900 C CA . TYR B 1 178 ? 13.492 -4.488 0.49 1 91.44 178 TYR B CA 1
ATOM 3901 C C . TYR B 1 178 ? 13.867 -3.01 0.444 1 91.44 178 TYR B C 1
ATOM 3903 O O . TYR B 1 178 ? 14.422 -2.475 1.404 1 91.44 178 TYR B O 1
ATOM 3911 N N . ALA B 1 179 ? 13.617 -2.42 -0.67 1 92.69 179 ALA B N 1
ATOM 3912 C CA . ALA B 1 179 ? 13.883 -0.989 -0.788 1 92.69 179 ALA B CA 1
ATOM 3913 C C . ALA B 1 179 ? 13.109 -0.201 0.269 1 92.69 179 ALA B C 1
ATOM 3915 O O . ALA B 1 179 ? 13.672 0.688 0.918 1 92.69 179 ALA B O 1
ATOM 3916 N N . LEU B 1 180 ? 11.906 -0.527 0.408 1 94.62 180 LEU B N 1
ATOM 3917 C CA . LEU B 1 180 ? 11.039 0.15 1.366 1 94.62 180 LEU B CA 1
ATOM 3918 C C . LEU B 1 180 ? 11.523 -0.076 2.793 1 94.62 180 LEU B C 1
ATOM 3920 O O . LEU B 1 180 ? 11.648 0.875 3.568 1 94.62 180 LEU B O 1
ATOM 3924 N N . ILE B 1 181 ? 11.781 -1.286 3.119 1 91.38 181 ILE B N 1
ATOM 3925 C CA . ILE B 1 181 ? 12.203 -1.646 4.469 1 91.38 181 ILE B CA 1
ATOM 3926 C C . ILE B 1 181 ? 13.555 -0.998 4.781 1 91.38 181 ILE B C 1
ATOM 3928 O O . ILE B 1 181 ? 13.781 -0.55 5.906 1 91.38 181 ILE B O 1
ATOM 3932 N N . GLY B 1 182 ? 14.375 -1.005 3.793 1 91.44 182 GLY B N 1
ATOM 3933 C CA . GLY B 1 182 ? 15.648 -0.332 3.979 1 91.44 182 GLY B CA 1
ATOM 3934 C C . GLY B 1 182 ? 15.5 1.121 4.387 1 91.44 182 GLY B C 1
ATOM 3935 O O . GLY B 1 182 ? 16.141 1.57 5.34 1 91.44 182 GLY B O 1
ATOM 3936 N N . GLU B 1 183 ? 14.68 1.833 3.68 1 93.94 183 GLU B N 1
ATOM 3937 C CA . GLU B 1 183 ? 14.461 3.238 4.004 1 93.94 183 GLU B CA 1
ATOM 3938 C C . GLU B 1 183 ? 13.758 3.391 5.352 1 93.94 183 GLU B C 1
ATOM 3940 O O . GLU B 1 183 ? 14.062 4.309 6.113 1 93.94 183 GLU B O 1
ATOM 3945 N N . ALA B 1 184 ? 12.812 2.514 5.598 1 94.25 184 ALA B N 1
ATOM 3946 C CA . ALA B 1 184 ? 12.117 2.529 6.883 1 94.25 184 ALA B CA 1
ATOM 3947 C C . ALA B 1 184 ? 13.109 2.418 8.039 1 94.25 184 ALA B C 1
ATOM 3949 O O . ALA B 1 184 ? 13.039 3.191 9 1 94.25 184 ALA B O 1
ATOM 3950 N N . TRP B 1 185 ? 14 1.564 7.879 1 92.12 185 TRP B N 1
ATOM 3951 C CA . TRP B 1 185 ? 14.984 1.342 8.93 1 92.12 185 TRP B CA 1
ATOM 3952 C C . TRP B 1 185 ? 15.891 2.559 9.094 1 92.12 185 TRP B C 1
ATOM 3954 O O . TRP B 1 185 ? 16.219 2.949 10.211 1 92.12 185 TRP B O 1
ATOM 3964 N N . ARG B 1 186 ? 16.25 3.117 8.031 1 93.5 186 ARG B N 1
ATOM 3965 C CA . ARG B 1 186 ? 17.094 4.301 8.086 1 93.5 186 ARG B CA 1
ATOM 3966 C C . ARG B 1 186 ? 16.406 5.438 8.828 1 93.5 186 ARG B C 1
ATOM 3968 O O . ARG B 1 186 ? 17.031 6.137 9.633 1 93.5 186 ARG B O 1
ATOM 3975 N N . LEU B 1 187 ? 15.195 5.594 8.594 1 95.44 187 LEU B N 1
ATOM 3976 C CA . LEU B 1 187 ? 14.43 6.66 9.234 1 95.44 187 LEU B CA 1
ATOM 3977 C C . LEU B 1 187 ? 14.312 6.426 10.734 1 95.44 187 LEU B C 1
ATOM 3979 O O . LEU B 1 187 ? 14.461 7.359 11.523 1 95.44 187 LEU B O 1
ATOM 3983 N N . VAL B 1 188 ? 14.102 5.219 11.086 1 95 188 VAL B N 1
ATOM 3984 C CA . VAL B 1 188 ? 13.961 4.875 12.492 1 95 188 VAL B CA 1
ATOM 3985 C C . VAL B 1 188 ? 15.312 4.996 13.188 1 95 188 VAL B C 1
ATOM 3987 O O . VAL B 1 188 ? 15.414 5.578 14.273 1 95 188 VAL B O 1
ATOM 3990 N N . GLU B 1 189 ? 16.266 4.477 12.555 1 92.69 189 GLU B N 1
ATOM 3991 C CA . GLU B 1 189 ? 17.609 4.504 13.133 1 92.69 189 GLU B CA 1
ATOM 3992 C C . GLU B 1 189 ? 18.109 5.934 13.312 1 92.69 189 GLU B C 1
ATOM 3994 O O . GLU B 1 189 ? 18.797 6.234 14.281 1 92.69 189 GLU B O 1
ATOM 3999 N N . ALA B 1 190 ? 17.75 6.75 12.438 1 95 190 ALA B N 1
ATOM 4000 C CA . ALA B 1 190 ? 18.156 8.148 12.477 1 95 190 ALA B CA 1
ATOM 4001 C C . ALA B 1 190 ? 17.328 8.93 13.508 1 95 190 ALA B C 1
ATOM 4003 O O . ALA B 1 190 ? 17.578 10.117 13.727 1 95 190 ALA B O 1
ATOM 4004 N N . GLY B 1 191 ? 16.344 8.297 14.109 1 95.69 191 GLY B N 1
ATOM 4005 C CA . GLY B 1 191 ? 15.531 8.945 15.125 1 95.69 191 GLY B CA 1
ATOM 4006 C C . GLY B 1 191 ? 14.508 9.906 14.547 1 95.69 191 GLY B C 1
ATOM 4007 O O . GLY B 1 191 ? 14.094 10.852 15.219 1 95.69 191 GLY B O 1
ATOM 4008 N N . ILE B 1 192 ? 14.141 9.758 13.344 1 96.69 192 ILE B N 1
ATOM 4009 C CA . ILE B 1 192 ? 13.219 10.648 12.656 1 96.69 192 ILE B CA 1
ATOM 4010 C C . ILE B 1 192 ? 11.781 10.289 13.023 1 96.69 192 ILE B C 1
ATOM 4012 O O . ILE B 1 192 ? 10.922 11.172 13.148 1 96.69 192 ILE B O 1
ATOM 4016 N N . VAL B 1 193 ? 11.547 9.062 13.172 1 97.81 193 VAL B N 1
ATOM 4017 C CA . VAL B 1 193 ? 10.203 8.562 13.43 1 97.81 193 VAL B CA 1
ATOM 4018 C C . VAL B 1 193 ? 10.281 7.262 14.219 1 97.81 193 VAL B C 1
ATOM 4020 O O . VAL B 1 193 ? 11.211 6.473 14.039 1 97.81 193 VAL B O 1
ATOM 4023 N N . SER B 1 194 ? 9.305 7.039 15.07 1 96.94 194 SER B N 1
ATOM 4024 C CA . SER B 1 194 ? 9.25 5.777 15.805 1 96.94 194 SER B CA 1
ATOM 4025 C C . SER B 1 194 ? 8.828 4.629 14.891 1 96.94 194 SER B C 1
ATOM 4027 O O . SER B 1 194 ? 8.203 4.852 13.852 1 96.94 194 SER B O 1
ATOM 4029 N N . PRO B 1 195 ? 9.133 3.371 15.258 1 94.81 195 PRO B N 1
ATOM 4030 C CA . PRO B 1 195 ? 8.703 2.23 14.453 1 94.81 195 PRO B CA 1
ATOM 4031 C C . PRO B 1 195 ? 7.184 2.156 14.305 1 94.81 195 PRO B C 1
ATOM 4033 O O . PRO B 1 195 ? 6.68 1.869 13.211 1 94.81 195 PRO B O 1
ATOM 4036 N N . GLY B 1 196 ? 6.496 2.375 15.391 1 95.38 196 GLY B N 1
ATOM 4037 C CA . GLY B 1 196 ? 5.043 2.361 15.336 1 95.38 196 GLY B CA 1
ATOM 4038 C C . GLY B 1 196 ? 4.469 3.4 14.391 1 95.38 196 GLY B C 1
ATOM 4039 O O . GLY B 1 196 ? 3.59 3.096 13.586 1 95.38 196 GLY B O 1
ATOM 4040 N N . ASP B 1 197 ? 5.008 4.613 14.484 1 97.19 197 ASP B N 1
ATOM 4041 C CA . ASP B 1 197 ? 4.543 5.688 13.617 1 97.19 197 ASP B CA 1
ATOM 4042 C C . ASP B 1 197 ? 4.926 5.414 12.164 1 97.19 197 ASP B C 1
ATOM 4044 O O . ASP B 1 197 ? 4.172 5.742 11.242 1 97.19 197 ASP B O 1
ATOM 4048 N N . LEU B 1 198 ? 6.074 4.844 12.047 1 97.31 198 LEU B N 1
ATOM 4049 C CA . LEU B 1 198 ? 6.488 4.488 10.695 1 97.31 198 LEU B CA 1
ATOM 4050 C C . LEU B 1 198 ? 5.508 3.506 10.07 1 97.31 198 LEU B C 1
ATOM 4052 O O . LEU B 1 198 ? 5.133 3.654 8.898 1 97.31 198 LEU B O 1
ATOM 4056 N N . ASP B 1 199 ? 5.137 2.576 10.766 1 95.31 199 ASP B N 1
ATOM 4057 C CA . ASP B 1 199 ? 4.176 1.601 10.266 1 95.31 199 ASP B CA 1
ATOM 4058 C C . ASP B 1 199 ? 2.848 2.27 9.914 1 95.31 199 ASP B C 1
ATOM 4060 O O . ASP B 1 199 ? 2.193 1.889 8.938 1 95.31 199 ASP B O 1
ATOM 4064 N N . LEU B 1 200 ? 2.48 3.248 10.609 1 96.12 200 LEU B N 1
ATOM 4065 C CA . LEU B 1 200 ? 1.254 3.982 10.32 1 96.12 200 LEU B CA 1
ATOM 4066 C C . LEU B 1 200 ? 1.39 4.789 9.039 1 96.12 200 LEU B C 1
ATOM 4068 O O . LEU B 1 200 ? 0.419 4.949 8.289 1 96.12 200 LEU B O 1
ATOM 4072 N N . VAL B 1 201 ? 2.574 5.316 8.828 1 97.69 201 VAL B N 1
ATOM 4073 C CA . VAL B 1 201 ? 2.818 6.043 7.59 1 97.69 201 VAL B CA 1
ATOM 4074 C C . VAL B 1 201 ? 2.457 5.164 6.395 1 97.69 201 VAL B C 1
ATOM 4076 O O . VAL B 1 201 ? 1.92 5.652 5.398 1 97.69 201 VAL B O 1
ATOM 4079 N N . MET B 1 202 ? 2.697 3.91 6.594 1 96 202 MET B N 1
ATOM 4080 C CA . MET B 1 202 ? 2.385 2.977 5.516 1 96 202 MET B CA 1
ATOM 4081 C C . MET B 1 202 ? 0.928 2.531 5.586 1 96 202 MET B C 1
ATOM 4083 O O . MET B 1 202 ? 0.159 2.76 4.652 1 96 202 MET B O 1
ATOM 4087 N N . SER B 1 203 ? 0.459 2.031 6.668 1 93.94 203 SER B N 1
ATOM 4088 C CA . SER B 1 203 ? -0.842 1.378 6.77 1 93.94 203 SER B CA 1
ATOM 4089 C C . SER B 1 203 ? -1.979 2.383 6.609 1 93.94 203 SER B C 1
ATOM 4091 O O . SER B 1 203 ? -3.016 2.066 6.023 1 93.94 203 SER B O 1
ATOM 4093 N N . ASP B 1 204 ? -1.72 3.598 7.066 1 95.56 204 ASP B N 1
ATOM 4094 C CA . ASP B 1 204 ? -2.773 4.609 7.004 1 95.56 204 ASP B CA 1
ATOM 4095 C C . ASP B 1 204 ? -2.459 5.664 5.945 1 95.56 204 ASP B C 1
ATOM 4097 O O . ASP B 1 204 ? -3.188 6.648 5.809 1 95.56 204 ASP B O 1
ATOM 4101 N N . GLY B 1 205 ? -1.408 5.402 5.184 1 95.38 205 GLY B N 1
ATOM 4102 C CA . GLY B 1 205 ? -0.993 6.355 4.168 1 95.38 205 GLY B CA 1
ATOM 4103 C C . GLY B 1 205 ? -0.691 5.707 2.83 1 95.38 205 GLY B C 1
ATOM 4104 O O . GLY B 1 205 ? -1.602 5.438 2.045 1 95.38 205 GLY B O 1
ATOM 4105 N N . LEU B 1 206 ? 0.558 5.387 2.652 1 94.31 206 LEU B N 1
ATOM 4106 C CA . LEU B 1 206 ? 1.021 4.93 1.346 1 94.31 206 LEU B CA 1
ATOM 4107 C C . LEU B 1 206 ? 0.395 3.59 0.983 1 94.31 206 LEU B C 1
ATOM 4109 O O . LEU B 1 206 ? 0.119 3.324 -0.189 1 94.31 206 LEU B O 1
ATOM 4113 N N . GLY B 1 207 ? 0.327 2.729 1.957 1 93 207 GLY B N 1
ATOM 4114 C CA . GLY B 1 207 ? -0.289 1.437 1.694 1 93 207 GLY B CA 1
ATOM 4115 C C . GLY B 1 207 ? -1.685 1.549 1.111 1 93 207 GLY B C 1
ATOM 4116 O O . GLY B 1 207 ? -2.016 0.864 0.141 1 93 207 GLY B O 1
ATOM 4117 N N . LEU B 1 208 ? -2.484 2.396 1.672 1 89.81 208 LEU B N 1
ATOM 4118 C CA . LEU B 1 208 ? -3.836 2.633 1.176 1 89.81 208 LEU B CA 1
ATOM 4119 C C . LEU B 1 208 ? -3.805 3.219 -0.231 1 89.81 208 LEU B C 1
ATOM 4121 O O . LEU B 1 208 ? -4.578 2.809 -1.098 1 89.81 208 LEU B O 1
ATOM 4125 N N . ARG B 1 209 ? -2.91 4.094 -0.422 1 89.31 209 ARG B N 1
ATOM 4126 C CA . ARG B 1 209 ? -2.793 4.73 -1.73 1 89.31 209 ARG B CA 1
ATOM 4127 C C . ARG B 1 209 ? -2.385 3.717 -2.795 1 89.31 209 ARG B C 1
ATOM 4129 O O . ARG B 1 209 ? -2.998 3.648 -3.861 1 89.31 209 ARG B O 1
ATOM 4136 N N . TYR B 1 210 ? -1.465 2.879 -2.475 1 91.94 210 TYR B N 1
ATOM 4137 C CA . TYR B 1 210 ? -0.889 1.973 -3.461 1 91.94 210 TYR B CA 1
ATOM 4138 C C . TYR B 1 210 ? -1.771 0.745 -3.652 1 91.94 210 TYR B C 1
ATOM 4140 O O . TYR B 1 210 ? -1.611 0.004 -4.625 1 91.94 210 TYR B O 1
ATOM 4148 N N . ALA B 1 211 ? -2.639 0.53 -2.705 1 89.31 211 ALA B N 1
ATOM 4149 C CA . ALA B 1 211 ? -3.639 -0.513 -2.922 1 89.31 211 ALA B CA 1
ATOM 4150 C C . ALA B 1 211 ? -4.613 -0.117 -4.027 1 89.31 211 ALA B C 1
ATOM 4152 O O . ALA B 1 211 ? -5.246 -0.977 -4.645 1 89.31 211 ALA B O 1
ATOM 4153 N N . PHE B 1 212 ? -4.602 1.158 -4.367 1 83.44 212 PHE B N 1
ATOM 4154 C CA . PHE B 1 212 ? -5.547 1.668 -5.352 1 83.44 212 PHE B CA 1
ATOM 4155 C C . PHE B 1 212 ? -4.84 1.984 -6.664 1 83.44 212 PHE B C 1
ATOM 4157 O O . PHE B 1 212 ? -5.375 1.716 -7.742 1 83.44 212 PHE B O 1
ATOM 4164 N N . ILE B 1 213 ? -3.697 2.525 -6.523 1 84.62 213 ILE B N 1
ATOM 4165 C CA . ILE B 1 213 ? -2.979 2.965 -7.715 1 84.62 213 ILE B CA 1
ATOM 4166 C C . ILE B 1 213 ? -1.482 2.719 -7.535 1 84.62 213 ILE B C 1
ATOM 4168 O O . ILE B 1 213 ? -0.907 3.078 -6.504 1 84.62 213 ILE B O 1
ATOM 4172 N N . GLY B 1 214 ? -0.892 2.148 -8.562 1 89.5 214 GLY B N 1
ATOM 4173 C CA . GLY B 1 214 ? 0.527 1.839 -8.484 1 89.5 214 GLY B CA 1
ATOM 4174 C C . GLY B 1 214 ? 1.406 3.074 -8.477 1 89.5 214 GLY B C 1
ATOM 4175 O O . GLY B 1 214 ? 0.948 4.172 -8.797 1 89.5 214 GLY B O 1
ATOM 4176 N N . PRO B 1 215 ? 2.607 2.928 -8.125 1 90.5 215 PRO B N 1
ATOM 4177 C CA . PRO B 1 215 ? 3.512 4.066 -7.969 1 90.5 215 PRO B CA 1
ATOM 4178 C C . PRO B 1 215 ? 3.793 4.785 -9.289 1 90.5 215 PRO B C 1
ATOM 4180 O O . PRO B 1 215 ? 3.895 6.012 -9.32 1 90.5 215 PRO B O 1
ATOM 4183 N N . LEU B 1 216 ? 3.947 4.023 -10.352 1 89.69 216 LEU B N 1
ATOM 4184 C CA . LEU B 1 216 ? 4.277 4.652 -11.625 1 89.69 216 LEU B CA 1
ATOM 4185 C C . LEU B 1 216 ? 3.064 5.375 -12.203 1 89.69 216 LEU B C 1
ATOM 4187 O O . LEU B 1 216 ? 3.203 6.449 -12.797 1 89.69 216 LEU B O 1
ATOM 4191 N N . GLU B 1 217 ? 1.991 4.762 -12.039 1 85.62 217 GLU B N 1
ATOM 4192 C CA . GLU B 1 217 ? 0.76 5.441 -12.43 1 85.62 217 GLU B CA 1
ATOM 4193 C C . GLU B 1 217 ? 0.544 6.707 -11.609 1 85.62 217 GLU B C 1
ATOM 4195 O O . GLU B 1 217 ? 0.108 7.73 -12.141 1 85.62 217 GLU B O 1
ATOM 4200 N N . THR B 1 218 ? 0.809 6.621 -10.367 1 81.81 218 THR B N 1
ATOM 4201 C CA . THR B 1 218 ? 0.708 7.777 -9.484 1 81.81 218 THR B CA 1
ATOM 4202 C C . THR B 1 218 ? 1.612 8.906 -9.969 1 81.81 218 THR B C 1
ATOM 4204 O O . THR B 1 218 ? 1.198 10.07 -10.008 1 81.81 218 THR B O 1
ATOM 4207 N N . MET B 1 219 ? 2.758 8.562 -10.297 1 80.12 219 MET B N 1
ATOM 4208 C CA . MET B 1 219 ? 3.715 9.547 -10.789 1 80.12 219 MET B CA 1
ATOM 4209 C C . MET B 1 219 ? 3.217 10.195 -12.078 1 80.12 219 MET B C 1
ATOM 4211 O O . MET B 1 219 ? 3.357 11.398 -12.273 1 80.12 219 MET B O 1
ATOM 4215 N N . HIS B 1 220 ? 2.691 9.352 -12.922 1 75.5 220 HIS B N 1
ATOM 4216 C CA . HIS B 1 220 ? 2.178 9.836 -14.195 1 75.5 220 HIS B CA 1
ATOM 4217 C C . HIS B 1 220 ? 1.04 10.828 -13.992 1 75.5 220 HIS B C 1
ATOM 4219 O O . HIS B 1 220 ? 1.004 11.883 -14.633 1 75.5 220 HIS B O 1
ATOM 4225 N N . LEU B 1 221 ? 0.154 10.531 -13.07 1 69 221 LEU B N 1
ATOM 4226 C CA . LEU B 1 221 ? -0.985 11.398 -12.781 1 69 221 LEU B CA 1
ATOM 4227 C C . LEU B 1 221 ? -0.525 12.711 -12.164 1 69 221 LEU B C 1
ATOM 4229 O O . LEU B 1 221 ? -1.091 13.766 -12.461 1 69 221 LEU B O 1
ATOM 4233 N N . ASN B 1 222 ? 0.38 12.57 -11.266 1 64.31 222 ASN B N 1
ATOM 4234 C CA . ASN B 1 222 ? 0.898 13.773 -10.625 1 64.31 222 ASN B CA 1
ATOM 4235 C C . ASN B 1 222 ? 1.627 14.672 -11.617 1 64.31 222 ASN B C 1
ATOM 4237 O O . ASN B 1 222 ? 1.665 15.891 -11.453 1 64.31 222 ASN B O 1
ATOM 4241 N N . ALA B 1 223 ? 2.273 14.07 -12.586 1 55.44 223 ALA B N 1
ATOM 4242 C CA . ALA B 1 223 ? 3.002 14.82 -13.609 1 55.44 223 ALA B CA 1
ATOM 4243 C C . ALA B 1 223 ? 2.039 15.539 -14.555 1 55.44 223 ALA B C 1
ATOM 4245 O O . ALA B 1 223 ? 2.291 16.672 -14.961 1 55.44 223 ALA B O 1
ATOM 4246 N N . GLU B 1 224 ? 1.093 14.773 -15.102 1 45.84 224 GLU B N 1
ATOM 4247 C CA . GLU B 1 224 ? 0.136 15.367 -16.031 1 45.84 224 GLU B CA 1
ATOM 4248 C C . GLU B 1 224 ? -0.701 16.438 -15.352 1 45.84 224 GLU B C 1
ATOM 4250 O O . GLU B 1 224 ? -1.074 17.438 -15.977 1 45.84 224 GLU B O 1
ATOM 4255 N N . GLY B 1 225 ? -1.277 16.031 -14.281 1 42.72 225 GLY B N 1
ATOM 4256 C CA . GLY B 1 225 ? -2.094 17.047 -13.648 1 42.72 225 GLY B CA 1
ATOM 4257 C C . GLY B 1 225 ? -1.3 18.281 -13.234 1 42.72 225 GLY B C 1
ATOM 4258 O O . GLY B 1 225 ? -1.812 19.391 -13.281 1 42.72 225 GLY B O 1
ATOM 4259 N N . GLY B 1 226 ? -0.222 18.375 -12.227 1 38.16 226 GLY B N 1
ATOM 4260 C CA . GLY B 1 226 ? 0.571 19.484 -11.711 1 38.16 226 GLY B CA 1
ATOM 4261 C C . GLY B 1 226 ? 1.973 19.531 -12.289 1 38.16 226 GLY B C 1
ATOM 4262 O O . GLY B 1 226 ? 2.551 18.5 -12.617 1 38.16 226 GLY B O 1
ATOM 4263 N N . HIS B 1 227 ? 2.521 20.625 -12.938 1 35.78 227 HIS B N 1
ATOM 4264 C CA . HIS B 1 227 ? 3.914 20.938 -13.234 1 35.78 227 HIS B CA 1
ATOM 4265 C C . HIS B 1 227 ? 4.848 20.359 -12.18 1 35.78 227 HIS B C 1
ATOM 4267 O O . HIS B 1 227 ? 6.07 20.422 -12.328 1 35.78 227 HIS B O 1
ATOM 4273 N N . ARG B 1 228 ? 4.473 20.125 -10.93 1 35.66 228 ARG B N 1
ATOM 4274 C CA . ARG B 1 228 ? 5.32 19.953 -9.758 1 35.66 228 ARG B CA 1
ATOM 4275 C C . ARG B 1 228 ? 5.773 18.5 -9.633 1 35.66 228 ARG B C 1
ATOM 4277 O O . ARG B 1 228 ? 6.539 18.156 -8.734 1 35.66 228 ARG B O 1
ATOM 4284 N N . GLY B 1 229 ? 5.23 17.625 -10.281 1 36.5 229 GLY B N 1
ATOM 4285 C CA . GLY B 1 229 ? 5.617 16.234 -10.18 1 36.5 229 GLY B CA 1
ATOM 4286 C C . GLY B 1 229 ? 7.059 15.977 -10.578 1 36.5 229 GLY B C 1
ATOM 4287 O O . GLY B 1 229 ? 7.594 14.891 -10.336 1 36.5 229 GLY B O 1
ATOM 4288 N N . HIS B 1 230 ? 7.465 16.672 -11.547 1 37.31 230 HIS B N 1
ATOM 4289 C CA . HIS B 1 230 ? 8.859 16.531 -11.945 1 37.31 230 HIS B CA 1
ATOM 4290 C C . HIS B 1 230 ? 9.805 16.812 -10.781 1 37.31 230 HIS B C 1
ATOM 4292 O O . HIS B 1 230 ? 10.922 16.297 -10.75 1 37.31 230 HIS B O 1
ATOM 4298 N N . GLU B 1 231 ? 9.406 17.688 -9.977 1 37.28 231 GLU B N 1
ATOM 4299 C CA . GLU B 1 231 ? 10.32 18.016 -8.883 1 37.28 231 GLU B CA 1
ATOM 4300 C C . GLU B 1 231 ? 10.398 16.859 -7.879 1 37.28 231 GLU B C 1
ATOM 4302 O O . GLU B 1 231 ? 11.445 16.625 -7.27 1 37.28 231 GLU B O 1
ATOM 4307 N N . GLY B 1 232 ? 9.391 16.25 -7.703 1 37.44 232 GLY B N 1
ATOM 4308 C CA . GLY B 1 232 ? 9.414 15.094 -6.812 1 37.44 232 GLY B CA 1
ATOM 4309 C C . GLY B 1 232 ? 10.266 13.953 -7.332 1 37.44 232 GLY B C 1
ATOM 4310 O O . GLY B 1 232 ? 10.906 13.25 -6.551 1 37.44 232 GLY B O 1
ATOM 4311 N N . LEU B 1 233 ? 10.086 13.656 -8.641 1 39.84 233 LEU B N 1
ATOM 4312 C CA . LEU B 1 233 ? 10.992 12.648 -9.18 1 39.84 233 LEU B CA 1
ATOM 4313 C C . LEU B 1 233 ? 12.445 13.094 -9.031 1 39.84 233 LEU B C 1
ATOM 4315 O O . LEU B 1 233 ? 13.328 12.273 -8.805 1 39.84 233 LEU B O 1
ATOM 4319 N N . GLN B 1 234 ? 12.695 14.352 -9.32 1 38.84 234 GLN B N 1
ATOM 4320 C CA . GLN B 1 234 ? 14.07 14.805 -9.141 1 38.84 234 GLN B CA 1
ATOM 4321 C C . GLN B 1 234 ? 14.531 14.602 -7.703 1 38.84 234 GLN B C 1
ATOM 4323 O O . GLN B 1 234 ? 15.703 14.297 -7.461 1 38.84 234 GLN B O 1
ATOM 4328 N N . GLY B 1 235 ? 13.711 14.859 -6.805 1 36.56 235 GLY B N 1
ATOM 4329 C CA . GLY B 1 235 ? 14.055 14.531 -5.43 1 36.56 235 GLY B CA 1
ATOM 4330 C C . GLY B 1 235 ? 14.25 13.047 -5.199 1 36.56 235 GLY B C 1
ATOM 4331 O O . GLY B 1 235 ? 15.016 12.648 -4.324 1 36.56 235 GLY B O 1
ATOM 4332 N N . CYS B 1 236 ? 13.43 12.273 -5.859 1 36.91 236 CYS B N 1
ATOM 4333 C CA . CYS B 1 236 ? 13.562 10.82 -5.77 1 36.91 236 CYS B CA 1
ATOM 4334 C C . CYS B 1 236 ? 14.969 10.383 -6.164 1 36.91 236 CYS B C 1
ATOM 4336 O O . CYS B 1 236 ? 15.531 9.477 -5.551 1 36.91 236 CYS B O 1
ATOM 4338 N N . LEU B 1 237 ? 15.492 10.922 -7.359 1 37.41 237 LEU B N 1
ATOM 4339 C CA . LEU B 1 237 ? 16.812 10.523 -7.84 1 37.41 237 LEU B CA 1
ATOM 4340 C C . LEU B 1 237 ? 17.906 11.07 -6.934 1 37.41 237 LEU B C 1
ATOM 4342 O O . LEU B 1 237 ? 19 10.516 -6.883 1 37.41 237 LEU B O 1
ATOM 4346 N N . ALA B 1 238 ? 17.688 12.188 -6.406 1 36.66 238 ALA B N 1
ATOM 4347 C CA . ALA B 1 238 ? 18.75 12.758 -5.594 1 36.66 238 ALA B CA 1
ATOM 4348 C C . ALA B 1 238 ? 18.953 11.969 -4.301 1 36.66 238 ALA B C 1
ATOM 4350 O O . ALA B 1 238 ? 20.016 12.008 -3.699 1 36.66 238 ALA B O 1
ATOM 4351 N N . PHE B 1 239 ? 17.938 11.484 -3.859 1 31.3 239 PHE B N 1
ATOM 4352 C CA . PHE B 1 239 ? 18.109 10.844 -2.559 1 31.3 239 PHE B CA 1
ATOM 4353 C C . PHE B 1 239 ? 18.594 9.414 -2.717 1 31.3 239 PHE B C 1
ATOM 4355 O O . PHE B 1 239 ? 18.688 8.672 -1.737 1 31.3 239 PHE B O 1
ATOM 4362 N N . SER B 1 240 ? 18.641 8.891 -3.951 1 32.16 240 SER B N 1
ATOM 4363 C CA . SER B 1 240 ? 19.25 7.574 -4.043 1 32.16 240 SER B CA 1
ATOM 4364 C C . SER B 1 240 ? 20.766 7.648 -3.824 1 32.16 240 SER B C 1
ATOM 4366 O O . SER B 1 240 ? 21.422 8.547 -4.352 1 32.16 240 SER B O 1
ATOM 4368 N N . PRO B 1 241 ? 21.328 7.07 -2.955 1 29.62 241 PRO B N 1
ATOM 4369 C CA . PRO B 1 241 ? 22.797 7.133 -2.979 1 29.62 241 PRO B CA 1
ATOM 4370 C C . PRO B 1 241 ? 23.375 6.977 -4.383 1 29.62 241 PRO B C 1
ATOM 4372 O O . PRO B 1 241 ? 22.766 6.324 -5.234 1 29.62 241 PRO B O 1
ATOM 4375 N N . PRO B 1 242 ? 24.297 7.984 -4.82 1 28.11 242 PRO B N 1
ATOM 4376 C CA . PRO B 1 242 ? 24.969 7.852 -6.113 1 28.11 242 PRO B CA 1
ATOM 4377 C C . PRO B 1 242 ? 25.281 6.398 -6.469 1 28.11 242 PRO B C 1
ATOM 4379 O O . PRO B 1 242 ? 25.797 5.656 -5.637 1 28.11 242 PRO B O 1
ATOM 4382 N N . ALA B 1 243 ? 24.641 5.652 -7.352 1 29 243 ALA B N 1
ATOM 4383 C CA . ALA B 1 243 ? 25.359 4.59 -8.047 1 29 243 ALA B CA 1
ATOM 4384 C C . ALA B 1 243 ? 26.781 5.023 -8.367 1 29 243 ALA B C 1
ATOM 4386 O O . ALA B 1 243 ? 27.109 6.215 -8.336 1 29 243 ALA B O 1
ATOM 4387 N N . ALA B 1 244 ? 27.781 4.102 -8.844 1 25.83 244 ALA B N 1
ATOM 4388 C CA . ALA B 1 244 ? 29.062 4.527 -9.375 1 25.83 244 ALA B CA 1
ATOM 4389 C C . ALA B 1 244 ? 28.922 5.781 -10.234 1 25.83 244 ALA B C 1
ATOM 4391 O O . ALA B 1 244 ? 27.891 5.977 -10.883 1 25.83 244 ALA B O 1
ATOM 4392 N N . PRO B 1 245 ? 29.797 6.871 -10.086 1 26.83 245 PRO B N 1
ATOM 4393 C CA . PRO B 1 245 ? 29.875 8.133 -10.82 1 26.83 245 PRO B CA 1
ATOM 4394 C C . PRO B 1 245 ? 29.531 7.977 -12.305 1 26.83 245 PRO B C 1
ATOM 4396 O O . PRO B 1 245 ? 29.266 8.969 -12.984 1 26.83 245 PRO B O 1
ATOM 4399 N N . GLU B 1 246 ? 30.062 6.902 -12.969 1 26.12 246 GLU B N 1
ATOM 4400 C CA . GLU B 1 246 ? 30.203 7.098 -14.414 1 26.12 246 GLU B CA 1
ATOM 4401 C C . GLU B 1 246 ? 28.844 7.219 -15.094 1 26.12 246 GLU B C 1
ATOM 4403 O O . GLU B 1 246 ? 28.703 7.926 -16.094 1 26.12 246 GLU B O 1
ATOM 4408 N N . SER B 1 247 ? 28.109 6.121 -15.117 1 24.38 247 SER B N 1
ATOM 4409 C CA . SER B 1 247 ? 27.141 6.074 -16.203 1 24.38 247 SER B CA 1
ATOM 4410 C C . SER B 1 247 ? 25.891 6.891 -15.852 1 24.38 247 SER B C 1
ATOM 4412 O O . SER B 1 247 ? 25 6.41 -15.148 1 24.38 247 SER B O 1
ATOM 4414 N N . CYS B 1 248 ? 26.031 8.016 -15.328 1 26.2 248 CYS B N 1
ATOM 4415 C CA . CYS B 1 248 ? 24.906 8.953 -15.195 1 26.2 248 CYS B CA 1
ATOM 4416 C C . CYS B 1 248 ? 24.125 9.062 -16.5 1 26.2 248 CYS B C 1
ATOM 4418 O O . CYS B 1 248 ? 24.578 9.695 -17.453 1 26.2 248 CYS B O 1
ATOM 4420 N N . ALA B 1 249 ? 23.453 7.938 -16.906 1 26.17 249 ALA B N 1
ATOM 4421 C CA . ALA B 1 249 ? 22.672 8.086 -18.125 1 26.17 249 ALA B CA 1
ATOM 4422 C C . ALA B 1 249 ? 21.828 9.367 -18.094 1 26.17 249 ALA B C 1
ATOM 4424 O O . ALA B 1 249 ? 21.469 9.844 -17.016 1 26.17 249 ALA B O 1
ATOM 4425 N N . PRO B 1 250 ? 21.797 10.102 -19.172 1 26.05 250 PRO B N 1
ATOM 4426 C CA . PRO B 1 250 ? 21.078 11.352 -19.359 1 26.05 250 PRO B CA 1
ATOM 4427 C C . PRO B 1 250 ? 19.672 11.312 -18.75 1 26.05 250 PRO B C 1
ATOM 4429 O O . PRO B 1 250 ? 19.125 10.234 -18.531 1 26.05 250 PRO B O 1
ATOM 4432 N N . PRO B 1 251 ? 19.156 12.375 -18.375 1 26.94 251 PRO B N 1
ATOM 4433 C CA . PRO B 1 251 ? 17.812 12.625 -17.844 1 26.94 251 PRO B CA 1
ATOM 4434 C C . PRO B 1 251 ? 16.734 11.812 -18.562 1 26.94 251 PRO B C 1
ATOM 4436 O O . PRO B 1 251 ? 16.906 11.461 -19.734 1 26.94 251 PRO B O 1
ATOM 4439 N N . PHE B 1 252 ? 16.062 11 -17.859 1 28.5 252 PHE B N 1
ATOM 4440 C CA . PHE B 1 252 ? 14.953 10.18 -18.344 1 28.5 252 PHE B CA 1
ATOM 4441 C C . PHE B 1 252 ? 14.18 10.898 -19.438 1 28.5 252 PHE B C 1
ATOM 4443 O O . PHE B 1 252 ? 13.578 11.953 -19.188 1 28.5 252 PHE B O 1
ATOM 4450 N N . GLN B 1 253 ? 14.625 10.883 -20.656 1 26.3 253 GLN B N 1
ATOM 4451 C CA . GLN B 1 253 ? 13.734 11.312 -21.719 1 26.3 253 GLN B CA 1
ATOM 4452 C C . GLN B 1 253 ? 12.375 10.641 -21.609 1 26.3 253 GLN B C 1
ATOM 4454 O O . GLN B 1 253 ? 12.289 9.414 -21.531 1 26.3 253 GLN B O 1
ATOM 4459 N N . THR B 1 254 ? 11.414 11.266 -21.016 1 28.19 254 THR B N 1
ATOM 4460 C CA . THR B 1 254 ? 10 10.945 -20.875 1 28.19 254 THR B CA 1
ATOM 4461 C C . THR B 1 254 ? 9.469 10.273 -22.141 1 28.19 254 THR B C 1
ATOM 4463 O O . THR B 1 254 ? 8.258 10.047 -22.266 1 28.19 254 THR B O 1
ATOM 4466 N N . HIS B 1 255 ? 10.297 10.109 -23.203 1 26.06 255 HIS B N 1
ATOM 4467 C CA . HIS B 1 255 ? 9.641 9.664 -24.438 1 26.06 255 HIS B CA 1
ATOM 4468 C C . HIS B 1 255 ? 9.18 8.219 -24.312 1 26.06 255 HIS B C 1
ATOM 4470 O O . HIS B 1 255 ? 8.531 7.695 -25.219 1 26.06 255 HIS B O 1
ATOM 4476 N N . ALA B 1 256 ? 9.922 7.516 -23.656 1 28.06 256 ALA B N 1
ATOM 4477 C CA . ALA B 1 256 ? 9.648 6.105 -23.906 1 28.06 256 ALA B CA 1
ATOM 4478 C C . ALA B 1 256 ? 8.32 5.68 -23.281 1 28.06 256 ALA B C 1
ATOM 4480 O O . ALA B 1 256 ? 8.273 4.738 -22.5 1 28.06 256 ALA B O 1
ATOM 4481 N N . ILE B 1 257 ? 7.566 6.539 -22.719 1 28.47 257 ILE B N 1
ATOM 4482 C CA . ILE B 1 257 ? 6.285 5.957 -22.328 1 28.47 257 ILE B CA 1
ATOM 4483 C C . ILE B 1 257 ? 5.543 5.465 -23.562 1 28.47 257 ILE B C 1
ATOM 4485 O O . ILE B 1 257 ? 5.211 6.258 -24.453 1 28.47 257 ILE B O 1
ATOM 4489 N N . ALA B 1 258 ? 5.824 4.352 -24.125 1 26.53 258 ALA B N 1
ATOM 4490 C CA . ALA B 1 258 ? 4.988 3.844 -25.203 1 26.53 258 ALA B CA 1
ATOM 4491 C C . ALA B 1 258 ? 3.535 4.277 -25.031 1 26.53 258 ALA B C 1
ATOM 4493 O O . ALA B 1 258 ? 2.971 4.145 -23.938 1 26.53 258 ALA B O 1
ATOM 4494 N N . PRO B 1 259 ? 3.016 5.062 -25.922 1 25.92 259 PRO B N 1
ATOM 4495 C CA . PRO B 1 259 ? 1.582 5.359 -25.844 1 25.92 259 PRO B CA 1
ATOM 4496 C C . PRO B 1 259 ? 0.734 4.113 -25.609 1 25.92 259 PRO B C 1
ATOM 4498 O O . PRO B 1 259 ? 1.083 3.023 -26.078 1 25.92 259 PRO B O 1
ATOM 4501 N N . ARG B 1 260 ? 0.148 3.953 -24.562 1 27.89 260 ARG B N 1
ATOM 4502 C CA . ARG B 1 260 ? -0.875 2.914 -24.594 1 27.89 260 ARG B CA 1
ATOM 4503 C C . ARG B 1 260 ? -1.452 2.738 -25.984 1 27.89 260 ARG B C 1
ATOM 4505 O O . ARG B 1 260 ? -1.602 3.709 -26.734 1 27.89 260 ARG B O 1
ATOM 4512 N N . ALA B 1 261 ? -1.205 1.665 -26.672 1 24.06 261 ALA B N 1
ATOM 4513 C CA . ALA B 1 261 ? -2.021 1.458 -27.859 1 24.06 261 ALA B CA 1
ATOM 4514 C C . ALA B 1 261 ? -3.342 2.217 -27.766 1 24.06 261 ALA B C 1
ATOM 4516 O O . ALA B 1 261 ? -3.967 2.252 -26.703 1 24.06 261 ALA B O 1
ATOM 4517 N N . PRO B 1 262 ? -3.713 3.248 -28.625 1 26.06 262 PRO B N 1
ATOM 4518 C CA . PRO B 1 262 ? -4.98 3.98 -28.656 1 26.06 262 PRO B CA 1
ATOM 4519 C C . PRO B 1 262 ? -6.18 3.1 -28.297 1 26.06 262 PRO B C 1
ATOM 4521 O O . PRO B 1 262 ? -7.277 3.611 -28.078 1 26.06 262 PRO B O 1
ATOM 4524 N N . GLU B 1 263 ? -6.203 1.839 -28.781 1 25.44 263 GLU B N 1
ATOM 4525 C CA . GLU B 1 263 ? -7.461 1.098 -28.766 1 25.44 263 GLU B CA 1
ATOM 4526 C C . GLU B 1 263 ? -7.926 0.832 -27.328 1 25.44 263 GLU B C 1
ATOM 4528 O O . GLU B 1 263 ? -9.125 0.744 -27.078 1 25.44 263 GLU B O 1
ATOM 4533 N N . ALA B 1 264 ? -7.043 0.159 -26.625 1 25.16 264 ALA B N 1
ATOM 4534 C CA . ALA B 1 264 ? -7.703 -0.191 -25.375 1 25.16 264 ALA B CA 1
ATOM 4535 C C . ALA B 1 264 ? -7.77 1.01 -24.438 1 25.16 264 ALA B C 1
ATOM 4537 O O . ALA B 1 264 ? -7.25 0.961 -23.312 1 25.16 264 ALA B O 1
ATOM 4538 N N . THR B 1 265 ? -7.484 2.256 -24.922 1 26.33 265 THR B N 1
ATOM 4539 C CA . THR B 1 265 ? -7.805 3.52 -24.266 1 26.33 265 THR B CA 1
ATOM 4540 C C . THR B 1 265 ? -9.281 3.568 -23.875 1 26.33 265 THR B C 1
ATOM 4542 O O . THR B 1 265 ? -10.125 3.975 -24.688 1 26.33 265 THR B O 1
ATOM 4545 N N . GLY B 1 266 ? -9.82 2.457 -23.469 1 25.45 266 GLY B N 1
ATOM 4546 C CA . GLY B 1 266 ? -11.242 2.596 -23.219 1 25.45 266 GLY B CA 1
ATOM 4547 C C . GLY B 1 266 ? -11.602 3.896 -22.516 1 25.45 266 GLY B C 1
ATOM 4548 O O . GLY B 1 266 ? -10.734 4.543 -21.922 1 25.45 266 GLY B O 1
ATOM 4549 N N . PRO B 1 267 ? -12.672 4.543 -23.094 1 26.45 267 PRO B N 1
ATOM 4550 C CA . PRO B 1 267 ? -13.305 5.711 -22.469 1 26.45 267 PRO B CA 1
ATOM 4551 C C . PRO B 1 267 ? -13.234 5.684 -20.953 1 26.45 267 PRO B C 1
ATOM 4553 O O . PRO B 1 267 ? -13.867 6.512 -20.281 1 26.45 267 PRO B O 1
ATOM 4556 N N . TRP B 1 268 ? -12.586 4.672 -20.516 1 24.27 268 TRP B N 1
ATOM 4557 C CA . TRP B 1 268 ? -12.797 4.461 -19.094 1 24.27 268 TRP B CA 1
ATOM 4558 C C . TRP B 1 268 ? -12.086 5.527 -18.266 1 24.27 268 TRP B C 1
ATOM 4560 O O . TRP B 1 268 ? -12.359 5.688 -17.078 1 24.27 268 TRP B O 1
ATOM 4570 N N . LEU B 1 269 ? -10.938 5.992 -18.734 1 25.81 269 LEU B N 1
ATOM 4571 C CA . LEU B 1 269 ? -10.305 6.977 -17.859 1 25.81 269 LEU B CA 1
ATOM 4572 C C . LEU B 1 269 ? -11.055 8.305 -17.906 1 25.81 269 LEU B C 1
ATOM 4574 O O . LEU B 1 269 ? -11.016 9.07 -16.938 1 25.81 269 LEU B O 1
ATOM 4578 N N . ALA B 1 270 ? -11.359 8.812 -19.094 1 26.08 270 ALA B N 1
ATOM 4579 C CA . ALA B 1 270 ? -12.047 10.094 -19.234 1 26.08 270 ALA B CA 1
ATOM 4580 C C . ALA B 1 270 ? -13.477 10.008 -18.719 1 26.08 270 ALA B C 1
ATOM 4582 O O . ALA B 1 270 ? -14.195 11.008 -18.703 1 26.08 270 ALA B O 1
ATOM 4583 N N . GLU B 1 271 ? -14.156 8.859 -19.094 1 25.25 271 GLU B N 1
ATOM 4584 C CA . GLU B 1 271 ? -15.516 8.898 -18.562 1 25.25 271 GLU B CA 1
ATOM 4585 C C . GLU B 1 271 ? -15.516 8.797 -17.047 1 25.25 271 GLU B C 1
ATOM 4587 O O . GLU B 1 271 ? -15.023 7.812 -16.484 1 25.25 271 GLU B O 1
ATOM 4592 N N . SER B 1 272 ? -15.43 9.875 -16.281 1 27.3 272 SER B N 1
ATOM 4593 C CA . SER B 1 272 ? -15.508 10.281 -14.891 1 27.3 272 SER B CA 1
ATOM 4594 C C . SER B 1 272 ? -16.312 9.281 -14.062 1 27.3 272 SER B C 1
ATOM 4596 O O . SER B 1 272 ? -16.125 9.188 -12.852 1 27.3 272 SER B O 1
ATOM 4598 N N . ASP B 1 273 ? -17.438 8.695 -14.617 1 25.89 273 ASP B N 1
ATOM 4599 C CA . ASP B 1 273 ? -18.453 7.898 -13.961 1 25.89 273 ASP B CA 1
ATOM 4600 C C . ASP B 1 273 ? -17.922 6.508 -13.602 1 25.89 273 ASP B C 1
ATOM 4602 O O . ASP B 1 273 ? -18.469 5.84 -12.719 1 25.89 273 ASP B O 1
ATOM 4606 N N . THR B 1 274 ? -17.312 5.777 -14.602 1 25.12 274 THR B N 1
ATOM 4607 C CA . THR B 1 274 ? -17.297 4.316 -14.602 1 25.12 274 THR B CA 1
ATOM 4608 C C . THR B 1 274 ? -16.109 3.787 -13.805 1 25.12 274 THR B C 1
ATOM 4610 O O . THR B 1 274 ? -15.883 2.576 -13.742 1 25.12 274 THR B O 1
ATOM 4613 N N . LEU B 1 275 ? -15.086 4.512 -13.75 1 28.48 275 LEU B N 1
ATOM 4614 C CA . LEU B 1 275 ? -14.031 3.791 -13.047 1 28.48 275 LEU B CA 1
ATOM 4615 C C . LEU B 1 275 ? -14.523 3.301 -11.688 1 28.48 275 LEU B C 1
ATOM 4617 O O . LEU B 1 275 ? -13.883 2.449 -11.062 1 28.48 275 LEU B O 1
ATOM 4621 N N . LEU B 1 276 ? -15.445 3.982 -11.125 1 27.66 276 LEU B N 1
ATOM 4622 C CA . LEU B 1 276 ? -16.016 3.645 -9.82 1 27.66 276 LEU B CA 1
ATOM 4623 C C . LEU B 1 276 ? -16.688 2.273 -9.859 1 27.66 276 LEU B C 1
ATOM 4625 O O . LEU B 1 276 ? -16.859 1.635 -8.82 1 27.66 276 LEU B O 1
ATOM 4629 N N . PRO B 1 277 ? -17.281 1.96 -11.039 1 27.44 277 PRO B N 1
ATOM 4630 C CA . PRO B 1 277 ? -18.047 0.713 -10.93 1 27.44 277 PRO B CA 1
ATOM 4631 C C . PRO B 1 277 ? -17.156 -0.517 -10.812 1 27.44 277 PRO B C 1
ATOM 4633 O O . PRO B 1 277 ? -17.531 -1.514 -10.195 1 27.44 277 PRO B O 1
ATOM 4636 N N . TRP B 1 278 ? -16.078 -0.491 -11.625 1 28.14 278 TRP B N 1
ATOM 4637 C CA . TRP B 1 278 ? -15.438 -1.804 -11.617 1 28.14 278 TRP B CA 1
ATOM 4638 C C . TRP B 1 278 ? -14.727 -2.055 -10.297 1 28.14 278 TRP B C 1
ATOM 4640 O O . TRP B 1 278 ? -14.797 -3.156 -9.742 1 28.14 278 TRP B O 1
ATOM 4650 N N . ARG B 1 279 ? -13.812 -1.144 -9.844 1 31.2 279 ARG B N 1
ATOM 4651 C CA . ARG B 1 279 ? -13.078 -1.431 -8.617 1 31.2 279 ARG B CA 1
ATOM 4652 C C . ARG B 1 279 ? -14 -1.393 -7.406 1 31.2 279 ARG B C 1
ATOM 4654 O O . ARG B 1 279 ? -13.656 -1.905 -6.336 1 31.2 279 ARG B O 1
ATOM 4661 N N . ALA B 1 280 ? -15.133 -0.607 -7.43 1 29.78 280 ALA B N 1
ATOM 4662 C CA . ALA B 1 280 ? -16.219 -0.75 -6.453 1 29.78 280 ALA B CA 1
ATOM 4663 C C . ALA B 1 280 ? -16.797 -2.16 -6.484 1 29.78 280 ALA B C 1
ATOM 4665 O O . ALA B 1 280 ? -17.281 -2.656 -5.469 1 29.78 280 ALA B O 1
ATOM 4666 N N . ARG B 1 281 ? -16.859 -2.742 -7.637 1 29.69 281 ARG B N 1
ATOM 4667 C CA . ARG B 1 281 ? -17.266 -4.145 -7.652 1 29.69 281 ARG B CA 1
ATOM 4668 C C . ARG B 1 281 ? -16.25 -5.012 -6.902 1 29.69 281 ARG B C 1
ATOM 4670 O O . ARG B 1 281 ? -16.609 -6.047 -6.336 1 29.69 281 ARG B O 1
ATOM 4677 N N . ARG B 1 282 ? -14.992 -4.691 -7.176 1 31.23 282 ARG B N 1
ATOM 4678 C CA . ARG B 1 282 ? -14.039 -5.551 -6.48 1 31.23 282 ARG B CA 1
ATOM 4679 C C . ARG B 1 282 ? -14.18 -5.414 -4.969 1 31.23 282 ARG B C 1
ATOM 4681 O O . ARG B 1 282 ? -13.891 -6.359 -4.227 1 31.23 282 ARG B O 1
ATOM 4688 N N . TRP B 1 283 ? -14.352 -4.176 -4.535 1 28.69 283 TRP B N 1
ATOM 4689 C CA . TRP B 1 283 ? -14.43 -3.992 -3.092 1 28.69 283 TRP B CA 1
ATOM 4690 C C . TRP B 1 283 ? -15.766 -4.496 -2.551 1 28.69 283 TRP B C 1
ATOM 4692 O O . TRP B 1 283 ? -16 -4.461 -1.342 1 28.69 283 TRP B O 1
ATOM 4702 N N . LYS B 1 284 ? -16.75 -4.547 -3.404 1 29.06 284 LYS B N 1
ATOM 4703 C CA . LYS B 1 284 ? -17.969 -5.125 -2.84 1 29.06 284 LYS B CA 1
ATOM 4704 C C . LYS B 1 284 ? -17.75 -6.574 -2.416 1 29.06 284 LYS B C 1
ATOM 4706 O O . LYS B 1 284 ? -18.703 -7.301 -2.143 1 29.06 284 LYS B O 1
ATOM 4711 N N . ALA B 1 285 ? -16.562 -7.176 -2.826 1 26.41 285 ALA B N 1
ATOM 4712 C CA . ALA B 1 285 ? -16.5 -8.547 -2.326 1 26.41 285 ALA B CA 1
ATOM 4713 C C . ALA B 1 285 ? -16.578 -8.578 -0.802 1 26.41 285 ALA B C 1
ATOM 4715 O O . ALA B 1 285 ? -16.25 -7.594 -0.139 1 26.41 285 ALA B O 1
ATOM 4716 N N . GLY B 1 286 ? -17.078 -9.703 -0.264 1 25.08 286 GLY B N 1
ATOM 4717 C CA . GLY B 1 286 ? -17.547 -10.047 1.069 1 25.08 286 GLY B CA 1
ATOM 4718 C C . GLY B 1 286 ? -16.547 -9.711 2.156 1 25.08 286 GLY B C 1
ATOM 4719 O O . GLY B 1 286 ? -15.391 -9.398 1.867 1 25.08 286 GLY B O 1
ATOM 4720 N N . PRO B 1 287 ? -16.969 -9.602 3.375 1 26.5 287 PRO B N 1
ATOM 4721 C CA . PRO B 1 287 ? -16.141 -9.359 4.551 1 26.5 287 PRO B CA 1
ATOM 4722 C C . PRO B 1 287 ? -14.852 -10.18 4.543 1 26.5 287 PRO B C 1
ATOM 4724 O O . PRO B 1 287 ? -14.828 -11.297 4.023 1 26.5 287 PRO B O 1
ATOM 4727 N N . PRO B 1 288 ? -13.75 -9.633 4.355 1 26.25 288 PRO B N 1
ATOM 4728 C CA . PRO B 1 288 ? -12.555 -10.477 4.305 1 26.25 288 PRO B CA 1
ATOM 4729 C C . PRO B 1 288 ? -12.594 -11.625 5.301 1 26.25 288 PRO B C 1
ATOM 4731 O O . PRO B 1 288 ? -13.188 -11.5 6.379 1 26.25 288 PRO B O 1
ATOM 4734 N N . PRO B 1 289 ? -12.438 -12.82 4.82 1 23.38 289 PRO B N 1
ATOM 4735 C CA . PRO B 1 289 ? -12.469 -14.039 5.641 1 23.38 289 PRO B CA 1
ATOM 4736 C C . PRO B 1 289 ? -11.57 -13.938 6.875 1 23.38 289 PRO B C 1
ATOM 4738 O O . PRO B 1 289 ? -10.633 -13.133 6.895 1 23.38 289 PRO B O 1
ATOM 4741 N N . LEU B 1 290 ? -12.055 -14.422 8 1 22.7 290 LEU B N 1
ATOM 4742 C CA . LEU B 1 290 ? -11.453 -14.695 9.305 1 22.7 290 LEU B CA 1
ATOM 4743 C C . LEU B 1 290 ? -10.148 -15.461 9.156 1 22.7 290 LEU B C 1
ATOM 4745 O O . LEU B 1 290 ? -10.141 -16.609 8.688 1 22.7 290 LEU B O 1
ATOM 4749 N N . LEU B 1 291 ? -9.117 -14.914 8.68 1 21.2 291 LEU B N 1
ATOM 4750 C CA . LEU B 1 291 ? -7.879 -15.688 8.625 1 21.2 291 LEU B CA 1
ATOM 4751 C C . LEU B 1 291 ? -7.52 -16.234 10.008 1 21.2 291 LEU B C 1
ATOM 4753 O O . LEU B 1 291 ? -7.324 -15.461 10.953 1 21.2 291 LEU B O 1
ATOM 4757 N N . THR B 1 292 ? -8.148 -17.328 10.391 1 21.22 292 THR B N 1
ATOM 4758 C CA . THR B 1 292 ? -7.676 -18.094 11.531 1 21.22 292 THR B CA 1
ATOM 4759 C C . THR B 1 292 ? -6.262 -18.625 11.281 1 21.22 292 THR B C 1
ATOM 4761 O O . THR B 1 292 ? -6.016 -19.328 10.305 1 21.22 292 THR B O 1
ATOM 4764 N N . VAL B 1 293 ? -5.297 -17.906 11.5 1 22.36 293 VAL B N 1
ATOM 4765 C CA . VAL B 1 293 ? -3.961 -18.484 11.453 1 22.36 293 VAL B CA 1
ATOM 4766 C C . VAL B 1 293 ? -3.832 -19.578 12.516 1 22.36 293 VAL B C 1
ATOM 4768 O O . VAL B 1 293 ? -3.91 -19.281 13.719 1 22.36 293 VAL B O 1
ATOM 4771 N N . SER B 1 294 ? -4.527 -20.734 12.391 1 21.52 294 SER B N 1
ATOM 4772 C CA . SER B 1 294 ? -4.203 -21.875 13.234 1 21.52 294 SER B CA 1
ATOM 4773 C C . SER B 1 294 ? -2.746 -22.297 13.062 1 21.52 294 SER B C 1
ATOM 4775 O O . SER B 1 294 ? -2.279 -22.5 11.945 1 21.52 294 SER B O 1
ATOM 4777 N N . HIS B 1 295 ? -1.891 -21.891 13.922 1 22.81 295 HIS B N 1
ATOM 4778 C CA . HIS B 1 295 ? -0.517 -22.344 14.102 1 22.81 295 HIS B CA 1
ATOM 4779 C C . HIS B 1 295 ? -0.464 -23.844 14.383 1 22.81 295 HIS B C 1
ATOM 4781 O O . HIS B 1 295 ? -0.719 -24.281 15.516 1 22.81 295 HIS B O 1
ATOM 4787 N N . THR B 1 296 ? -1.06 -24.766 13.789 1 21.09 296 THR B N 1
ATOM 4788 C CA . THR B 1 296 ? -0.6 -26.109 14.125 1 21.09 296 THR B CA 1
ATOM 4789 C C . THR B 1 296 ? 0.863 -26.297 13.734 1 21.09 296 THR B C 1
ATOM 4791 O O . THR B 1 296 ? 1.188 -26.391 12.547 1 21.09 296 THR B O 1
ATOM 4794 N N . TRP B 1 297 ? 1.791 -25.641 14.414 1 21.05 297 TRP B N 1
ATOM 4795 C CA . TRP B 1 297 ? 3.225 -25.906 14.336 1 21.05 297 TRP B CA 1
ATOM 4796 C C . TRP B 1 297 ? 3.543 -27.344 14.734 1 21.05 297 TRP B C 1
ATOM 4798 O O . TRP B 1 297 ? 3.15 -27.781 15.82 1 21.05 297 TRP B O 1
ATOM 4808 N N . GLY B 1 298 ? 3.418 -28.281 13.859 1 18.61 298 GLY B N 1
ATOM 4809 C CA . GLY B 1 298 ? 4.105 -29.547 14.117 1 18.61 298 GLY B CA 1
ATOM 4810 C C . GLY B 1 298 ? 5.531 -29.344 14.602 1 18.61 298 GLY B C 1
ATOM 4811 O O . GLY B 1 298 ? 6.328 -28.672 13.953 1 18.61 298 GLY B O 1
ATOM 4812 N N . CYS B 1 299 ? 5.777 -29.406 15.906 1 21.05 299 CYS B N 1
ATOM 4813 C CA . CYS B 1 299 ? 6.934 -29.484 16.797 1 21.05 299 CYS B CA 1
ATOM 4814 C C . CYS B 1 299 ? 7.867 -30.609 16.375 1 21.05 299 CYS B C 1
ATOM 4816 O O . CYS B 1 299 ? 7.582 -31.781 16.625 1 21.05 299 CYS B O 1
ATOM 4818 N N . HIS B 1 300 ? 8.227 -30.859 15.141 1 17.78 300 HIS B N 1
ATOM 4819 C CA . HIS B 1 300 ? 9.219 -31.922 15.086 1 17.78 300 HIS B CA 1
ATOM 4820 C C . HIS B 1 300 ? 10.375 -31.656 16.031 1 17.78 300 HIS B C 1
ATOM 4822 O O . HIS B 1 300 ? 10.797 -30.5 16.203 1 17.78 300 HIS B O 1
ATOM 4828 N N . SER B 1 301 ? 10.664 -32.625 17.031 1 17.61 301 SER B N 1
ATOM 4829 C CA . SER B 1 301 ? 11.672 -32.906 18.047 1 17.61 301 SER B CA 1
ATOM 4830 C C . SER B 1 301 ? 13.078 -32.719 17.5 1 17.61 301 SER B C 1
ATOM 4832 O O . SER B 1 301 ? 13.352 -33.062 16.359 1 17.61 301 SER B O 1
ATOM 4834 N N . ARG B 1 302 ? 13.812 -31.781 18.172 1 19.91 302 ARG B N 1
ATOM 4835 C CA . ARG B 1 302 ? 15.25 -31.672 18.406 1 19.91 302 ARG B CA 1
ATOM 4836 C C . ARG B 1 302 ? 15.828 -33 18.891 1 19.91 302 ARG B C 1
ATOM 4838 O O . ARG B 1 302 ? 15.383 -33.531 19.906 1 19.91 302 ARG B O 1
ATOM 4845 N N . THR B 1 303 ? 16.203 -33.969 18.016 1 17.03 303 THR B N 1
ATOM 4846 C CA . THR B 1 303 ? 17.281 -34.906 18.359 1 17.03 303 THR B CA 1
ATOM 4847 C C . THR B 1 303 ? 18.453 -34.156 19 1 17.03 303 THR B C 1
ATOM 4849 O O . THR B 1 303 ? 18.75 -33.031 18.594 1 17.03 303 THR B O 1
ATOM 4852 N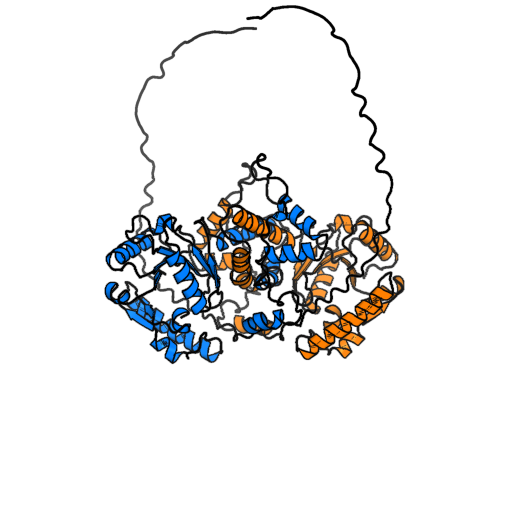 N . TRP B 1 304 ? 19 -34.594 20.234 1 17.34 304 TRP B N 1
ATOM 4853 C CA . TRP B 1 304 ? 19.953 -34.281 21.297 1 17.34 304 TRP B CA 1
ATOM 4854 C C . TRP B 1 304 ? 21.375 -34.281 20.75 1 17.34 304 TRP B C 1
ATOM 4856 O O . TRP B 1 304 ? 22.312 -33.844 21.453 1 17.34 304 TRP B O 1
ATOM 4866 N N . VAL B 1 305 ? 21.766 -34.375 19.547 1 17.23 305 VAL B N 1
ATOM 4867 C CA . VAL B 1 305 ? 23.125 -34.844 19.438 1 17.23 305 VAL B CA 1
ATOM 4868 C C . VAL B 1 305 ? 24.062 -33.875 20.172 1 17.23 305 VAL B C 1
ATOM 4870 O O . VAL B 1 305 ? 24.109 -32.688 19.859 1 17.23 305 VAL B O 1
ATOM 4873 N N . GLY B 1 306 ? 24.484 -34.156 21.5 1 17.75 306 GLY B N 1
ATOM 4874 C CA . GLY B 1 306 ? 25.375 -33.594 22.516 1 17.75 306 GLY B CA 1
ATOM 4875 C C . GLY B 1 306 ? 26.766 -33.281 21.969 1 17.75 306 GLY B C 1
ATOM 4876 O O . GLY B 1 306 ? 27.562 -32.625 22.656 1 17.75 306 GLY B O 1
ATOM 4877 N N . GLY B 1 307 ? 27.281 -34 20.891 1 17.59 307 GLY B N 1
ATOM 4878 C CA . GLY B 1 307 ? 28.672 -34.344 21.094 1 17.59 307 GLY B CA 1
ATOM 4879 C C . GLY B 1 307 ? 29.562 -33.156 21.359 1 17.59 307 GLY B C 1
ATOM 4880 O O . GLY B 1 307 ? 29.156 -32 21.125 1 17.59 307 GLY B O 1
ATOM 4881 N N . LEU B 1 308 ? 30.969 -33.469 21.656 1 17.19 308 LEU B N 1
ATOM 4882 C CA . LEU B 1 308 ? 32.25 -33.094 22.25 1 17.19 308 LEU B CA 1
ATOM 4883 C C . LEU B 1 308 ? 32.938 -32.031 21.422 1 17.19 308 LEU B C 1
ATOM 4885 O O . LEU B 1 308 ? 33.219 -32.219 20.234 1 17.19 308 LEU B O 1
ATOM 4889 N N . LEU B 1 309 ? 32.438 -30.828 21.469 1 18.02 309 LEU B N 1
ATOM 4890 C CA . LEU B 1 309 ? 33.312 -29.766 20.969 1 18.02 309 LEU B CA 1
ATOM 4891 C C . LEU B 1 309 ? 34.75 -29.984 21.375 1 18.02 309 LEU B C 1
ATOM 4893 O O . LEU B 1 309 ? 35.062 -29.953 22.578 1 18.02 309 LEU B O 1
ATOM 4897 N N . SER B 1 310 ? 35.344 -31.188 20.781 1 17.48 310 SER B N 1
ATOM 4898 C CA . SER B 1 310 ? 36.781 -31.344 20.938 1 17.48 310 SER B CA 1
ATOM 4899 C C . SER B 1 310 ? 37.5 -30.031 20.703 1 17.48 310 SER B C 1
ATOM 4901 O O . SER B 1 310 ? 37.156 -29.266 19.797 1 17.48 310 SER B O 1
ATOM 4903 N N . PRO B 1 311 ? 38.188 -29.578 21.734 1 19.83 311 PRO B N 1
ATOM 4904 C CA . PRO B 1 311 ? 39.031 -28.375 21.828 1 19.83 311 PRO B CA 1
ATOM 4905 C C . PRO B 1 311 ? 39.938 -28.203 20.609 1 19.83 311 PRO B C 1
ATOM 4907 O O . PRO B 1 311 ? 40.469 -29.172 20.078 1 19.83 311 PRO B O 1
ATOM 4910 N N . CYS B 1 312 ? 39.344 -27.578 19.469 1 18.98 312 CYS B N 1
ATOM 4911 C CA . CYS B 1 312 ? 40.25 -27.266 18.391 1 18.98 312 CYS B CA 1
ATOM 4912 C C . CYS B 1 312 ? 41.656 -27.016 18.938 1 18.98 312 CYS B C 1
ATOM 4914 O O . CYS B 1 312 ? 41.844 -26.312 19.938 1 18.98 312 CYS B O 1
ATOM 4916 N N . LEU B 1 313 ? 42.562 -28.031 18.672 1 19.34 313 LEU B N 1
ATOM 4917 C CA . LEU B 1 313 ? 44 -28.141 18.859 1 19.34 313 LEU B CA 1
ATOM 4918 C C . LEU B 1 313 ? 44.688 -26.797 18.672 1 19.34 313 LEU B C 1
ATOM 4920 O O . LEU B 1 313 ? 44.188 -25.938 17.953 1 19.34 313 LEU B O 1
ATOM 4924 N N . PRO B 1 314 ? 45.781 -26.578 19.312 1 23.58 314 PRO B N 1
ATOM 4925 C CA . PRO B 1 314 ? 46.688 -25.531 19.766 1 23.58 314 PRO B CA 1
ATOM 4926 C C . PRO B 1 314 ? 47.344 -24.766 18.625 1 23.58 314 PRO B C 1
ATOM 4928 O O . PRO B 1 314 ? 47.906 -25.375 17.719 1 23.58 314 PRO B O 1
ATOM 4931 N N . PRO B 1 315 ? 46.5 -23.906 17.703 1 22.02 315 PRO B N 1
ATOM 4932 C CA . PRO B 1 315 ? 47.375 -23.688 16.531 1 22.02 315 PRO B CA 1
ATOM 4933 C C . PRO B 1 315 ? 48.844 -23.562 16.875 1 22.02 315 PRO B C 1
ATOM 4935 O O . PRO B 1 315 ? 49.188 -23.094 17.969 1 22.02 315 PRO B O 1
ATOM 4938 N N . PRO B 1 316 ? 49.688 -24.438 16.281 1 21.02 316 PRO B N 1
ATOM 4939 C CA . PRO B 1 316 ? 51.125 -24.516 16.594 1 21.02 316 PRO B CA 1
ATOM 4940 C C . PRO B 1 316 ? 51.844 -23.172 16.484 1 21.02 316 PRO B C 1
ATOM 4942 O O . PRO B 1 316 ? 51.531 -22.391 15.578 1 21.02 316 PRO B O 1
ATOM 4945 N N . PRO B 1 317 ? 52.062 -22.391 17.625 1 25.45 317 PRO B N 1
ATOM 4946 C CA . PRO B 1 317 ? 52.781 -21.125 17.406 1 25.45 317 PRO B CA 1
ATOM 4947 C C . PRO B 1 317 ? 53.938 -21.266 16.438 1 25.45 317 PRO B C 1
ATOM 4949 O O . PRO B 1 317 ? 54.812 -22.125 16.625 1 25.45 317 PRO B O 1
ATOM 4952 N N . PRO B 1 318 ? 53.562 -21.219 15.023 1 22.3 318 PRO B N 1
ATOM 4953 C CA . PRO B 1 318 ? 54.688 -21.688 14.211 1 22.3 318 PRO B CA 1
ATOM 4954 C C . PRO B 1 318 ? 56.031 -21.141 14.688 1 22.3 318 PRO B C 1
ATOM 4956 O O . PRO B 1 318 ? 56.062 -20.125 15.398 1 22.3 318 PRO B O 1
ATOM 4959 N N . PRO B 1 319 ? 57.125 -21.75 13.969 1 20.81 319 PRO B N 1
ATOM 4960 C CA . PRO B 1 319 ? 58.531 -21.875 14.438 1 20.81 319 PRO B CA 1
ATOM 4961 C C . PRO B 1 319 ? 59.25 -20.531 14.531 1 20.81 319 PRO B C 1
ATOM 4963 O O . PRO B 1 319 ? 58.75 -19.531 13.977 1 20.81 319 PRO B O 1
ATOM 4966 N N . PRO B 1 320 ? 60.594 -20.672 14.656 1 20.28 320 PRO B N 1
ATOM 4967 C CA . PRO B 1 320 ? 61.656 -19.844 15.258 1 20.28 320 PRO B CA 1
ATOM 4968 C C . PRO B 1 320 ? 62.094 -18.703 14.336 1 20.28 320 PRO B C 1
ATOM 4970 O O . PRO B 1 320 ? 62.5 -17.641 14.82 1 20.28 320 PRO B O 1
ATOM 4973 N N . GLY B 1 321 ? 61.812 -18.766 12.875 1 18.89 321 GLY B N 1
ATOM 4974 C CA . GLY B 1 321 ? 63.156 -18.766 12.281 1 18.89 321 GLY B CA 1
ATOM 4975 C C . GLY B 1 321 ? 63.875 -17.453 12.453 1 18.89 321 GLY B C 1
ATOM 4976 O O . GLY B 1 321 ? 63.25 -16.422 12.75 1 18.89 321 GLY B O 1
ATOM 4977 N N . LYS B 1 322 ? 65.25 -17.578 12 1 18.88 322 LYS B N 1
ATOM 4978 C CA . LYS B 1 322 ? 66.562 -17.016 12.258 1 18.88 322 LYS B CA 1
ATOM 4979 C C . LYS B 1 322 ? 66.75 -15.633 11.641 1 18.88 322 LYS B C 1
ATOM 4981 O O . LYS B 1 322 ? 66.125 -15.344 10.609 1 18.88 322 LYS B O 1
ATOM 4986 N N . ARG B 1 323 ? 67.625 -14.914 12.18 1 18.19 323 ARG B N 1
ATOM 4987 C CA . ARG B 1 323 ? 68 -13.523 12.312 1 18.19 323 ARG B CA 1
ATOM 4988 C C . ARG B 1 323 ? 68.688 -13.023 11.047 1 18.19 323 ARG B C 1
ATOM 4990 O O . ARG B 1 323 ? 69.188 -11.906 11.008 1 18.19 323 ARG B O 1
ATOM 4997 N N . GLU B 1 324 ? 68.562 -13.812 9.852 1 17.77 324 GLU B N 1
ATOM 4998 C CA . GLU B 1 324 ? 69.812 -13.539 9.227 1 17.77 324 GLU B CA 1
ATOM 4999 C C . GLU B 1 324 ? 70.062 -12.039 9.031 1 17.77 324 GLU B C 1
ATOM 5001 O O . GLU B 1 324 ? 69.062 -11.273 9.016 1 17.77 324 GLU B O 1
ATOM 5006 N N . GLY B 1 325 ? 71.312 -11.828 8.461 1 16.17 325 GLY B N 1
ATOM 5007 C CA . GLY B 1 325 ? 72.375 -10.883 8.438 1 16.17 325 GLY B CA 1
ATOM 5008 C C . GLY B 1 325 ? 72.062 -9.586 7.723 1 16.17 325 GLY B C 1
ATOM 5009 O O . GLY B 1 325 ? 71.062 -9.492 7.035 1 16.17 325 GLY B O 1
ATOM 5010 N N . LYS B 1 326 ? 73.188 -8.875 7.359 1 17.81 326 LYS B N 1
ATOM 5011 C CA . LYS B 1 326 ? 73.812 -7.551 7.43 1 17.81 326 LYS B CA 1
ATOM 5012 C C . LYS B 1 326 ? 73.438 -6.711 6.215 1 17.81 326 LYS B C 1
ATOM 5014 O O . LYS B 1 326 ? 73.312 -5.488 6.312 1 17.81 326 LYS B O 1
ATOM 5019 N N . SER B 1 327 ? 73.5 -7.227 4.949 1 16.05 327 SER B N 1
ATOM 5020 C CA . SER B 1 327 ? 74.438 -6.367 4.246 1 16.05 327 SER B CA 1
ATOM 5021 C C . SER B 1 327 ? 73.875 -4.957 4.078 1 16.05 327 SER B C 1
ATOM 5023 O O . SER B 1 327 ? 72.688 -4.734 4.227 1 16.05 327 SER B O 1
ATOM 5025 N N . SER B 1 328 ? 74.438 -4.219 3.02 1 16.5 328 SER B N 1
ATOM 5026 C CA . SER B 1 328 ? 75.312 -3.039 2.986 1 16.5 328 SER B CA 1
ATOM 5027 C C . SER B 1 328 ? 74.438 -1.758 3.076 1 16.5 328 SER B C 1
ATOM 5029 O O . SER B 1 328 ? 74.688 -0.918 3.945 1 16.5 328 SER B O 1
ATOM 5031 N N . GLY B 1 329 ? 74.438 -1.003 2.016 1 15.74 329 GLY B N 1
ATOM 5032 C CA . GLY B 1 329 ? 75.25 0.191 1.765 1 15.74 329 GLY B CA 1
ATOM 5033 C C . GLY B 1 329 ? 74.5 1.474 2.127 1 15.74 329 GLY B C 1
ATOM 5034 O O . GLY B 1 329 ? 75 2.254 2.949 1 15.74 329 GLY B O 1
ATOM 5035 N N . PHE B 1 330 ? 74.438 2.395 1.213 1 17.5 330 PHE B N 1
ATOM 5036 C CA . PHE B 1 330 ? 74.312 3.783 1.645 1 17.5 330 PHE B CA 1
ATOM 5037 C C . PHE B 1 330 ? 73.125 3.955 2.607 1 17.5 330 PHE B C 1
ATOM 5039 O O . PHE B 1 330 ? 72.125 3.256 2.498 1 17.5 330 PHE B O 1
ATOM 5046 N N . THR B 1 331 ? 73.625 4.492 3.932 1 17.62 331 THR B N 1
ATOM 5047 C CA . THR B 1 331 ? 73.625 4.184 5.359 1 17.62 331 THR B CA 1
ATOM 5048 C C . THR B 1 331 ? 72.312 4.473 6.016 1 17.62 331 THR B C 1
ATOM 5050 O O . THR B 1 331 ? 72.125 4.227 7.211 1 17.62 331 THR B O 1
ATOM 5053 N N . VAL B 1 332 ? 71.625 5.105 5.426 1 15.23 332 VAL B N 1
ATOM 5054 C CA . VAL B 1 332 ? 71.188 6.492 5.578 1 15.23 332 VAL B CA 1
ATOM 5055 C C . VAL B 1 332 ? 70.312 6.629 6.816 1 15.23 332 VAL B C 1
ATOM 5057 O O . VAL B 1 332 ? 69.375 5.836 7.016 1 15.23 332 VAL B O 1
ATOM 5060 N N . ASP B 1 333 ? 70.812 7.441 8.094 1 14.61 333 ASP B N 1
ATOM 5061 C CA . ASP B 1 333 ? 70.438 7.957 9.406 1 14.61 333 ASP B CA 1
ATOM 5062 C C . ASP B 1 333 ? 69 8.359 9.461 1 14.61 333 ASP B C 1
ATOM 5064 O O . ASP B 1 333 ? 68.25 7.969 10.375 1 14.61 333 ASP B O 1
ATOM 5068 N N . PHE B 1 334 ? 69.438 9.609 9.234 1 12.81 334 PHE B N 1
ATOM 5069 C CA . PHE B 1 334 ? 70.062 10.383 8.164 1 12.81 334 PHE B CA 1
ATOM 5070 C C . PHE B 1 334 ? 70.875 9.492 7.262 1 12.81 334 PHE B C 1
ATOM 5072 O O . PHE B 1 334 ? 71.438 8.484 7.715 1 12.81 334 PHE B O 1
#

Sequence (668 aa):
MLFASGGFRVKLYDIEQQQVTGALDTIRKEMKLLEQSGALKGSLGAEEQLALISGCSDLREAVEGTVHIQECVPENLELKQQLFAQLDQIVDGNVVLSSSSSCLLPSKLFAGLVHVRQCLVAHPVNPPYHVPLVELVPHPETAPATMDRTYALMRQIGQSPVRILKEVDGFALNRLQYALIGEAWRLVEAGIVSPGDLDLVMSDGLGLRYAFIGPLETMHLNAEGGHRGHEGLQGCLAFSPPAAPESCAPPFQTHAIAPRAPEATGPWLAESDTLLPWRARRWKAGPPPLLTVSHTWGCHSRTWVGGLLSPCLPPPPPPPGKREGKSSGFTVDFMLFASGGFRVKLYDIEQQQVTGALDTIRKEMKLLEQSGALKGSLGAEEQLALISGCSDLREAVEGTVHIQECVPENLELKQQLFAQLDQIVDGNVVLSSSSSCLLPSKLFAGLVHVRQCLVAHPVNPPYHVPLVELVPHPETAPATMDRTYALMRQIGQSPVRILKEVDGFALNRLQYALIGEAWRLVEAGIVSPGDLDLVMSDGLGLRYAFIGPLETMHLNAEGGHRGHEGLQGCLAFSPPAAPESCAPPFQTHAIAPRAPEATGPWLAESDTLLPWRARRWKAGPPPLLTVSHTWGCHSRTWVGGLLSPCLPPPPPPPGKREGKSSGFTVDF

Secondary structure (DSSP, 8-state):
-HHHHTT--EEEE-SSHHHHHHHHHHHHHHHHHHHHTT---SSS-HHHHHHTEEEES-HHHHHTT-SEEEE---S-HHHHHHHHHHHHHH--TT-EEEE--SS--HHHHTTT-TTGGGEEEEEE-SSTTT--EEEEEE-TT--HHHHHHHHHHHHHTT-EEEEBSS--TTTTHHHHHHHHHHHHHHHHHTTSB-HHHHHHHIIIIIHHHHHHS-HHHHHHHHHHH-TTHHHHHHHHHHTS---SSS----S--GGGS----GGG--TTTTSTTSHHHHHHHHHTS-S-----------------------------------------------/-HHHHTT--EEEE-SSHHHHHHHHHHHHHHHHHHHHTT---SSS-HHHHHHTEEEES-HHHHHTT-SEEEE---S-HHHHHHHHHHHHHH--TT-EEEE--SS--HHHHTTT-TTGGGEEEEEE-SSTTT--EEEEEE-TT--HHHHHHHHHHHHHTT-EEEEBSS--TTTTHHHHHHHHHHHHHHHHHTTSB-HHHHHHHIIIIIHHHHHHS-HHHHHHHHHHH-TTHHHHHHHHHHTS----SS----S--GGGS----STT--TTTTSTTSHHHHHHHHHTS-S-----------------------------------------------

Nearest PDB structures (foldseek):
  3ado-assembly1_A  TM=9.434E-01  e=1.168E-35  Oryctolagus cuniculus
  3f3s-assembly1_A  TM=9.331E-01  e=9.720E-36  Homo sapiens
  1m76-assembly1_B  TM=8.061E-01  e=3.413E-16  Homo sapiens
  1f0y-assembly1_B  TM=8.020E-01  e=3.210E-16  Homo sapiens
  4dyd-assembly1_A  TM=7.894E-01  e=4.362E-16  Acinetobacter baylyi

Solvent-accessible surface area (backbone atoms only — not comparable to full-atom values): 38429 Å² total; per-residue (Å²): 108,55,55,26,29,49,68,37,78,41,70,42,73,41,96,48,61,64,58,41,55,50,48,54,51,52,49,51,54,50,37,46,52,15,46,74,55,53,35,50,58,57,88,57,50,47,68,61,30,50,71,31,50,44,75,36,81,44,72,69,68,51,52,58,91,48,55,66,46,77,43,77,72,71,99,38,67,69,62,48,32,53,50,48,57,54,45,56,73,69,56,64,94,73,33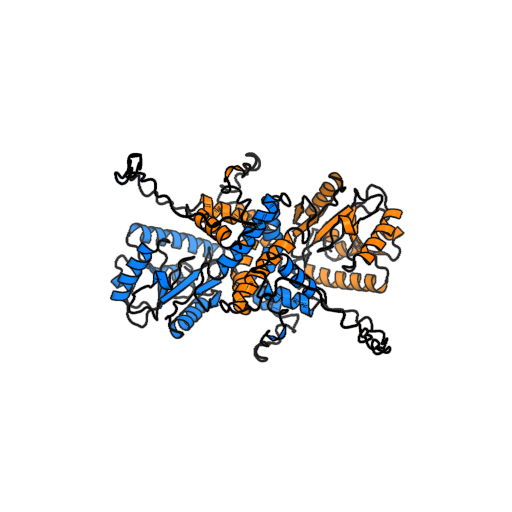,37,44,30,31,42,52,78,57,70,49,34,63,69,50,49,58,89,47,86,58,36,38,32,29,33,26,49,20,60,36,89,57,52,92,80,28,38,22,25,43,36,31,35,23,96,63,31,36,69,66,47,52,50,52,51,43,51,52,36,44,64,42,67,34,46,60,30,66,35,71,46,68,49,80,32,56,62,62,50,44,38,50,26,38,30,50,50,46,51,48,51,39,37,72,70,56,28,31,49,69,71,41,48,21,39,45,27,23,38,28,53,11,49,50,20,35,73,40,16,66,64,58,47,49,50,51,40,38,72,73,38,90,60,34,59,55,51,51,51,50,25,62,64,69,41,74,82,63,79,84,74,77,67,70,72,76,82,67,79,68,72,60,70,69,69,64,75,72,81,55,51,66,46,76,78,42,79,74,51,55,56,52,56,60,48,52,60,63,62,51,39,56,77,57,80,76,70,78,74,75,79,71,76,76,74,85,68,89,64,85,69,78,75,78,74,74,74,74,69,74,81,70,82,84,84,86,80,82,77,74,86,76,83,88,73,97,78,93,133,109,54,56,27,30,50,69,37,78,40,68,42,74,40,97,48,62,65,58,40,53,51,48,53,51,52,49,52,55,50,37,48,52,15,44,75,52,52,38,50,59,57,89,58,51,49,68,62,31,52,70,30,50,44,74,36,82,43,69,70,65,50,52,60,92,47,57,67,45,77,43,77,70,74,98,38,67,68,62,47,32,52,48,50,54,55,46,56,72,70,56,63,95,74,33,38,44,30,30,43,53,78,56,70,49,33,64,69,51,49,58,89,48,87,59,36,39,33,28,31,26,48,21,60,37,91,56,53,94,80,27,36,22,25,44,36,31,36,23,97,61,31,36,68,65,46,53,51,52,50,43,51,50,36,44,64,42,65,34,47,61,29,64,33,72,46,66,50,80,31,57,62,64,48,43,39,48,24,38,31,48,49,47,50,47,50,39,36,74,70,56,30,31,50,69,71,43,49,22,39,45,28,23,38,28,53,12,49,50,20,36,72,42,16,67,63,58,47,49,50,51,40,38,72,73,41,90,61,34,58,55,52,52,53,52,28,61,65,67,41,75,81,63,79,82,74,79,67,70,73,77,80,68,78,68,74,61,72,68,68,64,75,74,83,53,53,64,48,77,77,41,84,73,53,56,57,53,57,61,48,53,61,63,63,52,39,56,76,57,81,75,74,81,73,76,79,71,80,76,78,79,81,80,72,88,74,78,78,81,65,74,81,72,70,78,71,79,72,84,84,82,80,80,78,87,76,83,83,65,95,78,70,86,100

InterPro domains:
  IPR006108 3-hydroxyacyl-CoA dehydrogenase, C-terminal [PF00725] (170-224)
  IPR006176 3-hydroxyacyl-CoA dehydrogenase, NAD binding [PF02737] (2-167)
  IPR006180 3-hydroxyacyl-CoA dehydrogenase, conserved site [PS00067] (167-191)
  IPR008927 6-phosphogluconate dehydrogenase-like, C-terminal domain superfamily [SSF48179] (170-222)
  IPR013328 6-phosphogluconate dehydrogenase, domain 2 [G3DSA:1.10.1040.10] (171-274)
  IPR036291 NAD(P)-binding domain superfamily [SSF51735] (2-164)

Foldseek 3Di:
DLLLQLVAQAEDEDLDPVVVVVVLVVLLVQQVLCVVQQQRHHDDHSVSSSVSYYYDNDPLVNQVPAQEDEDDDDQDLVVLLVVVQVVLVRHDLRHAAEYQHQFDWLCSNCPPRPNLLSYWYFHADPPCSQAQETETEHDPNHHPVNVVVVCVSSVSSPHDYDYQPHTDGRGPVRVVVVVLVVVLVVCCVVVNDPNVVSVCCCPVPVVVVCVLPNPVRVLVVCVVVDVCSVVVVVVVVVPPPDDPPPCPPPDPPPPPPPPPPVVVPPCQVVPPPPVCPPVVVVVPRGDPRPPPPPPPVPPPDDPPPVPDPPDPPPDPDDDDDDPDDDDDDDPDDD/DLLLQLVAQAEDEDLDVVVQVVVLVVLLVQQVLCVVQQQRHHDDHSVSSSVSYYYDNDPLVNQPPAQEDEDDDDQDLVVLLVVVQVVLVRHDLRHAAEYQHQFDWLCSNCPPRPNLLSYWYFHADPPCSPAQETETEHDPNHHPVNVVVVCVSSVSSPHDYDYQPHTDGRGPVRVVVVVLVVVLVVCCVVVNDPNVVSVCCCPVHVVVVCVVPNPVRVLVVCVVVDVCSVVVVVVVVVPPPDDPPPCPPPDPPPPPPPPPPVVVVPCVVVPPPPVCPPVVVVVPRGDPGPPPPPPPPPPDDDDCPPDDPPDPDDPPPDDDDDDDDDDDDDDDPD

Radius of gyration: 31.3 Å; Cα contacts (8 Å, |Δi|>4): 878; chains: 2; bounding box: 102×84×58 Å